Protein AF-0000000086041661 (afdb_homodimer)

Organism: Dendrobium nobile (NCBI:txid94219)

Nearest PDB structures (foldseek):
  8i58-assembly1_A  TM=9.152E-01  e=3.300E-11  Methanocaldococcus jannaschii DSM 2661
  6m2e-assembly1_B  TM=9.107E-01  e=1.449E-10  Methanocaldococcus jannaschii DSM 2661
  6m27-assembly1_B  TM=9.036E-01  e=3.344E-10  Methanocaldococcus jannaschii DSM 2661
  6jv6-assembly1_A  TM=9.406E-01  e=7.819E-09  Bacillus spizizenii
  5zta-assembly2_B  TM=9.404E-01  e=6.125E-08  Bacillus subtilis subsp. subtilis str. 168

InterPro domains:
  IPR002762 Sirohydrochlorin cobaltochelatase CbiX-like [PF01903] (82-186)
  IPR050963 Sirohydrochlorin Cobaltochelatase/CbiX [PTHR33542] (65-211)

Secondary structure (DSSP, 8-state):
--------------------------------------------------------------------SS----EEEEEEE---SSHHHHHHHHHHHHHHHHHH--S-EEEEESSSSSSBHHHHHHHHHHTT-SEEEEEE--SS-SHIIIIIHHHHHHHHHTTSTT-EEEE---S-S-HHHHHHHHHHHHHHHHHHTTSS---TTTTTTS-----/--------------------------------------------------------------------SS----EEEEEEE---SSHHHHHHHHHHHHHHHHHH--S-EEEEESSSSSSBHHHHHHHHHHTT-SEEEEEE--SS-SHIIIIIHHHHHHHHHTTSTT-EEEE---S-S-HHHHHHHHHHHHHHHHHHTTSS---TTTTTTS-----

Foldseek 3Di:
DDDDDPPPDDPPDDPPPPPDPDDPDDDDDDDDDDDDDYDDDDDDDDPPPPPPPPVPVPPPPCVVVVPPPPPPAQEAEEEEEADDLDVVVVVVQVVVQVVCCVPPVRPHYYYAHLDPDDDHPLVSLVVSVVVPGQEYEYEYQDAADDCCLPPSVVVSNVVSCVVPPNHHYDYDDYNYDDPVVVVVVVVQVVQLVCVQVVNHPDDPVCPPVPPSYDD/DDDDDDDDDPDDDDDDDDDDDDYDDDDDDDDDDDDDDYYDDDDDDDPDPPPPPPPPPPPPPCVVVPPPPDPPAQEAEEEEEADDLDVVVVVVQVVVQVVCCVPPVRPHYYYAHLDNDDDHPLVSLVVSVVVPGQEYEYEYQDAADDCCLPPSVVVSNVVSCVVPPNHHYDYDDYNYDDPVVVVVVVVQVVQLVCVQVVNHPDDPVCPPVPPSYDD

Radius of gyration: 42.84 Å; Cα contacts (8 Å, |Δi|>4): 552; chains: 2; bounding box: 66×177×114 Å

Structure (mmCIF, N/CA/C/O backbone):
data_AF-0000000086041661-model_v1
#
loop_
_entity.id
_entity.type
_entity.pdbx_description
1 polymer 'Sirohydrochlorin ferrochelatase'
#
loop_
_atom_site.group_PDB
_atom_site.id
_atom_site.type_symbol
_atom_site.label_atom_id
_atom_site.label_alt_id
_atom_site.label_comp_id
_atom_site.label_asym_id
_atom_site.label_entity_id
_atom_site.label_seq_id
_atom_site.pdbx_PDB_ins_code
_atom_site.Cartn_x
_atom_site.Cartn_y
_atom_site.Cartn_z
_atom_site.occupancy
_atom_site.B_iso_or_equiv
_atom_site.auth_seq_id
_atom_site.auth_comp_id
_atom_site.auth_asym_id
_atom_site.auth_atom_id
_atom_site.pdbx_PDB_model_num
ATOM 1 N N . MET A 1 1 ? -0.745 -6.547 -58.438 1 20.62 1 MET A N 1
ATOM 2 C CA . MET A 1 1 ? 0.208 -5.496 -58.094 1 20.62 1 MET A CA 1
ATOM 3 C C . MET A 1 1 ? -0.516 -4.203 -57.75 1 20.62 1 MET A C 1
ATOM 5 O O . MET A 1 1 ? 0.122 -3.195 -57.438 1 20.62 1 MET A O 1
ATOM 9 N N . GLN A 1 2 ? -1.796 -3.957 -58.156 1 22.31 2 GLN A N 1
ATOM 10 C CA . GLN A 1 2 ? -2.115 -2.561 -58.438 1 22.31 2 GLN A CA 1
ATOM 11 C C . GLN A 1 2 ? -2.193 -1.747 -57.156 1 22.31 2 GLN A C 1
ATOM 13 O O . GLN A 1 2 ? -2.689 -2.232 -56.125 1 22.31 2 GLN A O 1
ATOM 18 N N . SER A 1 3 ? -1.811 -0.392 -57.219 1 21.77 3 SER A N 1
ATOM 19 C CA . SER A 1 3 ? -1.284 0.81 -56.562 1 21.77 3 SER A CA 1
ATOM 20 C C . SER A 1 3 ? -2.32 1.446 -55.656 1 21.77 3 SER A C 1
ATOM 22 O O . SER A 1 3 ? -3.512 1.146 -55.75 1 21.77 3 SER A O 1
ATOM 24 N N . ILE A 1 4 ? -2.066 2.879 -55.156 1 23.22 4 ILE A N 1
ATOM 25 C CA . ILE A 1 4 ? -1.746 3.777 -54.062 1 23.22 4 ILE A CA 1
ATOM 26 C C . ILE A 1 4 ? -2.965 4.633 -53.719 1 23.22 4 ILE A C 1
ATOM 28 O O . ILE A 1 4 ? -3.383 4.699 -52.562 1 23.22 4 ILE A O 1
ATOM 32 N N . THR A 1 5 ? -3.365 5.863 -54.375 1 21.53 5 THR A N 1
ATOM 33 C CA . THR A 1 5 ? -2.979 7.223 -54.031 1 21.53 5 THR A CA 1
ATOM 34 C C . THR A 1 5 ? -4.188 8.023 -53.531 1 21.53 5 THR A C 1
ATOM 36 O O . THR A 1 5 ? -4.102 9.234 -53.344 1 21.53 5 THR A O 1
ATOM 39 N N . ALA A 1 6 ? -5.461 7.574 -53.156 1 23.45 6 ALA A N 1
ATOM 40 C CA . ALA A 1 6 ? -6.531 8.547 -53.344 1 23.45 6 ALA A CA 1
ATOM 41 C C . ALA A 1 6 ? -6.355 9.742 -52.406 1 23.45 6 ALA A C 1
ATOM 43 O O . ALA A 1 6 ? -6.141 9.578 -51.188 1 23.45 6 ALA A O 1
ATOM 44 N N . THR A 1 7 ? -6.16 11.062 -52.844 1 22.22 7 THR A N 1
ATOM 45 C CA . THR A 1 7 ? -5.785 12.469 -52.688 1 22.22 7 THR A CA 1
ATOM 46 C C . THR A 1 7 ? -6.832 13.227 -51.875 1 22.22 7 THR A C 1
ATOM 48 O O . THR A 1 7 ? -7.883 13.602 -52.406 1 22.22 7 THR A O 1
ATOM 51 N N . LEU A 1 8 ? -7.594 12.688 -50.812 1 22.3 8 LEU A N 1
ATOM 52 C CA . LEU A 1 8 ? -8.766 13.5 -50.5 1 22.3 8 LEU A CA 1
ATOM 53 C C . LEU A 1 8 ? -8.352 14.875 -49.969 1 22.3 8 LEU A C 1
ATOM 55 O O . LEU A 1 8 ? -7.559 14.977 -49.031 1 22.3 8 LEU A O 1
ATOM 59 N N . GLU A 1 9 ? -8.594 16.062 -50.625 1 21.14 9 GLU A N 1
ATOM 60 C CA . GLU A 1 9 ? -8.297 17.484 -50.75 1 21.14 9 GLU A CA 1
ATOM 61 C C . GLU A 1 9 ? -8.922 18.281 -49.594 1 21.14 9 GLU A C 1
ATOM 63 O O . GLU A 1 9 ? -8.656 19.484 -49.469 1 21.14 9 GLU A O 1
ATOM 68 N N . VAL A 1 10 ? -9.523 17.891 -48.438 1 23.78 10 VAL A N 1
ATOM 69 C CA . VAL A 1 10 ? -10.508 18.891 -48 1 23.78 10 VAL A CA 1
ATOM 70 C C . VAL A 1 10 ? -9.789 20.156 -47.562 1 23.78 10 VAL A C 1
ATOM 72 O O . VAL A 1 10 ? -8.766 20.094 -46.875 1 23.78 10 VAL A O 1
ATOM 75 N N . PRO A 1 11 ? -10.133 21.391 -47.969 1 20.31 11 PRO A N 1
ATOM 76 C CA . PRO A 1 11 ? -9.609 22.75 -48.062 1 20.31 11 PRO A CA 1
ATOM 77 C C . PRO A 1 11 ? -9.719 23.531 -46.75 1 20.31 11 PRO A C 1
ATOM 79 O O . PRO A 1 11 ? -9.281 24.672 -46.656 1 20.31 11 PRO A O 1
ATOM 82 N N . PHE A 1 12 ? -9.852 23.016 -45.5 1 23.25 12 PHE A N 1
ATOM 83 C CA . PHE A 1 12 ? -10.453 23.891 -44.5 1 23.25 12 PHE A CA 1
ATOM 84 C C . PHE A 1 12 ? -9.602 25.141 -44.312 1 23.25 12 PHE A C 1
ATOM 86 O O . PHE A 1 12 ? -8.383 25.047 -44.125 1 23.25 12 PHE A O 1
ATOM 93 N N . THR A 1 13 ? -10.164 26.297 -44.625 1 19.16 13 THR A N 1
ATOM 94 C CA . THR A 1 13 ? -9.883 27.734 -44.75 1 19.16 13 THR A CA 1
ATOM 95 C C . THR A 1 13 ? -9.344 28.297 -43.469 1 19.16 13 THR A C 1
ATOM 97 O O . THR A 1 13 ? -9.758 27.875 -42.375 1 19.16 13 THR A O 1
ATOM 100 N N . SER A 1 14 ? -8.172 29.141 -43.469 1 18.34 14 SER A N 1
ATOM 101 C CA . SER A 1 14 ? -7.023 29.766 -42.812 1 18.34 14 SER A CA 1
ATOM 102 C C . SER A 1 14 ? -7.43 31.031 -42.062 1 18.34 14 SER A C 1
ATOM 104 O O . SER A 1 14 ? -6.582 31.719 -41.5 1 18.34 14 SER A O 1
ATOM 106 N N . LYS A 1 15 ? -8.766 31.422 -41.812 1 18.72 15 LYS A N 1
ATOM 107 C CA . LYS A 1 15 ? -8.734 32.875 -41.688 1 18.72 15 LYS A CA 1
ATOM 108 C C . LYS A 1 15 ? -8.016 33.312 -40.406 1 18.72 15 LYS A C 1
ATOM 110 O O . LYS A 1 15 ? -8.414 32.938 -39.312 1 18.72 15 LYS A O 1
ATOM 115 N N . PHE A 1 16 ? -6.723 33.719 -40.375 1 18.7 16 PHE A N 1
ATOM 116 C CA . PHE A 1 16 ? -5.711 34.188 -39.438 1 18.7 16 PHE A CA 1
ATOM 117 C C . PHE A 1 16 ? -6.031 35.562 -38.906 1 18.7 16 PHE A C 1
ATOM 119 O O . PHE A 1 16 ? -5.246 36.156 -38.156 1 18.7 16 PHE A O 1
ATOM 126 N N . ASN A 1 17 ? -7.301 36.188 -39.094 1 17.67 17 ASN A N 1
ATOM 127 C CA . ASN A 1 17 ? -7.082 37.625 -39.031 1 17.67 17 ASN A CA 1
ATOM 128 C C . ASN A 1 17 ? -6.586 38.062 -37.656 1 17.67 17 ASN A C 1
ATOM 130 O O . ASN A 1 17 ? -7.145 37.688 -36.656 1 17.67 17 ASN A O 1
ATOM 134 N N . LYS A 1 18 ? -5.359 38.719 -37.5 1 18.66 18 LYS A N 1
ATOM 135 C CA . LYS A 1 18 ? -4.328 39.219 -36.594 1 18.66 18 LYS A CA 1
ATOM 136 C C . LYS A 1 18 ? -4.805 40.5 -35.875 1 18.66 18 LYS A C 1
ATOM 138 O O . LYS A 1 18 ? -4.016 41.188 -35.219 1 18.66 18 LYS A O 1
ATOM 143 N N . THR A 1 19 ? -6.184 40.781 -35.844 1 18.42 19 THR A N 1
ATOM 144 C CA . THR A 1 19 ? -6.316 42.25 -35.656 1 18.42 19 THR A CA 1
ATOM 145 C C . THR A 1 19 ? -5.656 42.656 -34.344 1 18.42 19 THR A C 1
ATOM 147 O O . THR A 1 19 ? -5.891 42.062 -33.281 1 18.42 19 THR A O 1
ATOM 150 N N . ALA A 1 20 ? -4.582 43.594 -34.375 1 17.81 20 ALA A N 1
ATOM 151 C CA . ALA A 1 20 ? -3.551 44.344 -33.688 1 17.81 20 ALA A CA 1
ATOM 152 C C . ALA A 1 20 ? -4.164 45.25 -32.594 1 17.81 20 ALA A C 1
ATOM 154 O O . ALA A 1 20 ? -5.047 46.062 -32.906 1 17.81 20 ALA A O 1
ATOM 155 N N . VAL A 1 21 ? -4.332 44.688 -31.453 1 19.81 21 VAL A N 1
ATOM 156 C CA . VAL A 1 21 ? -4.715 45.281 -30.188 1 19.81 21 VAL A CA 1
ATOM 157 C C . VAL A 1 21 ? -3.869 46.531 -29.953 1 19.81 21 VAL A C 1
ATOM 159 O O . VAL A 1 21 ? -2.641 46.469 -29.891 1 19.81 21 VAL A O 1
ATOM 162 N N . SER A 1 22 ? -4.402 47.812 -30.375 1 16.2 22 SER A N 1
ATOM 163 C CA . SER A 1 22 ? -3.922 49.188 -30.344 1 16.2 22 SER A CA 1
ATOM 164 C C . SER A 1 22 ? -3.4 49.562 -28.953 1 16.2 22 SER A C 1
ATOM 166 O O . SER A 1 22 ? -3.783 48.938 -27.969 1 16.2 22 SER A O 1
ATOM 168 N N . SER A 1 23 ? -2.426 50.594 -28.875 1 17.23 23 SER A N 1
ATOM 169 C CA . SER A 1 23 ? -1.242 51.25 -28.344 1 17.23 23 SER A CA 1
ATOM 170 C C . SER A 1 23 ? -1.616 52.281 -27.281 1 17.23 23 SER A C 1
ATOM 172 O O . SER A 1 23 ? -0.754 53 -26.781 1 17.23 23 SER A O 1
ATOM 174 N N . ALA A 1 24 ? -2.883 52.281 -26.734 1 18.05 24 ALA A N 1
ATOM 175 C CA . ALA A 1 24 ? -3.17 53.625 -26.266 1 18.05 24 ALA A CA 1
ATOM 176 C C . ALA A 1 24 ? -2.168 54.062 -25.203 1 18.05 24 ALA A C 1
ATOM 178 O O . ALA A 1 24 ? -2.018 53.406 -24.172 1 18.05 24 ALA A O 1
ATOM 179 N N . THR A 1 25 ? -1.282 55 -25.672 1 16.7 25 THR A N 1
ATOM 180 C CA . THR A 1 25 ? -0.044 55.625 -25.234 1 16.7 25 THR A CA 1
ATOM 181 C C . THR A 1 25 ? -0.26 56.375 -23.922 1 16.7 25 THR A C 1
ATOM 183 O O . THR A 1 25 ? 0.491 56.188 -22.953 1 16.7 25 THR A O 1
ATOM 186 N N . GLY A 1 26 ? -0.783 57.625 -24 1 16.33 26 GLY A N 1
ATOM 187 C CA . GLY A 1 26 ? 0.004 58.812 -23.672 1 16.33 26 GLY A CA 1
ATOM 188 C C . GLY A 1 26 ? 0.037 59.125 -22.188 1 16.33 26 GLY A C 1
ATOM 189 O O . GLY A 1 26 ? -0.837 58.688 -21.438 1 16.33 26 GLY A O 1
ATOM 190 N N . TYR A 1 27 ? 1.231 59.656 -21.672 1 17.53 27 TYR A N 1
ATOM 191 C CA . TYR A 1 27 ? 2.107 59.844 -20.516 1 17.53 27 TYR A CA 1
ATOM 192 C C . TYR A 1 27 ? 1.585 60.969 -19.609 1 17.53 27 TYR A C 1
ATOM 194 O O . TYR A 1 27 ? 1.613 60.812 -18.375 1 17.53 27 TYR A O 1
ATOM 202 N N . GLN A 1 28 ? 1.139 62.125 -20.172 1 16.12 28 GLN A N 1
ATOM 203 C CA . GLN A 1 28 ? 1.959 63.25 -19.734 1 16.12 28 GLN A CA 1
ATOM 204 C C . GLN A 1 28 ? 1.527 63.719 -18.344 1 16.12 28 GLN A C 1
ATOM 206 O O . GLN A 1 28 ? 2.301 64.375 -17.641 1 16.12 28 GLN A O 1
ATOM 211 N N . LYS A 1 29 ? 0.356 63.656 -17.969 1 17.67 29 LYS A N 1
ATOM 212 C CA . LYS A 1 29 ? -0.068 64.938 -17.406 1 17.67 29 LYS A CA 1
ATOM 213 C C . LYS A 1 29 ? 0.707 65.25 -16.125 1 17.67 29 LYS A C 1
ATOM 215 O O . LYS A 1 29 ? 0.888 64.375 -15.273 1 17.67 29 LYS A O 1
ATOM 220 N N . ASN A 1 30 ? 1.296 66.438 -16.125 1 16.41 30 ASN A N 1
ATOM 221 C CA . ASN A 1 30 ? 2.311 67.25 -15.461 1 16.41 30 ASN A CA 1
ATOM 222 C C . ASN A 1 30 ? 2.012 67.438 -13.977 1 16.41 30 ASN A C 1
ATOM 224 O O . ASN A 1 30 ? 0.904 67.125 -13.523 1 16.41 30 ASN A O 1
ATOM 228 N N . PRO A 1 31 ? 1.995 68.75 -13.531 1 17.58 31 PRO A N 1
ATOM 229 C CA . PRO A 1 31 ? 2.855 69.5 -12.633 1 17.58 31 PRO A CA 1
ATOM 230 C C . PRO A 1 31 ? 2.367 69.5 -11.18 1 17.58 31 PRO A C 1
ATOM 232 O O . PRO A 1 31 ? 1.217 69.125 -10.922 1 17.58 31 PRO A O 1
ATOM 235 N N . CYS A 1 32 ? 3.232 70.062 -10.219 1 17.92 32 CYS A N 1
ATOM 236 C CA . CYS A 1 32 ? 3.789 70.062 -8.867 1 17.92 32 CYS A CA 1
ATOM 237 C C . CYS A 1 32 ? 2.881 70.75 -7.879 1 17.92 32 CYS A C 1
ATOM 239 O O . CYS A 1 32 ? 2.703 70.312 -6.746 1 17.92 32 CYS A O 1
ATOM 241 N N . ARG A 1 33 ? 2.408 72 -8.266 1 17.42 33 ARG A N 1
ATOM 242 C CA . ARG A 1 33 ? 2.828 73.125 -7.445 1 17.42 33 ARG A CA 1
ATOM 243 C C . ARG A 1 33 ? 2.199 73.062 -6.059 1 17.42 33 ARG A C 1
ATOM 245 O O . ARG A 1 33 ? 1.082 72.562 -5.902 1 17.42 33 ARG A O 1
ATOM 252 N N . LEU A 1 34 ? 2.975 73.625 -5.051 1 17.69 34 LEU A N 1
ATOM 253 C CA . LEU A 1 34 ? 3.344 73.625 -3.639 1 17.69 34 LEU A CA 1
ATOM 254 C C . LEU A 1 34 ? 2.211 74.25 -2.789 1 17.69 34 LEU A C 1
ATOM 256 O O . LEU A 1 34 ? 1.823 73.625 -1.783 1 17.69 34 LEU A O 1
ATOM 260 N N . PHE A 1 35 ? 1.96 75.625 -2.887 1 16.89 35 PHE A N 1
ATOM 261 C CA . PHE A 1 35 ? 2.35 76.438 -1.765 1 16.89 35 PHE A CA 1
ATOM 262 C C . PHE A 1 35 ? 1.198 76.625 -0.781 1 16.89 35 PHE A C 1
ATOM 264 O O . PHE A 1 35 ? 1.399 77.062 0.351 1 16.89 35 PHE A O 1
ATOM 271 N N . PHE A 1 36 ? -0.029 76.5 -1.155 1 17.25 36 PHE A N 1
ATOM 272 C CA . PHE A 1 36 ? -0.834 77.625 -0.677 1 17.25 36 PHE A CA 1
ATOM 273 C C . PHE A 1 36 ? -0.955 77.562 0.841 1 17.25 36 PHE A C 1
ATOM 275 O O . PHE A 1 36 ? -1.208 76.5 1.429 1 17.25 36 PHE A O 1
ATOM 282 N N . SER A 1 37 ? -0.592 78.75 1.529 1 17.56 37 SER A N 1
ATOM 283 C CA . SER A 1 37 ? -0.24 79.375 2.811 1 17.56 37 SER A CA 1
ATOM 284 C C . SER A 1 37 ? -1.353 79.188 3.836 1 17.56 37 SER A C 1
ATOM 286 O O . SER A 1 37 ? -2.367 78.562 3.547 1 17.56 37 SER A O 1
ATOM 288 N N . SER A 1 38 ? -1.823 80.375 4.387 1 18 38 SER A N 1
ATOM 289 C CA . SER A 1 38 ? -1.782 81 5.719 1 18 38 SER A CA 1
ATOM 290 C C . SER A 1 38 ? -3.031 80.625 6.52 1 18 38 SER A C 1
ATOM 292 O O . SER A 1 38 ? -3.988 80.062 5.973 1 18 38 SER A O 1
ATOM 294 N N . SER A 1 39 ? -3.57 81.688 7.301 1 18.91 39 SER A N 1
ATOM 295 C CA . SER A 1 39 ? -3.75 82 8.719 1 18.91 39 SER A CA 1
ATOM 296 C C . SER A 1 39 ? -5.133 81.562 9.203 1 18.91 39 SER A C 1
ATOM 298 O O . SER A 1 39 ? -5.984 81.188 8.406 1 18.91 39 SER A O 1
ATOM 300 N N . THR A 1 40 ? -5.77 82.562 10 1 20.41 40 THR A N 1
ATOM 301 C CA . THR A 1 40 ? -6.109 82.75 11.406 1 20.41 40 THR A CA 1
ATOM 302 C C . THR A 1 40 ? -7.613 82.562 11.617 1 20.41 40 THR A C 1
ATOM 304 O O . THR A 1 40 ? -8.086 82.688 12.758 1 20.41 40 THR A O 1
ATOM 307 N N . ILE A 1 41 ? -8.43 82.188 10.633 1 17.25 41 ILE A N 1
ATOM 308 C CA . ILE A 1 41 ? -9.648 83 10.836 1 17.25 41 ILE A CA 1
ATOM 309 C C . ILE A 1 41 ? -10.227 82.688 12.211 1 17.25 41 ILE A C 1
ATOM 311 O O . ILE A 1 41 ? -9.938 81.625 12.797 1 17.25 41 ILE A O 1
ATOM 315 N N . PHE A 1 42 ? -11.648 82.562 12.227 1 17.78 42 PHE A N 1
ATOM 316 C CA . PHE A 1 42 ? -12.758 83.312 12.766 1 17.78 42 PHE A CA 1
ATOM 317 C C . PHE A 1 42 ? -13.18 82.812 14.125 1 17.78 42 PHE A C 1
ATOM 319 O O . PHE A 1 42 ? -13.289 83.562 15.094 1 17.78 42 PHE A O 1
ATOM 326 N N . GLN A 1 43 ? -14.391 82.25 14.227 1 17.27 43 GLN A N 1
ATOM 327 C CA . GLN A 1 43 ? -15.578 82.812 14.867 1 17.27 43 GLN A CA 1
ATOM 328 C C . GLN A 1 43 ? -15.719 82.312 16.297 1 17.27 43 GLN A C 1
ATOM 330 O O . GLN A 1 43 ? -15.086 81.312 16.672 1 17.27 43 GLN A O 1
ATOM 335 N N . ARG A 1 44 ? -17.078 82.312 16.766 1 19.61 44 ARG A N 1
ATOM 336 C CA . ARG A 1 44 ? -17.922 82.75 17.859 1 19.61 44 ARG A CA 1
ATOM 337 C C . ARG A 1 44 ? -17.891 81.75 19.016 1 19.61 44 ARG A C 1
ATOM 339 O O . ARG A 1 44 ? -17.531 80.625 18.844 1 19.61 44 ARG A O 1
ATOM 346 N N . SER A 1 45 ? -18.859 82.188 19.938 1 20.02 45 SER A N 1
ATOM 347 C CA . SER A 1 45 ? -19.062 82.312 21.391 1 20.02 45 SER A CA 1
ATOM 348 C C . SER A 1 45 ? -19.188 80.938 22.031 1 20.02 45 SER A C 1
ATOM 350 O O . SER A 1 45 ? -19.422 79.938 21.344 1 20.02 45 SER A O 1
ATOM 352 N N . PRO A 1 46 ? -19.75 81 23.281 1 23.45 46 PRO A N 1
ATOM 353 C CA . PRO A 1 46 ? -19.516 80.5 24.625 1 23.45 46 PRO A CA 1
ATOM 354 C C . PRO A 1 46 ? -20.203 79.188 24.891 1 23.45 46 PRO A C 1
ATOM 356 O O . PRO A 1 46 ? -20.109 78.625 25.984 1 23.45 46 PRO A O 1
ATOM 359 N N . ARG A 1 47 ? -20.781 78.438 23.875 1 22 47 ARG A N 1
ATOM 360 C CA . ARG A 1 47 ? -21.922 77.75 24.453 1 22 47 ARG A CA 1
ATOM 361 C C . ARG A 1 47 ? -21.484 76.812 25.578 1 22 47 ARG A C 1
ATOM 363 O O . ARG A 1 47 ? -20.5 76.062 25.438 1 22 47 ARG A O 1
ATOM 370 N N . ARG A 1 48 ? -21.875 77.25 26.812 1 20.98 48 ARG A N 1
ATOM 371 C CA . ARG A 1 48 ? -21.656 76.562 28.078 1 20.98 48 ARG A CA 1
ATOM 372 C C . ARG A 1 48 ? -22.141 75.125 28.031 1 20.98 48 ARG A C 1
ATOM 374 O O . ARG A 1 48 ? -23.312 74.875 27.766 1 20.98 48 ARG A O 1
ATOM 381 N N . ARG A 1 49 ? -21.406 74.188 27.531 1 22.25 49 ARG A N 1
ATOM 382 C CA . ARG A 1 49 ? -21.828 72.75 27.406 1 22.25 49 ARG A CA 1
ATOM 383 C C . ARG A 1 49 ? -22.156 72.188 28.781 1 22.25 49 ARG A C 1
ATOM 385 O O . ARG A 1 49 ? -21.266 71.938 29.594 1 22.25 49 ARG A O 1
ATOM 392 N N . SER A 1 50 ? -23 72.875 29.562 1 22.31 50 SER A N 1
ATOM 393 C CA . SER A 1 50 ? -23.062 72.062 30.812 1 22.31 50 SER A CA 1
ATOM 394 C C . SER A 1 50 ? -23.391 70.625 30.531 1 22.31 50 SER A C 1
ATOM 396 O O . SER A 1 50 ? -24.297 70.312 29.75 1 22.31 50 SER A O 1
ATOM 398 N N . PHE A 1 51 ? -22.516 69.75 30.656 1 23.89 51 PHE A N 1
ATOM 399 C CA . PHE A 1 51 ? -22.5 68.312 30.422 1 23.89 51 PHE A CA 1
ATOM 400 C C . PHE 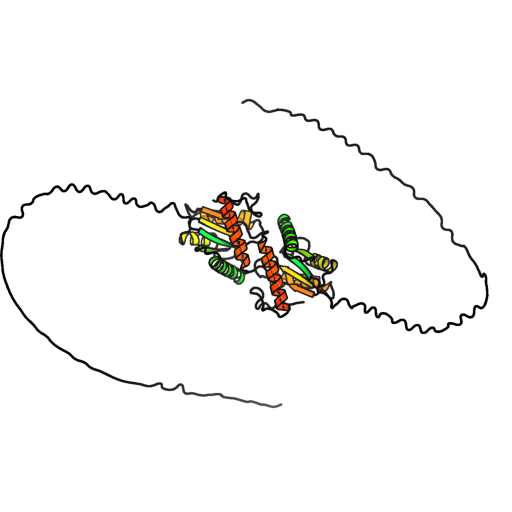A 1 51 ? -23.406 67.562 31.406 1 23.89 51 PHE A C 1
ATOM 402 O O . PHE A 1 51 ? -23.188 67.625 32.625 1 23.89 51 PHE A O 1
ATOM 409 N N . PRO A 1 52 ? -24.734 67.875 31.328 1 29.12 52 PRO A N 1
ATOM 410 C CA . PRO A 1 52 ? -25.25 67 32.344 1 29.12 52 PRO A CA 1
ATOM 411 C C . PRO A 1 52 ? -24.734 65.562 32.219 1 29.12 52 PRO A C 1
ATOM 413 O O . PRO A 1 52 ? -24.406 65.125 31.109 1 29.12 52 PRO A O 1
ATOM 416 N N . ILE A 1 53 ? -24.031 65 33.312 1 25.44 53 ILE A N 1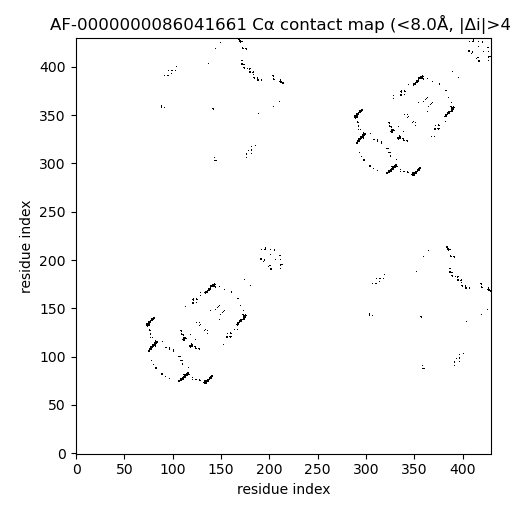
ATOM 417 C CA . ILE A 1 53 ? -23.422 63.688 33.469 1 25.44 53 ILE A CA 1
ATOM 418 C C . ILE A 1 53 ? -24.484 62.625 33.312 1 25.44 53 ILE A C 1
ATOM 420 O O . ILE A 1 53 ? -25.375 62.5 34.156 1 25.44 53 ILE A O 1
ATOM 424 N N . LYS A 1 54 ? -25.375 62.75 32.25 1 26 54 LYS A N 1
ATOM 425 C CA . LYS A 1 54 ? -26.219 61.562 32.281 1 26 54 LYS A CA 1
ATOM 426 C C . LYS A 1 54 ? -25.375 60.281 32.375 1 26 54 LYS A C 1
ATOM 428 O O . LYS A 1 54 ? -24.484 60.062 31.562 1 26 54 LYS A O 1
ATOM 433 N N . SER A 1 55 ? -25.016 59.844 33.656 1 26.75 55 SER A N 1
ATOM 434 C CA . SER A 1 55 ? -24.438 58.531 33.906 1 26.75 55 SER A CA 1
ATOM 435 C C . SER A 1 55 ? -25.188 57.438 33.156 1 26.75 55 SER A C 1
ATOM 437 O O . SER A 1 55 ? -26.344 57.125 33.469 1 26.75 55 SER A O 1
ATOM 439 N N . SER A 1 56 ? -25.531 57.719 31.891 1 27.89 56 SER A N 1
ATOM 440 C CA . SER A 1 56 ? -26.203 56.562 31.297 1 27.89 56 SER A CA 1
ATOM 441 C C . SER A 1 56 ? -25.391 55.281 31.516 1 27.89 56 SER A C 1
ATOM 443 O O . SER A 1 56 ? -24.219 55.219 31.125 1 27.89 56 SER A O 1
ATOM 445 N N . LEU A 1 57 ? -25.594 54.562 32.656 1 32.5 57 LEU A N 1
ATOM 446 C CA . LEU A 1 57 ? -25.125 53.188 32.844 1 32.5 57 LEU A CA 1
ATOM 447 C C . LEU A 1 57 ? -25.359 52.344 31.562 1 32.5 57 LEU A C 1
ATOM 449 O O . LEU A 1 57 ? -26.5 52.062 31.219 1 32.5 57 LEU A O 1
ATOM 453 N N . SER A 1 58 ? -24.828 52.812 30.5 1 29.91 58 SER A N 1
ATOM 454 C CA . SER A 1 58 ? -24.922 51.875 29.375 1 29.91 58 SER A CA 1
ATOM 455 C C . SER A 1 58 ? -24.5 50.469 29.797 1 29.91 58 SER A C 1
ATOM 457 O O . SER A 1 58 ? -23.438 50.281 30.391 1 29.91 58 SER A O 1
ATOM 459 N N . VAL A 1 59 ? -25.453 49.625 30.219 1 33.91 59 VAL A N 1
ATOM 460 C CA . VAL A 1 59 ? -25.281 48.188 30.266 1 33.91 59 VAL A CA 1
ATOM 461 C C . VAL A 1 59 ? -24.453 47.719 29.062 1 33.91 59 VAL A C 1
ATOM 463 O O . VAL A 1 59 ? -24.891 47.875 27.906 1 33.91 59 VAL A O 1
ATOM 466 N N . ARG A 1 60 ? -23.234 48.156 29.141 1 29.56 60 ARG A N 1
ATOM 467 C CA . ARG A 1 60 ? -22.406 47.469 28.156 1 29.56 60 ARG A CA 1
ATOM 468 C C . ARG A 1 60 ? -22.828 46.031 27.969 1 29.56 60 ARG A C 1
ATOM 470 O O . ARG A 1 60 ? -22.859 45.25 28.938 1 29.56 60 ARG A O 1
ATOM 477 N N . ASN A 1 61 ? -23.828 45.906 27.141 1 31 61 ASN A N 1
ATOM 478 C CA . ASN A 1 61 ? -23.891 44.531 26.625 1 31 61 ASN A CA 1
ATOM 479 C C . ASN A 1 61 ? -22.5 43.906 26.562 1 31 61 ASN A C 1
ATOM 481 O O . ASN A 1 61 ? -21.625 44.375 25.844 1 31 61 ASN A O 1
ATOM 485 N N . LYS A 1 62 ? -21.984 43.594 27.719 1 33.84 62 LYS A N 1
ATOM 486 C CA . LYS A 1 62 ? -20.875 42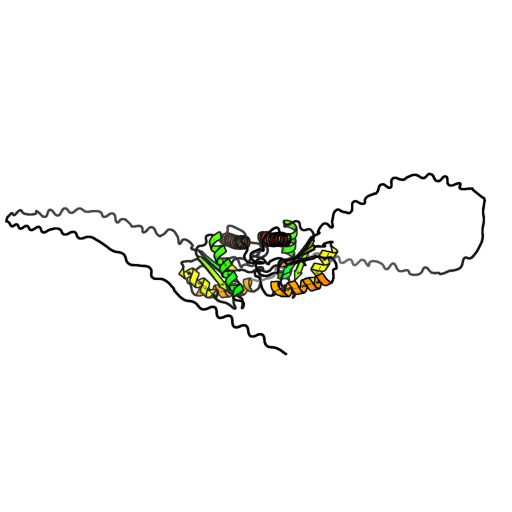.656 27.578 1 33.84 62 LYS A CA 1
ATOM 487 C C . LYS A 1 62 ? -21.016 41.781 26.328 1 33.84 62 LYS A C 1
ATOM 489 O O . LYS A 1 62 ? -21.891 40.906 26.266 1 33.84 62 LYS A O 1
ATOM 494 N N . ASP A 1 63 ? -21.141 42.5 25.203 1 33.94 63 ASP A N 1
ATOM 495 C CA . ASP A 1 63 ? -20.844 41.562 24.141 1 33.94 63 ASP A CA 1
ATOM 496 C C . ASP A 1 63 ? -19.766 40.562 24.578 1 33.94 63 ASP A C 1
ATOM 498 O O . ASP A 1 63 ? -18.594 40.906 24.641 1 33.94 63 ASP A O 1
ATOM 502 N N . VAL A 1 64 ? -19.984 39.938 25.641 1 37.97 64 VAL A N 1
ATOM 503 C CA . VAL A 1 64 ? -19.172 38.75 25.766 1 37.97 64 VAL A CA 1
ATOM 504 C C . VAL A 1 64 ? -18.875 38.188 24.375 1 37.97 64 VAL A C 1
ATOM 506 O O . VAL A 1 64 ? -19.766 37.656 23.703 1 37.97 64 VAL A O 1
ATOM 509 N N . ARG A 1 65 ? -18.219 39 23.531 1 40.12 65 ARG A N 1
ATOM 510 C CA . ARG A 1 65 ? -17.688 38.125 22.484 1 40.12 65 ARG A CA 1
ATOM 511 C C . ARG A 1 65 ? -17.5 36.719 23 1 40.12 65 ARG A C 1
ATOM 513 O O . ARG A 1 65 ? -16.781 36.5 23.969 1 40.12 65 ARG A O 1
ATOM 520 N N . LYS A 1 66 ? -18.609 36.031 23.125 1 40.44 66 LYS A N 1
ATOM 521 C CA . LYS A 1 66 ? -18.422 34.594 23.219 1 40.44 66 LYS A CA 1
ATOM 522 C C . LYS A 1 66 ? -17.031 34.188 22.719 1 40.44 66 LYS A C 1
ATOM 524 O O . LYS A 1 66 ? -16.703 34.406 21.547 1 40.44 66 LYS A O 1
ATOM 529 N N . ARG A 1 67 ? -15.969 34.375 23.594 1 39 67 ARG A N 1
ATOM 530 C CA . ARG A 1 67 ? -14.797 33.594 23.219 1 39 67 ARG A CA 1
ATOM 531 C C . ARG A 1 67 ? -15.172 32.438 22.297 1 39 67 ARG A C 1
ATOM 533 O O . ARG A 1 67 ? -16.203 31.797 22.484 1 39 67 ARG A O 1
ATOM 540 N N . GLU A 1 68 ? -14.969 32.719 20.984 1 41.66 68 GLU A N 1
ATOM 541 C CA . GLU A 1 68 ? -15.102 31.516 20.172 1 41.66 68 GLU A CA 1
ATOM 542 C C . GLU A 1 68 ? -14.875 30.266 21.016 1 41.66 68 GLU A C 1
ATOM 544 O O . GLU A 1 68 ? -14.031 30.266 21.922 1 41.66 68 GLU A O 1
ATOM 549 N N . PRO A 1 69 ? -15.914 29.516 21.453 1 45.03 69 PRO A N 1
ATOM 550 C CA . PRO A 1 69 ? -15.602 28.281 22.172 1 45.03 69 PRO A CA 1
ATOM 551 C C . PRO A 1 69 ? -14.133 27.875 22.031 1 45.03 69 PRO A C 1
ATOM 553 O O . PRO A 1 69 ? -13.453 28.312 21.094 1 45.03 69 PRO A O 1
ATOM 556 N N . PRO A 1 70 ? -13.492 27.344 22.984 1 44.19 70 PRO A N 1
ATOM 557 C CA . PRO A 1 70 ? -12.148 26.75 22.969 1 44.19 70 PRO A CA 1
ATOM 558 C C . PRO A 1 70 ? -11.672 26.406 21.562 1 44.19 70 PRO A C 1
ATOM 560 O O . PRO A 1 70 ? -12.484 26.234 20.656 1 44.19 70 PRO A O 1
ATOM 563 N N . ASN A 1 71 ? -10.367 26.766 21.125 1 52 71 ASN A N 1
ATOM 564 C CA . ASN A 1 71 ? -9.547 26.609 19.922 1 52 71 ASN A CA 1
ATOM 565 C C . ASN A 1 71 ? -9.93 25.344 19.141 1 52 71 ASN A C 1
ATOM 567 O O . ASN A 1 71 ? -9.695 24.234 19.609 1 52 71 ASN A O 1
ATOM 571 N N . HIS A 1 72 ? -11.055 25.312 18.438 1 74.31 72 HIS A N 1
ATOM 572 C CA . HIS A 1 72 ? -11.547 24.234 17.594 1 74.31 72 HIS A CA 1
ATOM 573 C C . HIS A 1 72 ? -10.43 23.656 16.734 1 74.31 72 HIS A C 1
ATOM 575 O O . HIS A 1 72 ? -9.727 24.391 16.031 1 74.31 72 HIS A O 1
ATOM 581 N N . LEU A 1 73 ? -9.93 22.531 16.984 1 85.69 73 LEU A N 1
ATOM 582 C CA . LEU A 1 73 ? -8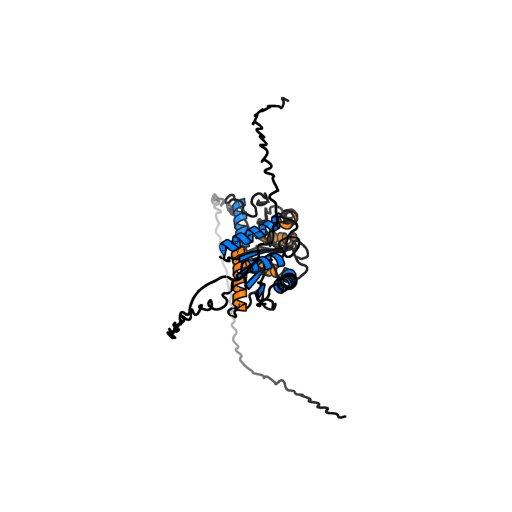.938 21.828 16.172 1 85.69 73 LEU A CA 1
ATOM 583 C C . LEU A 1 73 ? -9.383 21.75 14.711 1 85.69 73 LEU A C 1
ATOM 585 O O . LEU A 1 73 ? -10.508 21.328 14.43 1 85.69 73 LEU A O 1
ATOM 589 N N . LYS A 1 74 ? -8.656 22.5 13.906 1 96.56 74 LYS A N 1
ATOM 590 C CA . LYS A 1 74 ? -8.836 22.359 12.461 1 96.56 74 LYS A CA 1
ATOM 591 C C . LYS A 1 74 ? -7.762 21.469 11.852 1 96.56 74 LYS A C 1
ATOM 593 O O . LYS A 1 74 ? -6.59 21.859 11.789 1 96.56 74 LYS A O 1
ATOM 598 N N . ASP A 1 75 ? -8.18 20.391 11.297 1 98.31 75 ASP A N 1
ATOM 599 C CA . ASP A 1 75 ? -7.258 19.375 10.805 1 98.31 75 ASP A CA 1
ATOM 600 C C . ASP A 1 75 ? -6.801 19.703 9.383 1 98.31 75 ASP A C 1
ATOM 602 O O . ASP A 1 75 ? -7.594 20.141 8.555 1 98.31 75 ASP A O 1
ATOM 606 N N . GLY A 1 76 ? -5.52 19.516 9.141 1 98.81 76 GLY A N 1
ATOM 607 C CA . GLY A 1 76 ? -4.945 19.344 7.812 1 98.81 76 GLY A CA 1
ATOM 608 C C . GLY A 1 76 ? -4.258 18 7.637 1 98.81 76 GLY A C 1
ATOM 609 O O . GLY A 1 76 ? -3.463 17.594 8.484 1 98.81 76 GLY A O 1
ATOM 610 N N . VAL A 1 77 ? -4.605 17.344 6.559 1 98.94 77 VAL A N 1
ATOM 611 C CA . VAL A 1 77 ? -3.998 16.047 6.293 1 98.94 77 VAL A CA 1
ATOM 612 C C . VAL A 1 77 ? -2.951 16.188 5.191 1 98.94 77 VAL A C 1
ATOM 614 O O . VAL A 1 77 ? -3.221 16.766 4.137 1 98.94 77 VAL A O 1
ATOM 617 N N . VAL A 1 78 ? -1.771 15.703 5.48 1 98.94 78 VAL A N 1
ATOM 618 C CA . VAL A 1 78 ? -0.723 15.578 4.473 1 98.94 78 VAL A CA 1
ATOM 619 C C . VAL A 1 78 ? -0.488 14.102 4.152 1 98.94 78 VAL A C 1
ATOM 621 O O . VAL A 1 78 ? -0.066 13.328 5.02 1 98.94 78 VAL A O 1
ATOM 624 N N . ILE A 1 79 ? -0.779 13.719 2.926 1 98.94 79 ILE A N 1
ATOM 625 C CA . ILE A 1 79 ? -0.505 12.352 2.482 1 98.94 79 ILE A CA 1
ATOM 626 C C . ILE A 1 79 ? 0.84 12.305 1.762 1 98.94 79 ILE A C 1
ATOM 628 O O . ILE A 1 79 ? 1.022 12.961 0.731 1 98.94 79 ILE A O 1
ATOM 632 N N . VAL A 1 80 ? 1.754 11.445 2.309 1 98.88 80 VAL A N 1
ATOM 633 C CA . VAL A 1 80 ? 3.145 11.508 1.869 1 98.88 80 VAL A CA 1
ATOM 634 C C . VAL A 1 80 ? 3.537 10.18 1.212 1 98.88 80 VAL A C 1
ATOM 636 O O . VAL A 1 80 ? 3.432 9.117 1.828 1 98.88 80 VAL A O 1
ATOM 639 N N . ASP A 1 81 ? 3.975 10.227 -0.016 1 98.44 81 ASP A N 1
ATOM 640 C CA . ASP A 1 81 ? 4.629 9.078 -0.619 1 98.44 81 ASP A CA 1
ATOM 641 C C . ASP A 1 81 ? 6.121 9.336 -0.829 1 98.44 81 ASP A C 1
ATOM 643 O O . ASP A 1 81 ? 6.66 10.32 -0.323 1 98.44 81 ASP A O 1
ATOM 647 N N . HIS A 1 82 ? 6.75 8.461 -1.445 1 97.62 82 HIS A N 1
ATOM 648 C CA . HIS A 1 82 ? 8.195 8.586 -1.638 1 97.62 82 HIS A CA 1
ATOM 649 C C . HIS A 1 82 ? 8.523 9.695 -2.625 1 97.62 82 HIS A C 1
ATOM 651 O O . HIS A 1 82 ? 9.461 10.469 -2.412 1 97.62 82 HIS A O 1
ATOM 657 N N . GLY A 1 83 ? 7.695 9.852 -3.639 1 97.62 83 GLY A N 1
ATOM 658 C CA . GLY A 1 83 ? 8.008 10.609 -4.84 1 97.62 83 GLY A CA 1
ATOM 659 C C . GLY A 1 83 ? 8.711 9.789 -5.898 1 97.62 83 GLY A C 1
ATOM 660 O O . GLY A 1 83 ? 9.391 8.805 -5.582 1 97.62 83 GLY A O 1
ATOM 661 N N . SER A 1 84 ? 8.445 10.133 -7.191 1 96.44 84 SER A N 1
ATOM 662 C CA . SER A 1 84 ? 8.961 9.352 -8.305 1 96.44 84 SER A CA 1
ATOM 663 C C . SER A 1 84 ? 9.523 10.25 -9.398 1 96.44 84 SER A C 1
ATOM 665 O O . SER A 1 84 ? 9.086 11.391 -9.562 1 96.44 84 SER A O 1
ATOM 667 N N . ARG A 1 85 ? 10.469 9.672 -10.109 1 95.31 85 ARG A N 1
ATOM 6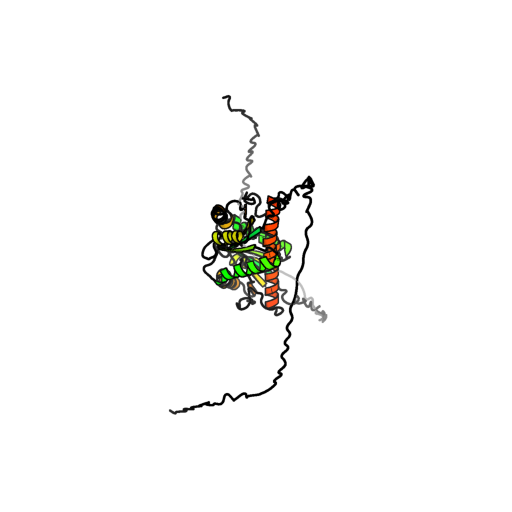68 C CA . ARG A 1 85 ? 10.93 10.359 -11.312 1 95.31 85 ARG A CA 1
ATOM 669 C C . ARG A 1 85 ? 9.891 10.273 -12.43 1 95.31 85 ARG A C 1
ATOM 671 O O . ARG A 1 85 ? 9.93 11.055 -13.383 1 95.31 85 ARG A O 1
ATOM 678 N N . ARG A 1 86 ? 8.945 9.336 -12.258 1 93.81 86 ARG A N 1
ATOM 679 C CA . ARG A 1 86 ? 7.852 9.18 -13.211 1 93.81 86 ARG A CA 1
ATOM 680 C C . ARG A 1 86 ? 6.676 10.078 -12.852 1 93.81 86 ARG A C 1
ATOM 682 O O . ARG A 1 86 ? 6 9.859 -11.844 1 93.81 86 ARG A O 1
ATOM 689 N N . GLN A 1 87 ? 6.41 11 -13.734 1 96.06 87 GLN A N 1
ATOM 690 C CA . GLN A 1 87 ? 5.359 11.977 -13.477 1 96.06 87 GLN A CA 1
ATOM 691 C C . GLN A 1 87 ? 4.012 11.297 -13.266 1 96.06 87 GLN A C 1
ATOM 693 O O . GLN A 1 87 ? 3.211 11.734 -12.438 1 96.06 87 GLN A O 1
ATOM 698 N N . GLU A 1 88 ? 3.754 10.25 -13.969 1 93.12 88 GLU A N 1
ATOM 699 C CA . GLU A 1 88 ? 2.484 9.531 -13.867 1 93.12 88 GLU A CA 1
ATOM 700 C C . GLU A 1 88 ? 2.262 9.008 -12.453 1 93.12 88 GLU A C 1
ATOM 702 O O . GLU A 1 88 ? 1.13 8.984 -11.961 1 93.12 88 GLU A O 1
ATOM 707 N N . SER A 1 89 ? 3.314 8.57 -11.883 1 94.56 89 SER A N 1
ATOM 708 C CA . SER A 1 89 ? 3.229 8.086 -10.508 1 94.56 89 SER A CA 1
ATOM 709 C C . SER A 1 89 ? 2.861 9.211 -9.547 1 94.56 89 SER A C 1
ATOM 711 O O . SER A 1 89 ? 2.039 9.016 -8.648 1 94.56 89 SER A O 1
ATOM 713 N N . ASN A 1 90 ? 3.42 10.367 -9.719 1 97.69 90 ASN A N 1
ATOM 714 C CA . ASN A 1 90 ? 3.133 11.508 -8.867 1 97.69 90 ASN A CA 1
ATOM 715 C C . ASN A 1 90 ? 1.693 11.992 -9.039 1 97.69 90 ASN A C 1
ATOM 717 O O . ASN A 1 90 ? 1.046 12.383 -8.07 1 97.69 90 ASN A O 1
ATOM 721 N N . LEU A 1 91 ? 1.215 11.898 -10.219 1 97.06 91 LEU A N 1
ATOM 722 C CA . LEU A 1 91 ? -0.164 12.289 -10.492 1 97.06 91 LEU A CA 1
ATOM 723 C C . LEU A 1 91 ? -1.143 11.344 -9.805 1 97.06 91 LEU A C 1
ATOM 725 O O . LEU A 1 91 ? -2.223 11.758 -9.375 1 97.06 91 LEU A O 1
ATOM 729 N N . MET A 1 92 ? -0.78 10.141 -9.664 1 96.5 92 MET A N 1
ATOM 730 C CA . MET A 1 92 ? -1.647 9.164 -9.008 1 96.5 92 MET A CA 1
ATOM 731 C C . MET A 1 92 ? -1.835 9.516 -7.535 1 96.5 92 MET A C 1
ATOM 733 O O . MET A 1 92 ? -2.906 9.281 -6.969 1 96.5 92 MET A O 1
ATOM 737 N N . LEU A 1 93 ? -0.814 10.078 -6.906 1 98.06 93 LEU A N 1
ATOM 738 C CA . LEU A 1 93 ? -1.003 10.531 -5.535 1 98.06 93 LEU A CA 1
ATOM 739 C C . LEU A 1 93 ? -2.035 11.648 -5.469 1 98.06 93 LEU A C 1
ATOM 741 O O . LEU A 1 93 ? -2.846 11.695 -4.539 1 98.06 93 LEU A O 1
ATOM 745 N N . ASN A 1 94 ? -1.976 12.539 -6.438 1 98.38 94 ASN A N 1
ATOM 746 C CA . ASN A 1 94 ? -2.982 13.594 -6.492 1 98.38 94 ASN A CA 1
ATOM 747 C C . ASN A 1 94 ? -4.391 13.023 -6.617 1 98.38 94 ASN A C 1
ATOM 749 O O . ASN A 1 94 ? -5.316 13.492 -5.953 1 98.38 94 ASN A O 1
ATOM 753 N N . ASP A 1 95 ? -4.477 12.016 -7.438 1 97.81 95 ASP A N 1
ATOM 754 C CA . ASP A 1 95 ? -5.773 11.367 -7.609 1 97.81 95 ASP A CA 1
ATOM 755 C C . ASP A 1 95 ? -6.23 10.703 -6.312 1 97.81 95 ASP A C 1
ATOM 757 O O . ASP A 1 95 ? -7.41 10.766 -5.961 1 97.81 95 ASP A O 1
ATOM 761 N N . PHE A 1 96 ? -5.34 10.133 -5.637 1 98.31 96 PHE A N 1
ATOM 762 C CA . PHE A 1 96 ? -5.676 9.5 -4.367 1 98.31 96 PHE A CA 1
ATOM 763 C C . PHE A 1 96 ? -6.121 10.539 -3.346 1 98.31 96 PHE A C 1
ATOM 765 O O . PHE A 1 96 ? -7.09 10.328 -2.617 1 98.31 96 PHE A O 1
ATOM 772 N N . VAL A 1 97 ? -5.434 11.633 -3.314 1 98.69 97 VAL A N 1
ATOM 773 C CA . VAL A 1 97 ? -5.75 12.719 -2.387 1 98.69 97 VAL A CA 1
ATOM 774 C C . VAL A 1 97 ? -7.152 13.25 -2.674 1 98.69 97 VAL A C 1
ATOM 776 O O . VAL A 1 97 ? -7.938 13.484 -1.75 1 98.69 97 VAL A O 1
ATOM 779 N N . ALA A 1 98 ? -7.43 13.406 -3.938 1 98.31 98 ALA A N 1
ATOM 780 C CA . ALA A 1 98 ? -8.766 13.859 -4.316 1 98.31 98 ALA A CA 1
ATOM 781 C C . ALA A 1 98 ? -9.828 12.867 -3.867 1 98.31 98 ALA A C 1
ATOM 783 O O . ALA A 1 98 ? -10.867 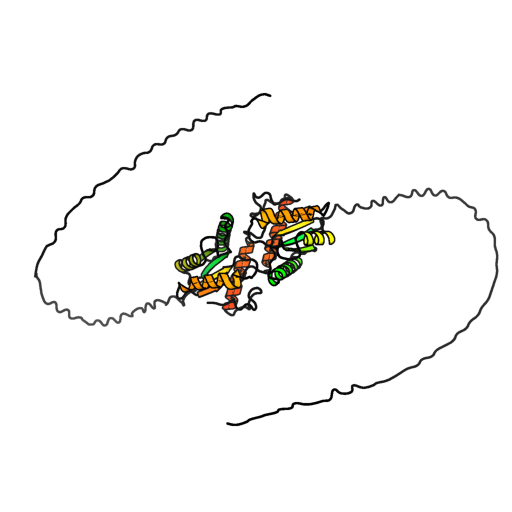13.258 -3.326 1 98.31 98 ALA A O 1
ATOM 784 N N . MET A 1 99 ? -9.594 11.609 -4.086 1 97.94 99 MET A N 1
ATOM 785 C CA . MET A 1 99 ? -10.508 10.562 -3.658 1 97.94 99 MET A CA 1
ATOM 786 C C . MET A 1 99 ? -10.648 10.547 -2.141 1 97.94 99 MET A C 1
ATOM 788 O O . MET A 1 99 ? -11.766 10.438 -1.617 1 97.94 99 MET A O 1
ATOM 792 N N . PHE A 1 100 ? -9.586 10.664 -1.489 1 98.81 100 PHE A N 1
ATOM 793 C CA . PHE A 1 100 ? -9.562 10.68 -0.031 1 98.81 100 PHE A CA 1
ATOM 794 C C . PHE A 1 100 ? -10.398 11.828 0.512 1 98.81 100 PHE A C 1
ATOM 796 O O . PHE A 1 100 ? -11.234 11.641 1.401 1 98.81 100 PHE A O 1
ATOM 803 N N . LYS A 1 101 ? -10.125 12.969 -0.016 1 98.38 101 LYS A N 1
ATOM 804 C CA . LYS A 1 101 ? -10.867 14.156 0.404 1 98.38 101 LYS A CA 1
ATOM 805 C C . LYS A 1 101 ? -12.367 13.969 0.196 1 98.38 101 LYS A C 1
ATOM 807 O O . LYS A 1 101 ? -13.164 14.25 1.095 1 98.38 101 LYS A O 1
ATOM 812 N N . SER A 1 102 ? -12.727 13.453 -0.883 1 97.69 102 SER A N 1
ATOM 813 C CA . SER A 1 102 ? -14.133 13.305 -1.248 1 97.69 102 SER A CA 1
ATOM 814 C C . SER A 1 102 ? -14.828 12.273 -0.366 1 97.69 102 SER A C 1
ATOM 816 O O . SER A 1 102 ? -16.016 12.422 -0.038 1 97.69 102 SER A O 1
ATOM 818 N N . ARG A 1 103 ? -14.117 11.312 0.132 1 97.94 103 ARG A N 1
ATOM 819 C CA . ARG A 1 103 ? -14.75 10.188 0.809 1 97.94 103 ARG A CA 1
ATOM 820 C C . ARG A 1 103 ? -14.695 10.359 2.322 1 97.94 103 ARG A C 1
ATOM 822 O O . ARG A 1 103 ? -15.43 9.68 3.055 1 97.94 103 ARG A O 1
ATOM 829 N N . THR A 1 104 ? -13.836 11.164 2.83 1 97.88 104 THR A N 1
ATOM 830 C CA . THR A 1 104 ? -13.656 11.242 4.277 1 97.88 104 THR A CA 1
ATOM 831 C C . THR A 1 104 ? -14.219 12.555 4.82 1 97.88 104 THR A C 1
ATOM 833 O O . THR A 1 104 ? -14.445 12.688 6.023 1 97.88 104 THR A O 1
ATOM 836 N N . GLY A 1 105 ? -14.305 13.617 4.012 1 94.25 105 GLY A N 1
ATOM 837 C CA . GLY A 1 105 ? -14.867 14.891 4.43 1 94.25 105 GLY A CA 1
ATOM 838 C C . GLY A 1 105 ? -13.828 15.852 4.977 1 94.25 105 GLY A C 1
ATOM 839 O O . GLY A 1 105 ? -14.148 16.984 5.336 1 94.25 105 GLY A O 1
ATOM 840 N N . TYR A 1 106 ? -12.602 15.398 5.164 1 98.12 106 TYR A N 1
ATOM 841 C CA . TYR A 1 106 ? -11.555 16.375 5.484 1 98.12 106 TYR A CA 1
ATOM 842 C C . TYR A 1 106 ? -11.562 17.531 4.492 1 98.12 106 TYR A C 1
ATOM 844 O O . TYR A 1 106 ? -11.617 17.312 3.277 1 98.12 106 TYR A O 1
ATOM 852 N N . GLN A 1 107 ? -11.453 18.688 5.012 1 98 107 GLN A N 1
ATOM 853 C CA . GLN A 1 107 ? -11.531 19.859 4.152 1 98 107 GLN A CA 1
ATOM 854 C C . GLN A 1 107 ? -10.156 20.234 3.602 1 98 107 GLN A C 1
ATOM 856 O O . GLN A 1 107 ? -10.047 20.719 2.473 1 98 107 GLN A O 1
ATOM 861 N N . ILE A 1 108 ? -9.133 20.031 4.414 1 98.81 108 ILE A N 1
ATOM 862 C CA . ILE A 1 108 ? -7.766 20.375 4.035 1 98.81 108 ILE A CA 1
ATOM 863 C C . ILE A 1 108 ? -6.934 19.094 3.902 1 98.81 108 ILE A C 1
ATOM 865 O O . ILE A 1 108 ? -6.613 18.453 4.902 1 98.81 108 ILE A O 1
ATOM 869 N N . VAL A 1 109 ? -6.645 18.703 2.641 1 98.94 109 VAL A N 1
ATOM 870 C CA . VAL A 1 109 ? -5.82 17.531 2.334 1 98.94 109 VAL A CA 1
ATOM 871 C C . VAL A 1 109 ? -4.809 17.891 1.246 1 98.94 109 VAL A C 1
ATOM 873 O O . VAL A 1 109 ? -5.18 18.406 0.187 1 98.94 109 VAL A O 1
ATOM 876 N N . GLU A 1 110 ? -3.551 17.688 1.527 1 98.94 110 GLU A N 1
ATOM 877 C CA . GLU A 1 110 ? -2.488 18.047 0.587 1 98.94 110 GLU A CA 1
ATOM 878 C C . GLU A 1 110 ? -1.582 16.844 0.313 1 98.94 110 GLU A C 1
ATOM 880 O O . GLU A 1 110 ? -1.254 16.078 1.228 1 98.94 110 GLU A O 1
ATOM 885 N N . PRO A 1 111 ? -1.179 16.641 -0.951 1 98.94 111 PRO A N 1
ATOM 886 C CA . PRO A 1 111 ? -0.158 15.641 -1.271 1 98.94 111 PRO A CA 1
ATOM 887 C C . PRO A 1 111 ? 1.259 16.125 -0.98 1 98.94 111 PRO A C 1
ATOM 889 O O . PRO A 1 111 ? 1.524 17.328 -1.033 1 98.94 111 PRO A O 1
ATOM 892 N N . ALA A 1 112 ? 2.088 15.266 -0.642 1 98.94 112 ALA A N 1
ATOM 893 C CA . ALA A 1 112 ? 3.514 15.562 -0.54 1 98.94 112 ALA A CA 1
ATOM 894 C C . ALA A 1 112 ? 4.355 14.367 -0.995 1 98.94 112 ALA A C 1
ATOM 896 O O . ALA A 1 112 ? 3.951 13.219 -0.827 1 98.94 112 ALA A O 1
ATOM 897 N N . HIS A 1 113 ? 5.488 14.664 -1.544 1 98.88 113 HIS A N 1
ATOM 898 C CA . HIS A 1 113 ? 6.52 13.68 -1.854 1 98.88 113 HIS A CA 1
ATOM 899 C C . HIS A 1 113 ? 7.727 13.844 -0.939 1 98.88 113 HIS A C 1
ATOM 901 O O . HIS A 1 113 ? 8.195 14.961 -0.716 1 98.88 113 HIS A O 1
ATOM 907 N N . MET A 1 114 ? 8.148 12.75 -0.43 1 98.69 114 MET A N 1
ATOM 908 C CA . MET A 1 114 ? 9.281 12.797 0.49 1 98.69 114 MET A CA 1
ATOM 909 C C . MET A 1 114 ? 10.539 13.297 -0.215 1 98.69 114 MET A C 1
ATOM 911 O O . MET A 1 114 ? 11.297 14.094 0.348 1 98.69 114 MET A O 1
ATOM 915 N N . GLU A 1 115 ? 10.672 12.734 -1.398 1 98.19 115 GLU A N 1
ATOM 916 C CA . GLU A 1 115 ? 11.812 13.094 -2.225 1 98.19 115 GLU A CA 1
ATOM 917 C C . GLU A 1 115 ? 11.516 12.891 -3.707 1 98.19 115 GLU A C 1
ATOM 919 O O . GLU A 1 115 ? 10.438 12.414 -4.066 1 98.19 115 GLU A O 1
ATOM 924 N N . LEU A 1 116 ? 12.328 13.445 -4.703 1 98.25 116 LEU A N 1
ATOM 925 C CA . LEU A 1 116 ? 12.375 13.203 -6.141 1 98.25 116 LEU A CA 1
ATOM 926 C C . LEU A 1 116 ? 11.336 14.039 -6.871 1 98.25 116 LEU A C 1
ATOM 928 O O . LEU A 1 116 ? 11.43 14.242 -8.086 1 98.25 116 LEU A O 1
ATOM 932 N N . ALA A 1 117 ? 10.281 14.469 -6.102 1 98.38 117 ALA A N 1
ATOM 933 C CA . ALA A 1 117 ? 9.211 15.203 -6.758 1 98.38 117 ALA A CA 1
ATOM 934 C C . ALA A 1 117 ? 8.641 16.281 -5.844 1 98.38 117 ALA A C 1
ATOM 936 O O . ALA A 1 117 ? 8.961 16.328 -4.652 1 98.38 117 ALA A O 1
ATOM 937 N N . GLU A 1 118 ? 7.949 17.234 -6.477 1 98.38 118 GLU A N 1
ATOM 938 C CA . GLU A 1 118 ? 7.219 18.266 -5.758 1 98.38 118 GLU A CA 1
ATOM 939 C C . GLU A 1 118 ? 5.723 17.969 -5.73 1 98.38 118 GLU A C 1
ATOM 941 O O . GLU A 1 118 ? 5.195 17.328 -6.641 1 98.38 118 GLU A O 1
ATOM 946 N N . PRO A 1 119 ? 4.992 18.484 -4.637 1 98.81 119 PRO A N 1
ATOM 947 C CA . PRO A 1 119 ? 5.422 19.312 -3.498 1 98.81 119 PRO A CA 1
ATOM 948 C C . PRO A 1 119 ? 6.145 18.5 -2.428 1 98.81 119 PRO A C 1
ATOM 950 O O . PRO A 1 119 ? 5.82 17.328 -2.211 1 98.81 119 PRO A O 1
ATOM 953 N N . ALA A 1 120 ? 7.117 19.078 -1.786 1 98.88 120 ALA A N 1
ATOM 954 C CA . ALA A 1 120 ? 7.781 18.5 -0.625 1 98.88 120 ALA A CA 1
ATOM 955 C C . ALA A 1 120 ? 6.883 18.562 0.609 1 98.88 120 ALA A C 1
ATOM 957 O O . ALA A 1 120 ? 5.867 19.266 0.611 1 98.88 120 ALA A O 1
ATOM 958 N N . ILE A 1 121 ? 7.262 17.859 1.604 1 98.94 121 ILE A N 1
ATOM 959 C CA . ILE A 1 121 ? 6.512 17.828 2.854 1 98.94 121 ILE A CA 1
ATOM 960 C C . ILE A 1 121 ? 6.398 19.25 3.416 1 98.94 121 ILE A C 1
ATOM 962 O O . ILE A 1 121 ? 5.336 19.656 3.893 1 98.94 121 ILE A O 1
ATOM 966 N N . LYS A 1 122 ? 7.461 20 3.359 1 98.88 122 LYS A N 1
ATOM 967 C CA . LYS A 1 122 ? 7.461 21.375 3.846 1 98.88 122 LYS A CA 1
ATOM 968 C C . LYS A 1 122 ? 6.398 22.203 3.135 1 98.88 122 LYS A C 1
ATOM 970 O O . LYS A 1 122 ? 5.68 22.984 3.771 1 98.88 122 LYS A O 1
ATOM 975 N N . ASP A 1 123 ? 6.316 22.078 1.854 1 98.88 123 ASP A N 1
ATOM 976 C CA . ASP A 1 123 ? 5.34 22.812 1.057 1 98.88 123 ASP A CA 1
ATOM 977 C C . ASP A 1 123 ? 3.914 22.422 1.449 1 98.88 123 ASP A C 1
ATOM 979 O O . ASP A 1 123 ? 3.066 23.297 1.645 1 98.88 123 ASP A O 1
ATOM 983 N N . ALA A 1 124 ? 3.654 21.156 1.506 1 98.94 124 ALA A N 1
ATOM 984 C CA . ALA A 1 124 ? 2.324 20.656 1.858 1 98.94 124 ALA A CA 1
ATOM 985 C C . ALA A 1 124 ? 1.929 21.109 3.262 1 98.94 124 ALA A C 1
ATOM 987 O O . ALA A 1 124 ? 0.786 21.516 3.494 1 98.94 124 ALA A O 1
ATOM 988 N N . PHE A 1 125 ? 2.875 21.016 4.199 1 98.88 125 PHE A N 1
ATOM 989 C CA . PHE A 1 125 ? 2.668 21.469 5.57 1 98.88 125 PHE A CA 1
ATOM 990 C C . PHE A 1 125 ? 2.27 22.953 5.59 1 98.88 125 PHE A C 1
ATOM 992 O O . PHE A 1 125 ? 1.261 23.312 6.195 1 98.88 125 PHE A O 1
ATOM 999 N N . ARG A 1 126 ? 3.018 23.766 4.934 1 98.81 126 ARG A N 1
ATOM 1000 C CA . ARG A 1 126 ? 2.76 25.203 4.844 1 98.81 126 ARG A CA 1
ATOM 1001 C C . ARG A 1 126 ? 1.381 25.469 4.25 1 98.81 126 ARG A C 1
ATOM 1003 O O . ARG A 1 126 ? 0.638 26.328 4.75 1 98.81 126 ARG A O 1
ATOM 1010 N N . ARG A 1 127 ? 1.016 24.75 3.201 1 98.88 127 ARG A N 1
ATOM 1011 C CA . ARG A 1 127 ? -0.275 24.953 2.547 1 98.88 127 ARG A CA 1
ATOM 1012 C C . ARG A 1 127 ? -1.424 24.625 3.496 1 98.88 127 ARG A C 1
ATOM 1014 O O . ARG A 1 127 ? -2.445 25.312 3.502 1 98.88 127 ARG A O 1
ATOM 1021 N N . CYS A 1 128 ? -1.251 23.516 4.23 1 98.88 128 CYS A N 1
ATOM 1022 C CA . CYS A 1 128 ? -2.275 23.172 5.215 1 98.88 128 CYS A CA 1
ATOM 1023 C C . CYS A 1 128 ? -2.463 24.312 6.211 1 98.88 128 CYS A C 1
ATOM 1025 O O . CYS A 1 128 ? -3.594 24.719 6.496 1 98.88 128 CYS A O 1
ATOM 1027 N N . VAL A 1 129 ? -1.396 24.875 6.73 1 98.75 129 VAL A N 1
ATOM 1028 C CA . VAL A 1 129 ? -1.439 25.953 7.711 1 98.75 129 VAL A CA 1
ATOM 1029 C C . VAL A 1 129 ? -2.07 27.203 7.09 1 98.75 129 VAL A C 1
ATOM 1031 O O . VAL A 1 129 ? -2.912 27.844 7.711 1 98.75 129 VAL A O 1
ATOM 1034 N N . GLN A 1 130 ? -1.682 27.469 5.891 1 98.69 130 GLN A N 1
ATOM 1035 C CA . GLN A 1 130 ? -2.197 28.641 5.184 1 98.69 130 GLN A CA 1
ATOM 1036 C C . GLN A 1 130 ? -3.705 28.531 4.973 1 98.69 130 GLN A C 1
ATOM 1038 O O . GLN A 1 130 ? -4.402 29.547 4.918 1 98.69 130 GLN A O 1
ATOM 1043 N N . GLN A 1 131 ? -4.184 27.328 4.875 1 98.62 131 GLN A N 1
ATOM 1044 C CA . GLN A 1 131 ? -5.609 27.094 4.684 1 98.62 131 GLN A CA 1
ATOM 1045 C C . GLN A 1 131 ? -6.355 27.125 6.012 1 98.62 131 GLN A C 1
ATOM 1047 O O . GLN A 1 131 ? -7.574 26.922 6.051 1 98.62 131 GLN A O 1
ATOM 1052 N N . GLY A 1 132 ? -5.613 27.234 7.152 1 98.06 132 GLY A N 1
ATOM 1053 C CA . GLY A 1 132 ? -6.238 27.469 8.445 1 98.06 132 GLY A CA 1
ATOM 1054 C C . GLY A 1 132 ? -6.066 26.312 9.406 1 98.06 132 GLY A C 1
ATOM 1055 O O . GLY A 1 132 ? -6.535 26.359 10.547 1 98.06 132 GLY A O 1
ATOM 1056 N N . ALA A 1 133 ? -5.375 25.266 8.992 1 98.56 133 ALA A N 1
ATOM 1057 C CA . ALA A 1 133 ? -5.168 24.109 9.867 1 98.56 133 ALA A CA 1
ATOM 1058 C C . ALA A 1 133 ? -4.254 24.469 11.039 1 98.56 133 ALA A C 1
ATOM 1060 O O . ALA A 1 133 ? -3.266 25.188 10.859 1 98.56 133 ALA A O 1
ATOM 1061 N N . ASN A 1 134 ? -4.598 24 12.18 1 98 134 ASN A N 1
ATOM 1062 C CA . ASN A 1 134 ? -3.725 24.156 13.336 1 98 134 ASN A CA 1
ATOM 1063 C C . ASN A 1 134 ? -3.375 22.797 13.953 1 98 134 ASN A C 1
ATOM 1065 O O . ASN A 1 134 ? -2.744 22.734 15.008 1 98 134 ASN A O 1
ATOM 1069 N N . HIS A 1 135 ? -3.762 21.75 13.359 1 98.25 135 HIS A N 1
ATOM 1070 C CA . HIS A 1 135 ? -3.432 20.359 13.656 1 98.25 135 HIS A CA 1
ATOM 1071 C C . HIS A 1 135 ? -3.166 19.578 12.375 1 98.25 135 HIS A C 1
ATOM 1073 O O . HIS A 1 135 ? -4.078 19.344 11.578 1 98.25 135 HIS A O 1
ATOM 1079 N N . ILE A 1 136 ? -1.89 19.156 12.234 1 98.88 136 ILE A N 1
ATOM 1080 C CA . ILE A 1 136 ? -1.507 18.516 10.977 1 98.88 136 ILE A CA 1
ATOM 1081 C C . ILE A 1 136 ? -1.377 17 11.188 1 98.88 136 ILE A C 1
ATOM 1083 O O . ILE A 1 136 ? -0.68 16.562 12.102 1 98.88 136 ILE A O 1
ATOM 1087 N N . ILE A 1 137 ? -2.059 16.281 10.406 1 98.94 137 ILE A N 1
ATOM 1088 C CA . ILE A 1 137 ? -1.991 14.82 10.367 1 98.94 137 ILE A CA 1
ATOM 1089 C C . ILE A 1 137 ? -1.193 14.367 9.148 1 98.94 137 ILE A C 1
ATOM 1091 O O . ILE A 1 137 ? -1.654 14.508 8.008 1 98.94 137 ILE A O 1
ATOM 1095 N N . VAL A 1 138 ? -0.018 13.867 9.391 1 98.94 138 VAL A N 1
ATOM 1096 C CA . VAL A 1 138 ? 0.819 13.344 8.32 1 98.94 138 VAL A CA 1
ATOM 1097 C C . VAL A 1 138 ? 0.598 11.836 8.172 1 98.94 138 VAL A C 1
ATOM 1099 O O . VAL A 1 138 ? 0.865 11.07 9.109 1 98.94 138 VAL A O 1
ATOM 1102 N N . SER A 1 139 ? 0.118 11.477 7.023 1 98.81 139 SER A N 1
ATOM 1103 C CA . SER A 1 139 ? -0.209 10.07 6.785 1 98.81 139 SER A CA 1
ATOM 1104 C C . SER A 1 139 ? 0.66 9.484 5.676 1 98.81 139 SER A C 1
ATOM 1106 O O . SER A 1 139 ? 0.589 9.922 4.527 1 98.81 139 SER A O 1
ATOM 1108 N N . PRO A 1 140 ? 1.451 8.453 5.996 1 98.69 140 PRO A N 1
ATOM 1109 C CA . PRO A 1 140 ? 2.348 7.844 5.008 1 98.69 140 PRO A CA 1
ATOM 1110 C C . PRO A 1 140 ? 1.608 6.953 4.012 1 98.69 140 PRO A C 1
ATOM 1112 O O . PRO A 1 140 ? 0.856 6.062 4.41 1 98.69 140 PRO A O 1
ATOM 1115 N N . PHE A 1 141 ? 1.779 7.203 2.736 1 98.5 141 PHE A N 1
ATOM 1116 C CA . PHE A 1 141 ? 1.355 6.336 1.644 1 98.5 141 PHE A CA 1
ATOM 1117 C C . PHE A 1 141 ? 2.428 5.301 1.326 1 98.5 141 PHE A C 1
ATOM 1119 O O . PHE A 1 141 ? 3.014 5.316 0.241 1 98.5 141 PHE A O 1
ATOM 1126 N N . PHE A 1 142 ? 2.701 4.43 2.324 1 97.5 142 PHE A N 1
ATOM 1127 C CA . PHE A 1 142 ? 3.691 3.361 2.336 1 97.5 142 PHE A CA 1
ATOM 1128 C C . PHE A 1 142 ? 3.076 2.061 2.834 1 97.5 142 PHE A C 1
ATOM 1130 O O . PHE A 1 142 ? 2.197 2.074 3.697 1 97.5 142 PHE A O 1
ATOM 1137 N N . LEU A 1 143 ? 3.561 0.963 2.346 1 96.88 143 LEU A N 1
ATOM 1138 C CA . LEU A 1 143 ? 2.979 -0.324 2.707 1 96.88 143 LEU A CA 1
ATOM 1139 C C . LEU A 1 143 ? 3.484 -0.786 4.07 1 96.88 143 LEU A C 1
ATOM 1141 O O . LEU A 1 143 ? 2.691 -1.159 4.938 1 96.88 143 LEU A O 1
ATOM 1145 N N . LEU A 1 144 ? 4.828 -0.76 4.246 1 93.38 144 LEU A N 1
ATOM 1146 C CA . LEU A 1 144 ? 5.418 -1.348 5.445 1 93.38 144 LEU A CA 1
ATOM 1147 C C . LEU A 1 144 ? 6.266 -0.323 6.191 1 93.38 144 LEU A C 1
ATOM 1149 O O . LEU A 1 144 ? 6.805 0.604 5.586 1 93.38 144 LEU A O 1
ATOM 1153 N N . PRO A 1 145 ? 6.277 -0.499 7.465 1 92.88 145 PRO A N 1
ATOM 1154 C CA . PRO A 1 145 ? 7.191 0.366 8.219 1 92.88 145 PRO A CA 1
ATOM 1155 C C . PRO A 1 145 ? 8.648 0.16 7.824 1 92.88 145 PRO A C 1
ATOM 1157 O O . PRO A 1 145 ? 9.055 -0.962 7.512 1 92.88 145 PRO A O 1
ATOM 1160 N N . GLY A 1 146 ? 9.375 1.183 7.805 1 91.56 146 GLY A N 1
ATOM 1161 C CA . GLY A 1 146 ? 10.797 1.168 7.504 1 91.56 146 GLY A CA 1
ATOM 1162 C C . GLY A 1 146 ? 11.477 2.502 7.758 1 91.56 146 GLY A C 1
ATOM 1163 O O . GLY A 1 146 ? 10.945 3.346 8.484 1 91.56 146 GLY A O 1
ATOM 1164 N N . ARG A 1 147 ? 12.586 2.654 7.227 1 93.12 147 ARG A N 1
ATOM 1165 C CA . ARG A 1 147 ? 13.422 3.824 7.469 1 93.12 147 ARG A CA 1
ATOM 1166 C C . ARG A 1 147 ? 12.672 5.113 7.156 1 93.12 147 ARG A C 1
ATOM 1168 O O . ARG A 1 147 ? 12.82 6.113 7.863 1 93.12 147 ARG A O 1
ATOM 1175 N N . HIS A 1 148 ? 11.859 5.051 6.125 1 96.31 148 HIS A N 1
ATOM 1176 C CA . HIS A 1 148 ? 11.148 6.258 5.727 1 96.31 148 HIS A CA 1
ATOM 1177 C C . HIS A 1 148 ? 10.117 6.66 6.777 1 96.31 148 HIS A C 1
ATOM 1179 O O . HIS A 1 148 ? 9.961 7.848 7.078 1 96.31 148 HIS A O 1
ATOM 1185 N N . TRP A 1 149 ? 9.539 5.727 7.406 1 96.38 149 TRP A N 1
ATOM 1186 C CA . TRP A 1 149 ? 8.523 6.004 8.422 1 96.38 149 TRP A CA 1
ATOM 1187 C C . TRP A 1 149 ? 9.172 6.273 9.773 1 96.38 149 TRP A C 1
ATOM 1189 O O . TRP A 1 149 ? 8.711 7.137 10.531 1 96.38 149 TRP A O 1
ATOM 1199 N N . TYR A 1 150 ? 10.281 5.668 9.992 1 94.62 150 TYR A N 1
ATOM 1200 C CA . TYR A 1 150 ? 10.922 5.762 11.305 1 94.62 150 TYR A CA 1
ATOM 1201 C C . TYR A 1 150 ? 11.766 7.023 11.406 1 94.62 150 TYR A C 1
ATOM 1203 O O . TYR A 1 150 ? 11.922 7.586 12.492 1 94.62 150 TYR A O 1
ATOM 1211 N N . LYS A 1 151 ? 12.312 7.41 10.297 1 96.81 151 LYS A N 1
ATOM 1212 C CA . LYS A 1 151 ? 13.367 8.414 10.422 1 96.81 151 LYS A CA 1
ATOM 1213 C C . LYS A 1 151 ? 13.156 9.555 9.438 1 96.81 151 LYS A C 1
ATOM 1215 O O . LYS A 1 151 ? 13.031 10.719 9.836 1 96.81 151 LYS A O 1
ATOM 1220 N N . ASP A 1 152 ? 13.031 9.266 8.133 1 98.25 152 ASP A N 1
ATOM 1221 C CA . ASP A 1 152 ? 13.102 10.297 7.109 1 98.25 152 ASP A CA 1
ATOM 1222 C C . ASP A 1 152 ? 11.883 11.227 7.191 1 98.25 152 ASP A C 1
ATOM 1224 O O . ASP A 1 152 ? 12.031 12.453 7.223 1 98.25 152 ASP A O 1
ATOM 1228 N N . ILE A 1 153 ? 10.711 10.664 7.258 1 98.62 153 ILE A N 1
ATOM 1229 C CA . ILE A 1 153 ? 9.492 11.477 7.273 1 98.62 153 ILE A CA 1
ATOM 1230 C C . ILE A 1 153 ? 9.414 12.266 8.578 1 98.62 153 ILE A C 1
ATOM 1232 O O . ILE A 1 153 ? 9.18 13.477 8.57 1 98.62 153 ILE A O 1
ATOM 1236 N N . PRO A 1 154 ? 9.648 11.664 9.703 1 98.44 154 PRO A N 1
ATOM 1237 C CA . PRO A 1 154 ? 9.617 12.43 10.945 1 98.44 154 PRO A CA 1
ATOM 1238 C C . PRO A 1 154 ? 10.586 13.609 10.945 1 98.44 154 PRO A C 1
ATOM 1240 O O . PRO A 1 154 ? 10.25 14.695 11.406 1 98.44 154 PRO A O 1
ATOM 1243 N N . ALA A 1 155 ? 11.766 13.414 10.414 1 98.69 155 ALA A N 1
ATOM 1244 C CA . ALA A 1 155 ? 12.75 14.492 10.367 1 98.69 155 ALA A CA 1
ATOM 1245 C C . ALA A 1 155 ? 12.258 15.641 9.484 1 98.69 155 ALA A C 1
ATOM 1247 O O . ALA A 1 155 ? 12.367 16.812 9.852 1 98.69 155 ALA A O 1
ATOM 1248 N N . LEU A 1 156 ? 11.695 15.305 8.359 1 98.88 156 LEU A N 1
ATOM 1249 C CA . LEU A 1 156 ? 11.211 16.312 7.414 1 98.88 156 LEU A CA 1
ATOM 1250 C C . LEU A 1 156 ? 10 17.047 7.977 1 98.88 156 LEU A C 1
ATOM 1252 O O . LEU A 1 156 ? 9.867 18.25 7.777 1 98.88 156 LEU A O 1
ATOM 1256 N N . VAL A 1 157 ? 9.164 16.344 8.68 1 98.81 157 VAL A N 1
ATOM 1257 C CA . VAL A 1 157 ? 7.977 16.953 9.281 1 98.81 157 VAL A CA 1
ATOM 1258 C C . VAL A 1 157 ? 8.391 17.875 10.414 1 98.81 157 VAL A C 1
ATOM 1260 O O . VAL A 1 157 ? 7.852 18.984 10.555 1 98.81 157 VAL A O 1
ATOM 1263 N N . ALA A 1 158 ? 9.328 17.422 11.203 1 98.5 158 ALA A N 1
ATOM 1264 C CA . ALA A 1 158 ? 9.82 18.266 12.297 1 98.5 158 ALA A CA 1
ATOM 1265 C C . ALA A 1 158 ? 10.406 19.562 11.758 1 98.5 158 ALA A C 1
ATOM 1267 O O . ALA A 1 158 ? 10.156 20.641 12.32 1 98.5 158 ALA A O 1
ATOM 1268 N N . GLU A 1 159 ? 11.148 19.438 10.75 1 98.56 159 GLU A N 1
ATOM 1269 C CA . GLU A 1 159 ? 11.703 20.625 10.117 1 98.56 159 GLU A CA 1
ATOM 1270 C C . GLU A 1 159 ? 10.602 21.562 9.625 1 98.56 159 GLU A C 1
ATOM 1272 O O . GLU A 1 159 ? 10.664 22.766 9.852 1 98.56 159 GLU A O 1
ATOM 1277 N N . ALA A 1 160 ? 9.609 21.016 8.961 1 98.75 160 ALA A N 1
ATOM 1278 C CA . ALA A 1 160 ? 8.484 21.797 8.453 1 98.75 160 ALA A CA 1
ATOM 1279 C C . ALA A 1 160 ? 7.73 22.484 9.594 1 98.75 160 ALA A C 1
ATOM 1281 O O . ALA A 1 160 ? 7.398 23.656 9.516 1 98.75 160 ALA A O 1
ATOM 1282 N N . ALA A 1 161 ? 7.473 21.734 10.594 1 98.5 161 ALA A N 1
ATOM 1283 C CA . ALA A 1 161 ? 6.715 22.234 11.742 1 98.5 161 ALA A CA 1
ATOM 1284 C C . ALA A 1 161 ? 7.457 23.359 12.445 1 98.5 161 ALA A C 1
ATOM 1286 O O . ALA A 1 161 ? 6.832 24.266 13 1 98.5 161 ALA A O 1
ATOM 1287 N N . GLY A 1 162 ? 8.781 23.266 12.461 1 98 162 GLY A N 1
ATOM 1288 C CA . GLY A 1 162 ? 9.609 24.266 13.117 1 98 162 GLY A CA 1
ATOM 1289 C C . GLY A 1 162 ? 9.375 25.672 12.586 1 98 162 GLY A C 1
ATOM 1290 O O . GLY A 1 162 ? 9.68 26.656 13.266 1 98 162 GLY A O 1
ATOM 1291 N N . GLU A 1 163 ? 8.773 25.766 11.484 1 97.31 163 GLU A N 1
ATOM 1292 C CA . GLU A 1 163 ? 8.539 27.062 10.852 1 97.31 163 GLU A CA 1
ATOM 1293 C C . GLU A 1 163 ? 7.164 27.609 11.211 1 97.31 163 GLU A C 1
ATOM 1295 O O . GLU A 1 163 ? 6.801 28.703 10.789 1 97.31 163 GLU A O 1
ATOM 1300 N N . HIS A 1 164 ? 6.395 26.844 11.953 1 97.81 164 HIS A N 1
ATOM 1301 C CA . HIS A 1 164 ? 5.016 27.219 12.258 1 97.81 164 HIS A CA 1
ATOM 1302 C C . HIS A 1 164 ? 4.723 27.062 13.742 1 97.81 164 HIS A C 1
ATOM 1304 O O . HIS A 1 164 ? 4.355 25.969 14.203 1 97.81 164 HIS A O 1
ATOM 1310 N N . SER A 1 165 ? 4.762 28.219 14.445 1 95.06 165 SER A N 1
ATOM 1311 C CA . SER A 1 165 ? 4.512 28.188 15.883 1 95.06 165 SER A CA 1
ATOM 1312 C C . SER A 1 165 ? 3.051 27.875 16.188 1 95.06 165 SER A C 1
ATOM 1314 O O . SER A 1 165 ? 2.152 28.359 15.492 1 95.06 165 SER A O 1
ATOM 1316 N N . GLY A 1 166 ? 2.83 27.016 17.141 1 94.81 166 GLY A N 1
ATOM 1317 C CA . GLY A 1 166 ? 1.481 26.766 17.625 1 94.81 166 GLY A CA 1
ATOM 1318 C C . GLY A 1 166 ? 0.771 25.672 16.844 1 94.81 166 GLY A C 1
ATOM 1319 O O . GLY A 1 166 ? -0.409 25.391 17.078 1 94.81 166 GLY A O 1
ATOM 1320 N N . ILE A 1 167 ? 1.474 25.094 15.875 1 97.44 167 ILE A N 1
ATOM 1321 C CA . ILE A 1 167 ? 0.878 24.031 15.078 1 97.44 167 ILE A CA 1
ATOM 1322 C C . ILE A 1 167 ? 1.281 22.672 15.641 1 97.44 167 ILE A C 1
ATOM 1324 O O . ILE A 1 167 ? 2.469 22.406 15.828 1 97.44 167 ILE A O 1
ATOM 1328 N N . SER A 1 168 ? 0.361 21.844 15.961 1 97.75 168 SER A N 1
ATOM 1329 C CA . SER A 1 168 ? 0.636 20.484 16.375 1 97.75 168 SER A CA 1
ATOM 1330 C C . SER A 1 168 ? 0.574 19.516 15.188 1 97.75 168 SER A C 1
ATOM 1332 O O . SER A 1 168 ? -0.036 19.828 14.164 1 97.75 168 SER A O 1
ATOM 1334 N N . TYR A 1 169 ? 1.24 18.406 15.375 1 98.62 169 TYR A N 1
ATOM 1335 C CA . TYR A 1 169 ? 1.143 17.422 14.305 1 98.62 169 TYR A CA 1
ATOM 1336 C C . TYR A 1 169 ? 1.296 16 14.852 1 98.62 169 TYR A C 1
ATOM 1338 O O . TYR A 1 169 ? 1.762 15.812 15.977 1 98.62 169 TYR A O 1
ATOM 1346 N N . ILE A 1 170 ? 0.864 15.062 14.062 1 98.69 170 ILE A N 1
ATOM 1347 C CA . ILE A 1 170 ? 1.03 13.625 14.289 1 98.69 170 ILE A CA 1
ATOM 1348 C C . ILE A 1 170 ? 1.423 12.945 12.984 1 98.69 170 ILE A C 1
ATOM 1350 O O . ILE A 1 170 ? 1.003 13.359 11.906 1 98.69 170 ILE A O 1
ATOM 1354 N N . ILE A 1 171 ? 2.232 11.953 13.094 1 98.81 171 ILE A N 1
ATOM 1355 C CA . ILE A 1 171 ? 2.523 11.047 11.984 1 98.81 171 ILE A CA 1
ATOM 1356 C C . ILE A 1 171 ? 1.87 9.695 12.234 1 98.81 171 ILE A C 1
ATOM 1358 O O . ILE A 1 171 ? 2.17 9.023 13.234 1 98.81 171 ILE A O 1
ATOM 1362 N N . THR A 1 172 ? 1.001 9.328 11.344 1 98.56 172 THR A N 1
ATOM 1363 C CA . THR A 1 172 ? 0.226 8.109 11.555 1 98.56 172 THR A CA 1
ATOM 1364 C C . THR A 1 172 ? 0.968 6.898 11.008 1 98.56 172 THR A C 1
ATOM 1366 O O . THR A 1 172 ? 1.956 7.043 10.281 1 98.56 172 THR A O 1
ATOM 1369 N N . ALA A 1 173 ? 0.461 5.738 11.367 1 97.56 173 ALA A N 1
ATOM 1370 C CA . ALA A 1 173 ? 1.011 4.48 10.875 1 97.56 173 ALA A CA 1
ATOM 1371 C C . ALA A 1 173 ? 0.841 4.359 9.367 1 97.56 173 ALA A C 1
ATOM 1373 O O . ALA A 1 173 ? -0.117 4.887 8.797 1 97.56 173 ALA A O 1
ATOM 1374 N N . PRO A 1 174 ? 1.773 3.678 8.664 1 97.62 174 PRO A N 1
ATOM 1375 C CA . PRO A 1 174 ? 1.545 3.32 7.266 1 97.62 174 PRO A CA 1
ATOM 1376 C C . PRO A 1 174 ? 0.474 2.246 7.098 1 97.62 174 PRO A C 1
ATOM 1378 O O . PRO A 1 174 ? -0.153 1.834 8.078 1 97.62 174 PRO A O 1
ATOM 1381 N N . PHE A 1 175 ? 0.167 1.809 5.867 1 96.94 175 PHE A N 1
ATOM 1382 C CA . PHE A 1 175 ? -0.885 0.833 5.605 1 96.94 175 PHE A CA 1
ATOM 1383 C C . PHE A 1 175 ? -0.618 -0.464 6.359 1 96.94 175 PHE A C 1
ATOM 1385 O O . PHE A 1 175 ? -1.452 -0.911 7.148 1 96.94 175 PHE A O 1
ATOM 1392 N N . GLY A 1 176 ? 0.601 -0.992 6.215 1 87.12 176 GLY A N 1
ATOM 1393 C CA . GLY A 1 176 ? 1.056 -2.156 6.957 1 87.12 176 GLY A CA 1
ATOM 1394 C C . GLY A 1 176 ? 0.123 -3.346 6.832 1 87.12 176 GLY A C 1
ATOM 1395 O O . GLY A 1 176 ? -0.476 -3.562 5.773 1 87.12 176 GLY A O 1
ATOM 1396 N N . LEU A 1 177 ? 0.116 -4.094 7.906 1 91.5 177 LEU A N 1
ATOM 1397 C CA . LEU A 1 177 ? -0.787 -5.23 8.047 1 91.5 177 LEU A CA 1
ATOM 1398 C C . LEU A 1 177 ? -2.164 -4.773 8.516 1 91.5 177 LEU A C 1
ATOM 1400 O O . LEU A 1 177 ? -2.332 -4.379 9.672 1 91.5 177 LEU A O 1
ATOM 1404 N N . HIS A 1 178 ? -2.965 -4.527 7.621 1 95.12 178 HIS A N 1
ATOM 1405 C CA . HIS A 1 178 ? -4.344 -4.133 7.891 1 95.12 178 HIS A CA 1
ATOM 1406 C C . HIS A 1 178 ? -5.328 -5.09 7.227 1 95.12 178 HIS A C 1
ATOM 1408 O O . HIS A 1 178 ? -5.16 -5.449 6.059 1 95.12 178 HIS A O 1
ATOM 1414 N N . GLU A 1 179 ? -6.375 -5.461 7.926 1 95.81 179 GLU A N 1
ATOM 1415 C CA . GLU A 1 179 ? -7.34 -6.426 7.406 1 95.81 179 GLU A CA 1
ATOM 1416 C C . GLU A 1 179 ? -7.98 -5.926 6.117 1 95.81 179 GLU A C 1
ATOM 1418 O O . GLU A 1 179 ? -8.266 -6.715 5.211 1 95.81 179 GLU A O 1
ATOM 1423 N N . LEU A 1 180 ? -8.188 -4.664 6.039 1 97.56 180 LEU A N 1
ATOM 1424 C CA . LEU A 1 180 ? -8.812 -4.109 4.844 1 97.56 180 LEU A CA 1
ATOM 1425 C C . LEU A 1 180 ? -7.875 -4.219 3.645 1 97.56 180 LEU A C 1
ATOM 1427 O O . LEU A 1 180 ? -8.32 -4.145 2.496 1 97.56 180 LEU A O 1
ATOM 1431 N N . MET A 1 181 ? -6.555 -4.316 3.898 1 98 181 MET A N 1
ATOM 1432 C CA . MET A 1 181 ? -5.629 -4.539 2.791 1 98 181 MET A CA 1
ATOM 1433 C C . MET A 1 181 ? -5.887 -5.891 2.129 1 98 181 MET A C 1
ATOM 1435 O O . MET A 1 181 ? -5.711 -6.035 0.918 1 98 181 MET A O 1
ATOM 1439 N N . VAL A 1 182 ? -6.344 -6.859 2.93 1 98.38 182 VAL A N 1
ATOM 1440 C CA . VAL A 1 182 ? -6.734 -8.156 2.383 1 98.38 182 VAL A CA 1
ATOM 1441 C C . VAL A 1 182 ? -7.918 -7.977 1.437 1 98.38 182 VAL A C 1
ATOM 1443 O O . VAL A 1 182 ? -7.938 -8.547 0.343 1 98.38 182 VAL A O 1
ATOM 1446 N N . ASP A 1 183 ? -8.836 -7.152 1.843 1 98.25 183 ASP A N 1
ATOM 1447 C CA . ASP A 1 183 ? -10.016 -6.902 1.021 1 98.25 183 ASP A CA 1
ATOM 1448 C C . ASP A 1 183 ? -9.633 -6.234 -0.299 1 98.25 183 ASP A C 1
ATOM 1450 O O . ASP A 1 183 ? -10.188 -6.559 -1.349 1 98.25 183 ASP A O 1
ATOM 1454 N N . VAL A 1 184 ? -8.727 -5.332 -0.223 1 98.12 184 VAL A N 1
ATOM 1455 C CA . VAL A 1 184 ? -8.289 -4.641 -1.432 1 98.12 184 VAL A CA 1
ATOM 1456 C C . VAL A 1 184 ? -7.664 -5.645 -2.4 1 98.12 184 VAL A C 1
ATOM 1458 O O . VAL A 1 184 ? -8.039 -5.695 -3.576 1 98.12 184 VAL A O 1
ATOM 1461 N N . 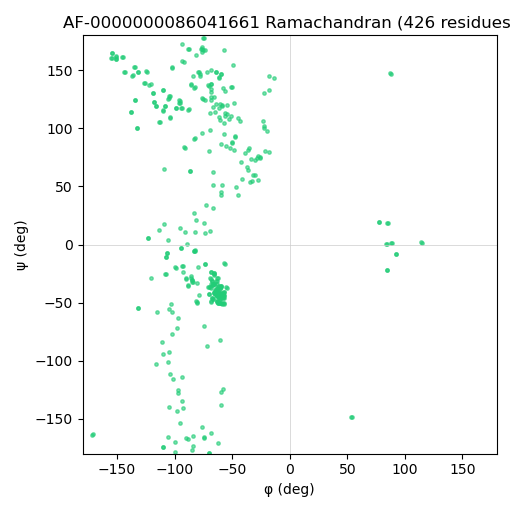MET A 1 185 ? -6.742 -6.445 -1.906 1 98.44 185 MET A N 1
ATOM 1462 C CA . MET A 1 185 ? -6.051 -7.398 -2.77 1 98.44 185 MET A CA 1
ATOM 1463 C C . MET A 1 185 ? -7.027 -8.422 -3.336 1 98.44 185 MET A C 1
ATOM 1465 O O . MET A 1 185 ? -6.98 -8.742 -4.523 1 98.44 185 MET A O 1
ATOM 1469 N N . ASN A 1 186 ? -7.887 -8.93 -2.486 1 98.56 186 ASN A N 1
ATOM 1470 C CA . ASN A 1 186 ? -8.859 -9.922 -2.941 1 98.56 186 ASN A CA 1
ATOM 1471 C C . ASN A 1 186 ? -9.805 -9.336 -3.99 1 98.56 186 ASN A C 1
ATOM 1473 O O . ASN A 1 186 ? -10.203 -10.031 -4.922 1 98.56 186 ASN A O 1
ATOM 1477 N N . ASP A 1 187 ? -10.172 -8.094 -3.822 1 98.31 187 ASP A N 1
ATOM 1478 C CA . ASP A 1 187 ? -11.016 -7.434 -4.812 1 98.31 187 ASP A CA 1
ATOM 1479 C C . ASP A 1 187 ? -10.297 -7.297 -6.148 1 98.31 187 ASP A C 1
ATOM 1481 O O . ASP A 1 187 ? -10.891 -7.504 -7.211 1 98.31 187 ASP A O 1
ATOM 1485 N N . ARG A 1 188 ? -9.016 -6.93 -6.082 1 98.19 188 ARG A N 1
ATOM 1486 C CA . ARG A 1 188 ? -8.219 -6.859 -7.301 1 98.19 188 ARG A CA 1
ATOM 1487 C C . ARG A 1 188 ? -8.172 -8.211 -8 1 98.19 188 ARG A C 1
ATOM 1489 O O . ARG A 1 188 ? -8.367 -8.297 -9.219 1 98.19 188 ARG A O 1
ATOM 1496 N N . ILE A 1 189 ? -7.949 -9.273 -7.266 1 98.5 189 ILE A N 1
ATOM 1497 C CA . ILE A 1 189 ? -7.875 -10.625 -7.809 1 98.5 189 ILE A CA 1
ATOM 1498 C C . ILE A 1 189 ? -9.203 -10.992 -8.469 1 98.5 189 ILE A C 1
ATOM 1500 O O . ILE A 1 189 ? -9.234 -11.398 -9.633 1 98.5 189 ILE A O 1
ATOM 1504 N N . LYS A 1 190 ? -10.258 -10.797 -7.758 1 98.31 190 LYS A N 1
ATOM 1505 C CA . LYS A 1 190 ? -11.578 -11.156 -8.266 1 98.31 190 LYS A CA 1
ATOM 1506 C C . LYS A 1 190 ? -11.914 -10.367 -9.523 1 98.31 190 LYS A C 1
ATOM 1508 O O . LYS A 1 190 ? -12.477 -10.922 -10.477 1 98.31 190 LYS A O 1
ATOM 1513 N N . HIS A 1 191 ? -11.57 -9.102 -9.508 1 98.31 191 HIS A N 1
ATOM 1514 C CA . HIS A 1 191 ? -11.883 -8.266 -10.664 1 98.31 191 HIS A CA 1
ATOM 1515 C C . HIS A 1 191 ? -11.086 -8.703 -11.891 1 98.31 191 HIS A C 1
ATOM 1517 O O . HIS A 1 191 ? -11.641 -8.82 -12.984 1 98.31 191 HIS A O 1
ATOM 1523 N N . CYS A 1 192 ? -9.836 -8.914 -11.719 1 98.44 192 CYS A N 1
ATOM 1524 C CA . CYS A 1 192 ? -9.008 -9.352 -12.828 1 98.44 192 CYS A CA 1
ATOM 1525 C C . CYS A 1 192 ? -9.469 -10.703 -13.359 1 98.44 192 CYS A C 1
ATOM 1527 O O . CYS A 1 192 ? -9.523 -10.914 -14.578 1 98.44 192 CYS A O 1
ATOM 1529 N N . LEU A 1 193 ? -9.805 -11.633 -12.484 1 98 193 LEU A N 1
ATOM 1530 C CA . LEU A 1 193 ? -10.312 -12.938 -12.906 1 98 193 LEU A CA 1
ATOM 1531 C C . LEU A 1 193 ? -11.633 -12.789 -13.656 1 98 193 LEU A C 1
ATOM 1533 O O . LEU A 1 193 ? -11.867 -13.484 -14.648 1 98 193 LEU A O 1
ATOM 1537 N N . SER A 1 194 ? -12.477 -11.922 -13.172 1 98.31 194 SER A N 1
ATOM 1538 C CA . SER A 1 194 ? -13.75 -11.68 -13.844 1 98.31 194 SER A CA 1
ATOM 1539 C C . SER A 1 194 ? -13.531 -11.117 -15.242 1 98.31 194 SER A C 1
ATOM 1541 O O . SER A 1 194 ? -14.234 -11.484 -16.188 1 98.31 194 SER A O 1
ATOM 1543 N N . HIS A 1 195 ? -12.594 -10.242 -15.312 1 98.25 195 HIS A N 1
ATOM 1544 C CA . HIS A 1 195 ? -12.297 -9.656 -16.625 1 98.25 195 HIS A CA 1
ATOM 1545 C C . HIS A 1 195 ? -11.805 -10.711 -17.594 1 98.25 195 HIS A C 1
ATOM 1547 O O . HIS A 1 195 ? -12.289 -10.789 -18.734 1 98.25 195 HIS A O 1
ATOM 1553 N N . VAL A 1 196 ? -10.867 -11.5 -17.172 1 97.12 196 VAL A N 1
ATOM 1554 C CA . VAL A 1 196 ? -10.273 -12.492 -18.078 1 97.12 196 VAL A CA 1
ATOM 1555 C C . VAL A 1 196 ? -11.328 -13.531 -18.453 1 97.12 196 VAL A C 1
ATOM 1557 O O . VAL A 1 196 ? -11.25 -14.141 -19.516 1 97.12 196 VAL A O 1
ATOM 1560 N N . ALA A 1 197 ? -12.344 -13.703 -17.609 1 96.88 197 ALA A N 1
ATOM 1561 C CA . ALA A 1 197 ? -13.461 -14.609 -17.906 1 96.88 197 ALA A CA 1
ATOM 1562 C C . ALA A 1 197 ? -14.492 -13.938 -18.797 1 96.88 197 ALA A C 1
ATOM 1564 O O . ALA A 1 197 ? -15.492 -14.555 -19.172 1 96.88 197 ALA A O 1
ATOM 1565 N N . GLY A 1 198 ? -14.281 -12.672 -19.078 1 96.88 198 GLY A N 1
ATOM 1566 C CA . GLY A 1 198 ? -15.172 -11.945 -19.969 1 96.88 198 GLY A CA 1
ATOM 1567 C C . GLY A 1 198 ? -16.391 -11.383 -19.266 1 96.88 198 GLY A C 1
ATOM 1568 O O . GLY A 1 198 ? -17.391 -11.07 -19.906 1 96.88 198 GLY A O 1
ATOM 1569 N N . LYS A 1 199 ? -16.312 -11.281 -17.969 1 98.12 199 LYS A N 1
ATOM 1570 C CA . LYS A 1 199 ? -17.5 -10.922 -17.188 1 98.12 199 LYS A CA 1
ATOM 1571 C C . LYS A 1 199 ? -17.406 -9.484 -16.688 1 98.12 199 LYS A C 1
ATOM 1573 O O . LYS A 1 199 ? -18.344 -8.977 -16.062 1 98.12 199 LYS A O 1
ATOM 1578 N N . ALA A 1 200 ? -16.297 -8.836 -16.875 1 97.94 200 ALA A N 1
ATOM 1579 C CA . ALA A 1 200 ? -16.109 -7.461 -16.438 1 97.94 200 ALA A CA 1
ATOM 1580 C C . ALA A 1 200 ? -15.109 -6.734 -17.328 1 97.94 200 ALA A C 1
ATOM 1582 O O . ALA A 1 200 ? -14.305 -7.371 -18.016 1 97.94 200 ALA A O 1
ATOM 1583 N N . ASP A 1 201 ? -15.18 -5.43 -17.297 1 97.56 201 ASP A N 1
ATOM 1584 C CA . ASP A 1 201 ? -14.141 -4.621 -17.938 1 97.56 201 ASP A CA 1
ATOM 1585 C C . ASP A 1 201 ? -12.875 -4.582 -17.094 1 97.56 201 ASP A C 1
ATOM 1587 O O . ASP A 1 201 ? -12.867 -5.035 -15.938 1 97.56 201 ASP A O 1
ATOM 1591 N N . GLU A 1 202 ? -11.828 -4.09 -17.688 1 97.06 202 GLU A N 1
ATOM 1592 C CA . GLU A 1 202 ? -10.594 -3.906 -16.938 1 97.06 202 GLU A CA 1
ATOM 1593 C C . GLU A 1 202 ? -10.805 -2.959 -15.75 1 97.06 202 GLU A C 1
ATOM 1595 O O . GLU A 1 202 ? -11.594 -2.021 -15.836 1 97.06 202 GLU A O 1
ATOM 1600 N N . CYS A 1 203 ? -10.094 -3.229 -14.711 1 94.88 203 CYS A N 1
ATOM 1601 C CA . CYS A 1 203 ? -10.125 -2.289 -13.594 1 94.88 203 CYS A CA 1
ATOM 1602 C C . CYS A 1 203 ? -9.312 -1.04 -13.914 1 94.88 203 CYS A C 1
ATOM 1604 O O . CYS A 1 203 ? -8.68 -0.959 -14.961 1 94.88 203 CYS A O 1
ATOM 1606 N N . SER A 1 204 ? -9.305 -0.07 -12.977 1 90.56 204 SER A N 1
ATOM 1607 C CA . SER A 1 204 ? -8.672 1.228 -13.203 1 90.56 204 SER A CA 1
ATOM 1608 C C . SER A 1 204 ? -7.16 1.091 -13.344 1 90.56 204 SER A C 1
ATOM 1610 O O . SER A 1 204 ? -6.523 1.888 -14.039 1 90.56 204 SER A O 1
ATOM 1612 N N . MET A 1 205 ? -6.578 0.089 -12.789 1 93.88 205 MET A N 1
ATOM 1613 C CA . MET A 1 205 ? -5.133 -0.094 -12.844 1 93.88 205 MET A CA 1
ATOM 1614 C C . MET A 1 205 ? -4.727 -0.827 -14.125 1 93.88 205 MET A C 1
ATOM 1616 O 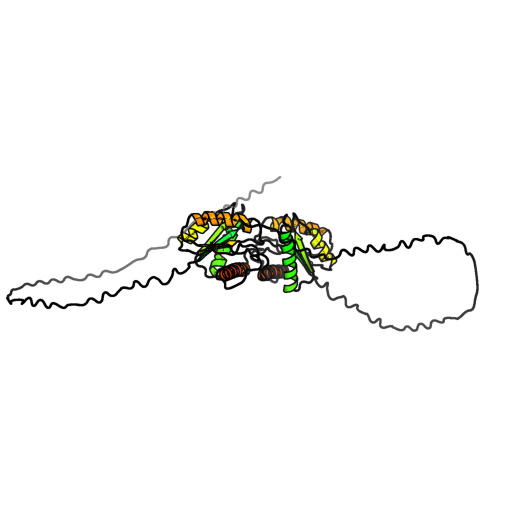O . MET A 1 205 ? -3.645 -0.59 -14.664 1 93.88 205 MET A O 1
ATOM 1620 N N . CYS A 1 206 ? -5.648 -1.636 -14.594 1 96.19 206 CYS A N 1
ATOM 1621 C CA . CYS A 1 206 ? -5.34 -2.467 -15.758 1 96.19 206 CYS A CA 1
ATOM 1622 C C . CYS A 1 206 ? -5.758 -1.777 -17.047 1 96.19 206 CYS A C 1
ATOM 1624 O O . CYS A 1 206 ? -5.281 -2.131 -18.125 1 96.19 206 CYS A O 1
ATOM 1626 N N . ALA A 1 207 ? -6.609 -0.82 -16.969 1 94.25 207 ALA A N 1
ATOM 1627 C CA . ALA A 1 207 ? -7.219 -0.23 -18.156 1 94.25 207 ALA A CA 1
ATOM 1628 C C . ALA A 1 207 ? -6.16 0.332 -19.094 1 94.25 207 ALA A C 1
ATOM 1630 O O . ALA A 1 207 ? -5.336 1.156 -18.688 1 94.25 207 ALA A O 1
ATOM 1631 N N . GLY A 1 208 ? -6.152 -0.22 -20.297 1 93.06 208 GLY A N 1
ATOM 1632 C CA . GLY A 1 208 ? -5.293 0.305 -21.359 1 93.06 208 GLY A CA 1
ATOM 1633 C C . GLY A 1 208 ? -3.877 -0.236 -21.297 1 93.06 208 GLY A C 1
ATOM 1634 O O . GLY A 1 208 ? -3.035 0.119 -22.125 1 93.06 208 GLY A O 1
ATOM 1635 N N . THR A 1 209 ? -3.594 -1.077 -20.359 1 93 209 THR A N 1
ATOM 1636 C CA . THR A 1 209 ? -2.219 -1.532 -20.188 1 93 209 THR A CA 1
ATOM 1637 C C . THR A 1 209 ? -1.951 -2.779 -21.016 1 93 209 THR A C 1
ATOM 1639 O O . THR A 1 209 ? -0.799 -3.09 -21.328 1 93 209 THR A O 1
ATOM 1642 N N . GLY A 1 210 ? -3.018 -3.58 -21.25 1 92.94 210 GLY A N 1
ATOM 1643 C CA . GLY A 1 210 ? -2.861 -4.84 -21.953 1 92.94 210 GLY A CA 1
ATOM 1644 C C . GLY A 1 210 ? -2.283 -5.945 -21.094 1 92.94 210 GLY A C 1
ATOM 1645 O O . GLY A 1 210 ? -1.853 -6.98 -21.594 1 92.94 210 GLY A O 1
ATOM 1646 N N . ARG A 1 211 ? -2.379 -5.766 -19.797 1 93.06 211 ARG A N 1
ATOM 1647 C CA . ARG A 1 211 ? -1.646 -6.688 -18.938 1 93.06 211 ARG A CA 1
ATOM 1648 C C . ARG A 1 211 ? -2.598 -7.645 -18.234 1 93.06 211 ARG A C 1
ATOM 1650 O O . ARG A 1 211 ? -2.162 -8.617 -17.609 1 93.06 211 ARG A O 1
ATOM 1657 N N . CYS A 1 212 ? -3.844 -7.398 -18.312 1 96.88 212 CYS A N 1
ATOM 1658 C CA . CYS A 1 212 ? -4.824 -8.227 -17.609 1 96.88 212 CYS A CA 1
ATOM 1659 C C . CYS A 1 212 ? -5.309 -9.359 -18.5 1 96.88 212 CYS A C 1
ATOM 1661 O O . CYS A 1 212 ? -6.383 -9.273 -19.109 1 96.88 212 CYS A O 1
ATOM 1663 N N . HIS A 1 213 ? -4.574 -10.422 -18.547 1 95.31 213 HIS A N 1
ATOM 1664 C CA . HIS A 1 213 ? -4.922 -11.57 -19.375 1 95.31 213 HIS A CA 1
ATOM 1665 C C . HIS A 1 213 ? -4.309 -12.852 -18.828 1 95.31 213 HIS A C 1
ATOM 1667 O O . HIS A 1 213 ? -3.42 -12.805 -17.969 1 95.31 213 HIS A O 1
ATOM 1673 N N . LEU A 1 214 ? -4.887 -13.922 -19.25 1 95.12 214 LEU A N 1
ATOM 1674 C CA . LEU A 1 214 ? -4.414 -15.25 -18.859 1 95.12 214 LEU A CA 1
ATOM 1675 C C . LEU A 1 214 ? -3.248 -15.688 -19.734 1 95.12 214 LEU A C 1
ATOM 1677 O O . LEU A 1 214 ? -3.285 -15.516 -20.953 1 95.12 214 LEU A O 1
ATOM 1681 N N . TYR A 1 215 ? -2.242 -16.234 -19.125 1 94.69 215 TYR A N 1
ATOM 1682 C CA . TYR A 1 215 ? -1.101 -16.781 -19.844 1 94.69 215 TYR A CA 1
ATOM 1683 C C . TYR A 1 215 ? -1.082 -18.312 -19.766 1 94.69 215 TYR A C 1
ATOM 1685 O O . TYR A 1 215 ? -1.503 -18.891 -18.75 1 94.69 215 TYR A O 1
ATOM 1693 N N . MET B 1 1 ? 38.969 9.281 54.844 1 19.41 1 MET B N 1
ATOM 1694 C CA . MET B 1 1 ? 39.594 7.965 54.938 1 19.41 1 MET B CA 1
ATOM 1695 C C . MET B 1 1 ? 38.594 6.863 54.594 1 19.41 1 MET B C 1
ATOM 1697 O O . MET B 1 1 ? 38.875 5.992 53.781 1 19.41 1 MET B O 1
ATOM 1701 N N . GLN B 1 2 ? 37.688 6.34 55.531 1 19.61 2 GLN B N 1
ATOM 1702 C CA . GLN B 1 2 ? 37.656 4.93 55.906 1 19.61 2 GLN B CA 1
ATOM 1703 C C . GLN B 1 2 ? 36.812 4.129 54.906 1 19.61 2 GLN B C 1
ATOM 1705 O O . GLN B 1 2 ? 36 4.699 54.188 1 19.61 2 GLN B O 1
ATOM 1710 N N . SER B 1 3 ? 36.344 2.736 55.25 1 18.78 3 SER B N 1
ATOM 1711 C CA . SER B 1 3 ? 36.438 1.287 55.125 1 18.78 3 SER B CA 1
ATOM 1712 C C . SER B 1 3 ? 35.156 0.69 54.594 1 18.78 3 SER B C 1
ATOM 1714 O O . SER B 1 3 ? 35.094 -0.482 54.219 1 18.78 3 SER B O 1
ATOM 1716 N N . ILE B 1 4 ? 33.812 1.098 54.688 1 22.36 4 ILE B N 1
ATOM 1717 C CA . ILE B 1 4 ? 32.938 0.072 55.25 1 22.36 4 ILE B CA 1
ATOM 1718 C C . ILE B 1 4 ? 32.719 -1.023 54.219 1 22.36 4 ILE B C 1
ATOM 1720 O O . ILE B 1 4 ? 32.312 -0.74 53.062 1 22.36 4 ILE B O 1
ATOM 1724 N N . THR B 1 5 ? 32.969 -2.471 54.344 1 19.67 5 THR B N 1
ATOM 1725 C CA . THR B 1 5 ? 33.219 -3.861 53.969 1 19.67 5 THR B CA 1
ATOM 1726 C C . THR B 1 5 ? 31.906 -4.551 53.562 1 19.67 5 THR B C 1
ATOM 1728 O O . THR B 1 5 ? 31.922 -5.645 53 1 19.67 5 THR B O 1
ATOM 1731 N N . ALA B 1 6 ? 30.578 -4.242 53.812 1 21.06 6 ALA B N 1
ATOM 1732 C CA . ALA B 1 6 ? 29.75 -5.328 54.344 1 21.06 6 ALA B CA 1
ATOM 1733 C C . ALA B 1 6 ? 29.547 -6.414 53.281 1 21.06 6 ALA B C 1
ATOM 1735 O O . ALA B 1 6 ? 29.281 -6.117 52.125 1 21.06 6 ALA B O 1
ATOM 1736 N N . THR B 1 7 ? 29.688 -7.891 53.5 1 19.8 7 THR B N 1
ATOM 1737 C CA . THR B 1 7 ? 29.922 -9.305 53.219 1 19.8 7 THR B CA 1
ATOM 1738 C C . THR B 1 7 ? 28.625 -9.992 52.812 1 19.8 7 THR B C 1
ATOM 1740 O O . THR B 1 7 ? 28.641 -11.125 52.312 1 19.8 7 THR B O 1
ATOM 1743 N N . LEU B 1 8 ? 27.328 -9.562 52.656 1 20.3 8 LEU B N 1
ATOM 1744 C CA . LEU B 1 8 ? 26.312 -10.492 53.125 1 20.3 8 LEU B CA 1
ATOM 1745 C C . LEU B 1 8 ? 26.25 -11.734 52.25 1 20.3 8 LEU B C 1
ATOM 1747 O O . LEU B 1 8 ? 26.094 -11.633 51.031 1 20.3 8 LEU B O 1
ATOM 1751 N N . GLU B 1 9 ? 26.391 -13.156 52.688 1 19.94 9 GLU B N 1
ATOM 1752 C CA . GLU B 1 9 ? 26.609 -14.578 52.469 1 19.94 9 GLU B CA 1
ATOM 1753 C C . GLU B 1 9 ? 25.328 -15.281 52.062 1 19.94 9 GLU B C 1
ATOM 1755 O O . GLU B 1 9 ? 25.328 -16.469 51.75 1 19.94 9 GLU B O 1
ATOM 1760 N N . VAL B 1 10 ? 24.219 -14.984 51.469 1 20.97 10 VAL B N 1
ATOM 1761 C CA . VAL B 1 10 ? 23.031 -15.789 51.75 1 20.97 10 VAL B CA 1
ATOM 1762 C C . VAL B 1 10 ? 23.203 -17.188 51.156 1 20.97 10 VAL B C 1
ATOM 1764 O O . VAL B 1 10 ? 23.406 -17.328 49.938 1 20.97 10 VAL B O 1
ATOM 1767 N N . PRO B 1 11 ? 23.328 -18.391 51.906 1 18.89 11 PRO B N 1
ATOM 1768 C CA . PRO B 1 11 ? 23.719 -19.797 51.781 1 18.89 11 PRO B CA 1
ATOM 1769 C C . PRO B 1 11 ? 22.703 -20.625 51 1 18.89 11 PRO B C 1
ATOM 1771 O O . PRO B 1 11 ? 23.078 -21.328 50.062 1 18.89 11 PRO B O 1
ATOM 1774 N N . PHE B 1 12 ? 21.547 -21.266 51.656 1 18.31 12 PHE B N 1
ATOM 1775 C CA . PHE B 1 12 ? 21.312 -22.641 52.125 1 18.31 12 PHE B CA 1
ATOM 1776 C C . PHE B 1 12 ? 20.688 -23.484 51.031 1 18.31 12 PHE B C 1
ATOM 1778 O O . PHE B 1 12 ? 20.078 -22.953 50.094 1 18.31 12 PHE B O 1
ATOM 1785 N N . THR B 1 13 ? 20.078 -24.844 51.375 1 18.14 13 THR B N 1
ATOM 1786 C CA . THR B 1 13 ? 20.188 -26.297 51.344 1 18.14 13 THR B CA 1
ATOM 1787 C C . THR B 1 13 ? 19.078 -26.906 50.5 1 18.14 13 THR B C 1
ATOM 1789 O O . THR B 1 13 ? 19.359 -27.688 49.562 1 18.14 13 THR B O 1
ATOM 1792 N N . SER B 1 14 ? 17.844 -27.578 51.094 1 17.09 14 SER B N 1
ATOM 1793 C CA . SER B 1 14 ? 17.531 -28.984 51.344 1 17.09 14 SER B CA 1
ATOM 1794 C C . SER B 1 14 ? 16.453 -29.5 50.375 1 17.09 14 SER B C 1
ATOM 1796 O O . SER B 1 14 ? 15.305 -29.062 50.469 1 17.09 14 SER B O 1
ATOM 1798 N N . LYS B 1 15 ? 16.484 -29.656 49.094 1 18.69 15 LYS B N 1
ATOM 1799 C CA . LYS B 1 15 ? 15.422 -30.266 48.312 1 18.69 15 LYS B CA 1
ATOM 1800 C C . LYS B 1 15 ? 15.086 -31.672 48.781 1 18.69 15 LYS B C 1
ATOM 1802 O O . LYS B 1 15 ? 15.953 -32.531 48.812 1 18.69 15 LYS B O 1
ATOM 1807 N N . PHE B 1 16 ? 13.883 -31.969 49.562 1 16.7 16 PHE B N 1
ATOM 1808 C CA . PHE B 1 16 ? 13.148 -33.062 50.219 1 16.7 16 PHE B CA 1
ATOM 1809 C C . PHE B 1 16 ? 12.812 -34.156 49.25 1 16.7 16 PHE B C 1
ATOM 1811 O O . PHE B 1 16 ? 12.727 -33.906 48.031 1 16.7 16 PHE B O 1
ATOM 1818 N N . ASN B 1 17 ? 12.297 -35.531 49.719 1 16.47 17 ASN B N 1
ATOM 1819 C CA . ASN B 1 17 ? 12.227 -36.969 49.812 1 16.47 17 ASN B CA 1
ATOM 1820 C C . ASN B 1 17 ? 10.984 -37.531 49.125 1 16.47 17 ASN B C 1
ATOM 1822 O O . ASN B 1 17 ? 10.688 -38.719 49.219 1 16.47 17 ASN B O 1
ATOM 1826 N N . LYS B 1 18 ? 10.18 -37 48.25 1 17.56 18 LYS B N 1
ATOM 1827 C CA . LYS B 1 18 ? 8.883 -37.688 48.25 1 17.56 18 LYS B CA 1
ATOM 1828 C C . LYS B 1 18 ? 9.039 -39.156 47.969 1 17.56 18 LYS B C 1
ATOM 1830 O O . LYS B 1 18 ? 9.773 -39.562 47.062 1 17.56 18 LYS B O 1
ATOM 1835 N N . THR B 1 19 ? 8.328 -40.094 48.781 1 16.23 19 THR B N 1
ATOM 1836 C CA . THR B 1 19 ? 8.023 -41.438 49.281 1 16.23 19 THR B CA 1
ATOM 1837 C C . THR B 1 19 ? 7.523 -42.344 48.156 1 16.23 19 THR B C 1
ATOM 1839 O O . THR B 1 19 ? 7.027 -41.844 47.156 1 16.23 19 THR B O 1
ATOM 1842 N N . ALA B 1 20 ? 6.949 -43.719 48.531 1 15.67 20 ALA B N 1
ATOM 1843 C CA . ALA B 1 20 ? 7.098 -45.156 48.562 1 15.67 20 ALA B CA 1
ATOM 1844 C C . ALA B 1 20 ? 6.047 -45.844 47.688 1 15.67 20 ALA B C 1
ATOM 1846 O O . ALA B 1 20 ? 6.363 -46.781 46.938 1 15.67 20 ALA B O 1
ATOM 1847 N N . VAL B 1 21 ? 4.652 -45.656 47.906 1 15.76 21 VAL B N 1
ATOM 1848 C CA . VAL B 1 21 ? 3.922 -46.812 48.438 1 15.76 21 VAL B CA 1
ATOM 1849 C C . VAL B 1 21 ? 3.736 -47.844 47.344 1 15.76 21 VAL B C 1
ATOM 1851 O O . VAL B 1 21 ? 3.773 -47.531 46.156 1 15.76 21 VAL B O 1
ATOM 1854 N N . SER B 1 22 ? 2.738 -48.969 47.594 1 15.23 22 SER B N 1
ATOM 1855 C CA . SER B 1 22 ? 2.631 -50.406 47.844 1 15.23 22 SER B CA 1
ATOM 1856 C C . SER B 1 22 ? 2.168 -51.188 46.625 1 15.23 22 SER B C 1
ATOM 1858 O O . SER B 1 22 ? 2.834 -52.094 46.156 1 15.23 22 SER B O 1
ATOM 1860 N N . SER B 1 23 ? 0.831 -51.812 46.656 1 15.26 23 SER B N 1
ATOM 1861 C CA . SER B 1 23 ? 0.533 -53.219 47 1 15.26 23 SER B CA 1
ATOM 1862 C C . SER B 1 23 ? 0.294 -54.031 45.75 1 15.26 23 SER B C 1
ATOM 1864 O O . SER B 1 23 ? 0.942 -55.062 45.531 1 15.26 23 SER B O 1
ATOM 1866 N N . ALA B 1 24 ? -1.084 -54.625 45.531 1 15.31 24 ALA B N 1
ATOM 1867 C CA . ALA B 1 24 ? -1.48 -56 45.781 1 15.31 24 ALA B CA 1
ATOM 1868 C C . ALA B 1 24 ? -1.43 -56.844 44.5 1 15.31 24 ALA B C 1
ATOM 1870 O O . ALA B 1 24 ? -1.3 -56.281 43.406 1 15.31 24 ALA B O 1
ATOM 1871 N N . THR B 1 25 ? -2.645 -57.531 44.156 1 16.16 25 THR B N 1
ATOM 1872 C CA . THR B 1 25 ? -3.008 -58.906 44.375 1 16.16 25 THR B CA 1
ATOM 1873 C C . THR B 1 25 ? -2.82 -59.75 43.125 1 16.16 25 THR B C 1
ATOM 1875 O O . THR B 1 25 ? -2.768 -59.188 42 1 16.16 25 THR B O 1
ATOM 1878 N N . GLY B 1 26 ? -3.152 -61.156 43.125 1 15.02 26 GLY B N 1
ATOM 1879 C CA . GLY B 1 26 ? -2.795 -62.562 42.938 1 15.02 26 GLY B CA 1
ATOM 1880 C C . GLY B 1 26 ? -3.33 -63.156 41.656 1 15.02 26 GLY B C 1
ATOM 1881 O O . GLY B 1 26 ? -2.609 -63.875 40.938 1 15.02 26 GLY B O 1
ATOM 1882 N N . TYR B 1 27 ? -4.742 -63.156 41.281 1 16.11 27 TYR B N 1
ATOM 1883 C CA . TYR B 1 27 ? -5.348 -64.5 41.281 1 16.11 27 TYR B CA 1
ATOM 1884 C C . TYR B 1 27 ? -4.91 -65.25 40.062 1 16.11 27 TYR B C 1
ATOM 1886 O O . TYR B 1 27 ? -4.57 -64.688 39.031 1 16.11 27 TYR B O 1
ATOM 1894 N N . GLN B 1 28 ? -5.156 -66.688 40.062 1 15.35 28 GLN B N 1
ATOM 1895 C CA . GLN B 1 28 ? -4.742 -68.062 39.844 1 15.35 28 GLN B CA 1
ATOM 1896 C C . GLN B 1 28 ? -5.199 -68.562 38.469 1 15.35 28 GLN B C 1
ATOM 1898 O O . GLN B 1 28 ? -4.426 -69.188 37.75 1 15.35 28 GLN B O 1
ATOM 1903 N N . LYS B 1 29 ? -6.574 -68.688 38.094 1 15.9 29 LYS B N 1
ATOM 1904 C CA . LYS B 1 29 ? -7.02 -70.062 38 1 15.9 29 LYS B CA 1
ATOM 1905 C C . LYS B 1 29 ? -6.512 -70.688 36.719 1 15.9 29 LYS B C 1
ATOM 1907 O O . LYS B 1 29 ? -6.117 -70 35.781 1 15.9 29 LYS B O 1
ATOM 1912 N N . ASN B 1 30 ? -7.297 -71.812 36.281 1 15.63 30 ASN B N 1
ATOM 1913 C CA . ASN B 1 30 ? -7.273 -73.25 36.188 1 15.63 30 ASN B CA 1
ATOM 1914 C C . ASN B 1 30 ? -7.059 -73.75 34.75 1 15.63 30 ASN B C 1
ATOM 1916 O O . ASN B 1 30 ? -7.273 -72.938 33.812 1 15.63 30 ASN B O 1
ATOM 1920 N N . PRO B 1 31 ? -7.328 -75.125 34.469 1 16.42 31 PRO B N 1
ATOM 1921 C CA . PRO B 1 31 ? -6.691 -76.312 33.938 1 16.42 31 PRO B CA 1
ATOM 1922 C C . PRO B 1 31 ? -7.129 -76.625 32.5 1 16.42 31 PRO B C 1
ATOM 1924 O O . PRO B 1 31 ? -6.297 -77 31.672 1 16.42 31 PRO B O 1
ATOM 1927 N N . CYS B 1 32 ? -8.523 -76.688 32.156 1 16.77 32 CYS B N 1
ATOM 1928 C CA . CYS B 1 32 ? -9.023 -78 31.859 1 16.77 32 CYS B CA 1
ATOM 1929 C C . CYS B 1 32 ? -8.586 -78.438 30.469 1 16.77 32 CYS B C 1
ATOM 1931 O O . CYS B 1 32 ? -8.352 -77.625 29.594 1 16.77 32 CYS B O 1
ATOM 1933 N N . ARG B 1 33 ? -8.828 -79.812 30.141 1 15.98 33 ARG B N 1
ATOM 1934 C CA . ARG B 1 33 ? -8.328 -81.125 29.641 1 15.98 33 ARG B CA 1
ATOM 1935 C C . ARG B 1 33 ? -8.664 -81.312 28.172 1 15.98 33 ARG B C 1
ATOM 1937 O O . ARG B 1 33 ? -7.805 -81.688 27.375 1 15.98 33 ARG B O 1
ATOM 1944 N N . LEU B 1 34 ? -10 -81.562 27.781 1 16.27 34 LEU B N 1
ATOM 1945 C CA . LEU B 1 34 ? -10.297 -82.938 27.375 1 16.27 34 LEU B CA 1
ATOM 1946 C C . LEU B 1 34 ? -9.938 -83.125 25.906 1 16.27 34 LEU B C 1
ATOM 1948 O O . LEU B 1 34 ? -9.867 -82.188 25.125 1 16.27 34 LEU B O 1
ATOM 1952 N N . PHE B 1 35 ? -10.273 -84.5 25.344 1 16.09 35 PHE B N 1
ATOM 1953 C CA . PHE B 1 35 ? -9.797 -85.688 24.688 1 16.09 35 PHE B CA 1
ATOM 1954 C C . PHE B 1 35 ? -10.156 -85.688 23.219 1 16.09 35 PHE B C 1
ATOM 1956 O O . PHE B 1 35 ? -9.297 -85.875 22.359 1 16.09 35 PHE B O 1
ATOM 1963 N N . PHE B 1 36 ? -11.516 -86 22.766 1 16.55 36 PHE B N 1
ATOM 1964 C CA . PHE B 1 36 ? -11.812 -87.312 22.172 1 16.55 36 PHE B CA 1
ATOM 1965 C C . PHE B 1 36 ? -11.555 -87.25 20.672 1 16.55 36 PHE B C 1
ATOM 1967 O O . PHE B 1 36 ? -11.508 -86.188 20.062 1 16.55 36 PHE B O 1
ATOM 1974 N N . SER B 1 37 ? -12.094 -88.438 19.875 1 16.31 37 SER B N 1
ATOM 1975 C CA . SER B 1 37 ? -11.711 -89.562 19.047 1 16.31 37 SER B CA 1
ATOM 1976 C C . SER B 1 37 ? -12 -89.312 17.578 1 16.31 37 SER B C 1
ATOM 1978 O O . SER B 1 37 ? -11.094 -89.375 16.734 1 16.31 37 SER B O 1
ATOM 1980 N N . SER B 1 38 ? -13.289 -89.75 17 1 16.47 38 SER B N 1
ATOM 1981 C CA . SER B 1 38 ? -13.438 -90.938 16.156 1 16.47 38 SER B CA 1
ATOM 1982 C C . SER B 1 38 ? -13.406 -90.562 14.672 1 16.47 38 SER B C 1
ATOM 1984 O O . SER B 1 38 ? -13.445 -89.375 14.32 1 16.47 38 SER B O 1
ATOM 1986 N N . SER B 1 39 ? -14.57 -91.062 13.781 1 17.84 39 SER B N 1
ATOM 1987 C CA . SER B 1 39 ? -14.688 -92.188 12.789 1 17.84 39 SER B CA 1
ATOM 1988 C C . SER B 1 39 ? -14.672 -91.625 11.375 1 17.84 39 SER B C 1
ATOM 1990 O O . SER B 1 39 ? -14.812 -90.375 11.18 1 17.84 39 SER B O 1
ATOM 1992 N N . THR B 1 40 ? -15.617 -92.25 10.367 1 17.97 40 THR B N 1
ATOM 1993 C CA . THR B 1 40 ? -15.531 -93.188 9.242 1 17.97 40 THR B CA 1
ATOM 1994 C C . THR B 1 40 ? -15.766 -92.438 7.922 1 17.97 40 THR B C 1
ATOM 1996 O O . THR B 1 40 ? -14.961 -92.562 6.992 1 17.97 40 THR B O 1
ATOM 1999 N N . ILE B 1 41 ? -17.156 -92.375 7.309 1 18.48 41 ILE B N 1
ATOM 2000 C CA . ILE B 1 41 ? -17.594 -93.25 6.215 1 18.48 41 ILE B CA 1
ATOM 2001 C C . ILE B 1 41 ? -17.453 -92.5 4.887 1 18.48 41 ILE B C 1
ATOM 2003 O O . ILE B 1 41 ? -17.391 -91.25 4.859 1 18.48 41 ILE B O 1
ATOM 2007 N N . PHE B 1 42 ? -18.547 -92.75 3.822 1 18.66 42 PHE B N 1
ATOM 2008 C CA . PHE B 1 42 ? -18.641 -93.438 2.562 1 18.66 42 PHE B CA 1
ATOM 2009 C C . PHE B 1 42 ? -18.672 -92.5 1.382 1 18.66 42 PHE B C 1
ATOM 2011 O O . PHE B 1 42 ? -17.875 -92.625 0.446 1 18.66 42 PHE B O 1
ATOM 2018 N N . GLN B 1 43 ? -19.938 -92.188 0.732 1 19.02 43 GLN B N 1
ATOM 2019 C CA . GLN B 1 43 ? -20.391 -92.75 -0.552 1 19.02 43 GLN B CA 1
ATOM 2020 C C . GLN B 1 43 ? -20.141 -91.75 -1.677 1 19.02 43 GLN B C 1
ATOM 2022 O O . GLN B 1 43 ? -19.969 -90.5 -1.425 1 19.02 43 GLN B O 1
ATOM 2027 N N . ARG B 1 44 ? -20.75 -92.062 -3.018 1 19.97 44 ARG B N 1
ATOM 2028 C CA . ARG B 1 44 ? -20.422 -92.312 -4.414 1 19.97 44 ARG B CA 1
ATOM 2029 C C . ARG B 1 44 ? -20.703 -91.062 -5.281 1 19.97 44 ARG B C 1
ATOM 2031 O O . ARG B 1 44 ? -19.922 -90.75 -6.168 1 19.97 44 ARG B O 1
ATOM 2038 N N . SER B 1 45 ? -21.984 -90.5 -5.332 1 21.72 45 SER B N 1
ATOM 2039 C CA . SER B 1 45 ? -22.656 -90.562 -6.625 1 21.72 45 SER B CA 1
ATOM 2040 C C . SER B 1 45 ? -22.172 -89.438 -7.559 1 21.72 45 SER B C 1
ATOM 2042 O O . SER B 1 45 ? -21.672 -88.438 -7.105 1 21.72 45 SER B O 1
ATOM 2044 N N . PRO B 1 46 ? -22.516 -89.688 -9.008 1 25.02 46 PRO B N 1
ATOM 2045 C CA . PRO B 1 46 ? -22 -89.312 -10.32 1 25.02 46 PRO B CA 1
ATOM 2046 C C . PRO B 1 46 ? -22.359 -87.875 -10.711 1 25.02 46 PRO B C 1
ATOM 2048 O O . PRO B 1 46 ? -23.531 -87.5 -10.633 1 25.02 46 PRO B O 1
ATOM 2051 N N . ARG B 1 47 ? -21.625 -86.875 -10.555 1 21.91 47 ARG B N 1
ATOM 2052 C CA . ARG B 1 47 ? -21.922 -85.438 -10.75 1 21.91 47 ARG B CA 1
ATOM 2053 C C . ARG B 1 47 ? -22.094 -85.125 -12.234 1 21.91 47 ARG B C 1
ATOM 2055 O O . ARG B 1 47 ? -21.172 -85.312 -13.031 1 21.91 47 ARG B O 1
ATOM 2062 N N . ARG B 1 48 ? -23.406 -85.5 -12.617 1 21.77 48 ARG B N 1
ATOM 2063 C CA . ARG B 1 48 ? -23.625 -85.188 -14.023 1 21.77 48 ARG B CA 1
ATOM 2064 C C . ARG B 1 48 ? -23.312 -83.688 -14.312 1 21.77 48 ARG B C 1
ATOM 2066 O O . ARG B 1 48 ? -23.672 -82.812 -13.523 1 21.77 48 ARG B O 1
ATOM 2073 N N . ARG B 1 49 ? -22.359 -83.375 -15.195 1 21.78 49 ARG B N 1
ATOM 2074 C CA . ARG B 1 49 ? -21.672 -82.188 -15.656 1 21.78 49 ARG B CA 1
ATOM 2075 C C . ARG B 1 49 ? -22.609 -81.25 -16.406 1 21.78 49 ARG B C 1
ATOM 2077 O O . ARG B 1 49 ? -22.703 -81.375 -17.641 1 21.78 49 ARG B O 1
ATOM 2084 N N . SER B 1 50 ? -23.984 -81.25 -15.969 1 22.38 50 SER B N 1
ATOM 2085 C CA . SER B 1 50 ? -24.703 -80.5 -16.984 1 22.38 50 SER B CA 1
ATOM 2086 C C . SER B 1 50 ? -24.125 -79.125 -17.156 1 22.38 50 SER B C 1
ATOM 2088 O O . SER B 1 50 ? -23.828 -78.438 -16.156 1 22.38 50 SER B O 1
ATOM 2090 N N . PHE B 1 51 ? -23.453 -78.812 -18.297 1 24.66 51 PHE B N 1
ATOM 2091 C CA . PHE B 1 51 ? -22.75 -77.625 -18.781 1 24.66 51 PHE B CA 1
ATOM 2092 C C . PHE B 1 51 ? -23.703 -76.5 -19 1 24.66 51 PHE B C 1
ATOM 2094 O O . PHE B 1 51 ? -24.469 -76.5 -19.969 1 24.66 51 PHE B O 1
ATOM 2101 N N . PRO B 1 52 ? -24.609 -76.125 -17.938 1 25.47 52 PRO B N 1
ATOM 2102 C CA . PRO B 1 52 ? -25.484 -75.062 -18.484 1 25.47 52 PRO B CA 1
ATOM 2103 C C . PRO B 1 52 ? -24.703 -73.875 -19.016 1 25.47 52 PRO B C 1
ATOM 2105 O O . PRO B 1 52 ? -23.703 -73.5 -18.422 1 25.47 52 PRO B O 1
ATOM 2108 N N . ILE B 1 53 ? -24.719 -73.625 -20.359 1 26.64 53 ILE B N 1
ATOM 2109 C CA . ILE B 1 53 ? -24.156 -72.562 -21.172 1 26.64 53 ILE B CA 1
ATOM 2110 C C . ILE B 1 53 ? -24.75 -71.188 -20.719 1 26.64 53 ILE B C 1
ATOM 2112 O O . ILE B 1 53 ? -25.938 -70.938 -20.938 1 26.64 53 ILE B O 1
ATOM 2116 N N . LYS B 1 54 ? -24.875 -70.938 -19.391 1 25.11 54 LYS B N 1
ATOM 2117 C CA . LYS B 1 54 ? -25.5 -69.625 -19.172 1 25.11 54 LYS B CA 1
ATOM 2118 C C . LYS B 1 54 ? -24.719 -68.5 -19.844 1 25.11 54 LYS B C 1
ATOM 2120 O O . LYS B 1 54 ? -23.5 -68.438 -19.688 1 25.11 54 LYS B O 1
ATOM 2125 N N . SER B 1 55 ? -25.109 -68.125 -21.047 1 29.27 55 SER B N 1
ATOM 2126 C CA . SER B 1 55 ? -24.719 -66.938 -21.812 1 29.27 55 SER B CA 1
ATOM 2127 C C . SER B 1 55 ? -24.781 -65.688 -20.953 1 29.27 55 SER B C 1
ATOM 2129 O O . SER B 1 55 ? -25.875 -65.25 -20.547 1 29.27 55 SER B O 1
ATOM 2131 N N . SER B 1 56 ? -24.219 -65.688 -19.812 1 27.97 56 SER B N 1
ATOM 2132 C CA . SER B 1 56 ? -24.328 -64.438 -19.062 1 27.97 56 SER B CA 1
ATOM 2133 C C . SER B 1 56 ? -23.797 -63.25 -19.859 1 27.97 56 SER B C 1
ATOM 2135 O O . SER B 1 56 ? -22.625 -63.25 -20.266 1 27.97 56 SER B O 1
ATOM 2137 N N . LEU B 1 57 ? -24.672 -62.688 -20.703 1 33.91 57 LEU B N 1
ATOM 2138 C CA . LEU B 1 57 ? -24.422 -61.375 -21.281 1 33.91 57 LEU B CA 1
ATOM 2139 C C . LEU B 1 57 ? -23.875 -60.406 -20.234 1 33.91 57 LEU B C 1
ATOM 2141 O O . LEU B 1 57 ? -24.562 -60.094 -19.266 1 33.91 57 LEU B O 1
ATOM 2145 N N . SER B 1 58 ? -22.656 -60.625 -19.844 1 30.81 58 SER B N 1
ATOM 2146 C CA . SER B 1 58 ? -22 -59.656 -18.984 1 30.81 58 SER B CA 1
ATOM 2147 C C . SER B 1 58 ? -22.156 -58.219 -19.531 1 30.81 58 SER B C 1
ATOM 2149 O O . SER B 1 58 ? -21.766 -57.938 -20.656 1 30.81 58 SER B O 1
ATOM 2151 N N . VAL B 1 59 ? -23.297 -57.625 -19.266 1 34.81 59 VAL B N 1
ATOM 2152 C CA . VAL B 1 59 ? -23.359 -56.156 -19.375 1 34.81 59 VAL B CA 1
ATOM 2153 C C . VAL B 1 59 ? -22.062 -55.531 -18.859 1 34.81 59 VAL B C 1
ATOM 2155 O O . VAL B 1 59 ? -21.719 -55.688 -17.688 1 34.81 59 VAL B O 1
ATOM 2158 N N . ARG B 1 60 ? -21.062 -55.594 -19.719 1 31.33 60 ARG B N 1
ATOM 2159 C CA . ARG B 1 60 ? -19.922 -54.75 -19.422 1 31.33 60 ARG B CA 1
ATOM 2160 C C . ARG B 1 60 ? -20.359 -53.438 -18.828 1 31.33 60 ARG B C 1
ATOM 2162 O O . ARG B 1 60 ? -21.094 -52.656 -19.469 1 31.33 60 ARG B O 1
ATOM 2169 N N . ASN B 1 61 ? -20.625 -53.469 -17.562 1 31.67 61 ASN B N 1
ATOM 2170 C CA . ASN B 1 61 ? -20.656 -52.188 -16.891 1 31.67 61 ASN B CA 1
ATOM 2171 C C . ASN B 1 61 ? -19.641 -51.219 -17.5 1 31.67 61 ASN B C 1
ATOM 2173 O O . ASN B 1 61 ? -18.422 -51.469 -17.406 1 31.67 61 ASN B O 1
ATOM 2177 N N . LYS B 1 62 ? -19.922 -50.719 -18.672 1 35.78 62 LYS B N 1
ATOM 2178 C CA . LYS B 1 62 ? -19.141 -49.531 -19.031 1 35.78 62 LYS B CA 1
ATOM 2179 C C . LYS B 1 62 ? -18.797 -48.719 -17.781 1 35.78 62 LYS B C 1
ATOM 2181 O O . LYS B 1 62 ? -19.688 -48.125 -17.172 1 35.78 62 LYS B O 1
ATOM 2186 N N . ASP B 1 63 ? -18.094 -49.344 -16.875 1 35.19 63 ASP B N 1
ATOM 2187 C CA . ASP B 1 63 ? -17.484 -48.375 -15.984 1 35.19 63 ASP B CA 1
ATOM 2188 C C . ASP B 1 63 ? -17.141 -47.094 -16.719 1 35.19 63 ASP B C 1
ATOM 2190 O O . ASP B 1 63 ? -16.141 -47.031 -17.438 1 35.19 63 ASP B O 1
ATOM 2194 N N . VAL B 1 64 ? -18.078 -46.531 -17.344 1 39.66 64 VAL B N 1
ATOM 2195 C CA . VAL B 1 64 ? -17.797 -45.156 -17.688 1 39.66 64 VAL B CA 1
ATOM 2196 C C . VAL B 1 64 ? -17 -44.5 -16.562 1 39.66 64 VAL B C 1
ATOM 2198 O O . VAL B 1 64 ? -17.547 -44.25 -15.469 1 39.66 64 VAL B O 1
ATOM 2201 N N . ARG B 1 65 ? -15.797 -45 -16.328 1 40.47 65 ARG B N 1
ATOM 2202 C CA . ARG B 1 65 ? -15.031 -44.031 -15.547 1 40.47 65 ARG B CA 1
ATOM 2203 C C . ARG B 1 65 ? -15.539 -42.594 -15.789 1 40.47 65 ARG B C 1
ATOM 2205 O O . ARG B 1 65 ? -15.531 -42.125 -16.922 1 40.47 65 ARG B O 1
ATOM 2212 N N . LYS B 1 66 ? -16.656 -42.344 -15.203 1 41.25 66 LYS B N 1
ATOM 2213 C CA . LYS B 1 66 ? -16.953 -40.906 -15.109 1 41.25 66 LYS B CA 1
ATOM 2214 C C . LYS B 1 66 ? -15.688 -40.062 -15.227 1 41.25 66 LYS B C 1
ATOM 2216 O O . LYS B 1 66 ? -14.781 -40.188 -14.406 1 41.25 66 LYS B O 1
ATOM 2221 N N . ARG B 1 67 ? -15.18 -39.812 -16.469 1 39.66 67 ARG B N 1
ATOM 2222 C CA . ARG B 1 67 ? -14.242 -38.688 -16.578 1 39.66 67 ARG B CA 1
ATOM 2223 C C . ARG B 1 67 ? -14.422 -37.688 -15.438 1 39.66 67 ARG B C 1
ATOM 2225 O O . ARG B 1 67 ? -15.547 -37.438 -15.008 1 39.66 67 ARG B O 1
ATOM 2232 N N . GLU B 1 68 ? -13.5 -37.812 -14.438 1 42.28 68 GLU B N 1
ATOM 2233 C CA . GLU B 1 68 ? -13.523 -36.719 -13.484 1 42.28 68 GLU B CA 1
ATOM 2234 C C . GLU B 1 68 ? -14.125 -35.469 -14.109 1 42.28 68 GLU B C 1
ATOM 2236 O O . GLU B 1 68 ? -13.922 -35.188 -15.297 1 42.28 68 GLU B O 1
ATOM 2241 N N . PRO B 1 69 ? -15.359 -35.031 -13.789 1 45.75 69 PRO B N 1
ATOM 2242 C CA . PRO B 1 69 ? -15.828 -33.781 -14.359 1 45.75 69 PRO B CA 1
ATOM 2243 C C . PRO B 1 69 ? -14.68 -32.906 -14.906 1 45.75 69 PRO B C 1
ATOM 2245 O O . PRO B 1 69 ? -13.531 -33.094 -14.5 1 45.75 69 PRO B O 1
ATOM 2248 N N . PRO B 1 70 ? -14.797 -32.188 -15.93 1 44.62 70 PRO B N 1
ATOM 2249 C CA . PRO B 1 70 ? -13.867 -31.203 -16.5 1 44.62 70 PRO B CA 1
ATOM 2250 C C . PRO B 1 70 ? -12.875 -30.656 -15.469 1 44.62 70 PRO B C 1
ATOM 2252 O O . PRO B 1 70 ? -13.156 -30.688 -14.266 1 44.62 70 PRO B O 1
ATOM 2255 N N . ASN B 1 71 ? -11.477 -30.609 -15.703 1 52.44 71 ASN B N 1
ATOM 2256 C CA . ASN B 1 71 ? -10.266 -30.156 -15.039 1 52.44 71 ASN B CA 1
ATOM 2257 C C . ASN B 1 71 ? -10.539 -29 -14.086 1 52.44 71 ASN B C 1
ATOM 2259 O O . ASN B 1 71 ? -10.852 -27.891 -14.523 1 52.44 71 ASN B O 1
ATOM 2263 N N . HIS B 1 72 ? -11.117 -29.219 -12.883 1 74.81 72 HIS B N 1
ATOM 2264 C CA . HIS B 1 72 ? -11.406 -28.25 -11.836 1 74.81 72 HIS B CA 1
ATOM 2265 C C . HIS B 1 72 ? -10.227 -27.312 -11.594 1 74.81 72 HIS B C 1
ATOM 2267 O O . HIS B 1 72 ? -9.094 -27.781 -11.391 1 74.81 72 HIS B O 1
ATOM 2273 N N . LEU B 1 73 ? -10.242 -26.094 -11.938 1 85.88 73 LEU B N 1
ATOM 2274 C CA . LEU B 1 73 ? -9.211 -25.094 -11.672 1 85.88 73 LEU B CA 1
ATOM 2275 C C . LEU B 1 73 ? -8.891 -25.016 -10.18 1 85.88 73 LEU B C 1
ATOM 2277 O O . LEU B 1 73 ? -9.789 -24.906 -9.352 1 85.88 73 LEU B O 1
ATOM 2281 N N . LYS B 1 74 ? -7.68 -25.453 -9.898 1 96.56 74 LYS B N 1
ATOM 2282 C CA . LYS B 1 74 ? -7.152 -25.281 -8.547 1 96.56 74 LYS B CA 1
ATOM 2283 C C . LYS B 1 74 ? -6.219 -24.062 -8.477 1 96.56 74 LYS B C 1
ATOM 2285 O O . LYS B 1 74 ? -5.113 -24.109 -9.031 1 96.56 74 LYS B O 1
ATOM 2290 N N . ASP B 1 75 ? -6.59 -23.109 -7.707 1 98.31 75 ASP B N 1
ATOM 2291 C CA . ASP B 1 75 ? -5.871 -21.844 -7.652 1 98.31 75 ASP B CA 1
ATOM 2292 C C . ASP B 1 75 ? -4.707 -21.906 -6.668 1 98.31 75 ASP B C 1
ATOM 2294 O O . ASP B 1 75 ? -4.832 -22.5 -5.594 1 98.31 75 ASP B O 1
ATOM 2298 N N . GLY B 1 76 ? -3.582 -21.344 -7.07 1 98.81 76 GLY B N 1
ATOM 2299 C CA . GLY B 1 76 ? -2.51 -20.922 -6.191 1 98.81 76 GLY B CA 1
ATOM 2300 C C . GLY B 1 76 ? -2.234 -19.422 -6.273 1 98.81 76 GLY B C 1
ATOM 2301 O O . GLY B 1 76 ? -2.105 -18.875 -7.367 1 98.81 76 GLY B O 1
ATOM 2302 N N . VAL B 1 77 ? -2.178 -18.828 -5.113 1 98.94 77 VAL B N 1
ATOM 2303 C CA . VAL B 1 77 ? -1.912 -17.391 -5.086 1 98.94 77 VAL B CA 1
ATOM 2304 C C . VAL B 1 77 ? -0.471 -17.141 -4.648 1 98.94 77 VAL B C 1
ATOM 2306 O O . VAL B 1 77 ? -0.014 -17.703 -3.646 1 98.94 77 VAL B O 1
ATOM 2309 N N . VAL B 1 78 ? 0.227 -16.359 -5.441 1 98.94 78 VAL B N 1
ATOM 2310 C CA . VAL B 1 78 ? 1.55 -15.875 -5.074 1 98.94 78 VAL B CA 1
ATOM 2311 C C . VAL B 1 78 ? 1.487 -14.375 -4.801 1 98.94 78 VAL B C 1
ATOM 2313 O O . VAL B 1 78 ? 1.197 -13.586 -5.703 1 98.94 78 VAL B O 1
ATOM 2316 N N . ILE B 1 79 ? 1.744 -13.992 -3.566 1 98.94 79 ILE B N 1
ATOM 2317 C CA . ILE B 1 79 ? 1.807 -12.578 -3.215 1 98.94 79 ILE B CA 1
ATOM 2318 C C . ILE B 1 79 ? 3.256 -12.102 -3.246 1 98.94 79 ILE B C 1
ATOM 2320 O O . ILE B 1 79 ? 4.098 -12.594 -2.492 1 98.94 79 ILE B O 1
ATOM 2324 N N . VAL B 1 80 ? 3.5 -11.055 -4.105 1 98.88 80 VAL B N 1
ATOM 2325 C CA . VAL B 1 80 ? 4.879 -10.695 -4.41 1 98.88 80 VAL B CA 1
ATOM 2326 C C . VAL B 1 80 ? 5.156 -9.266 -3.934 1 98.88 80 VAL B C 1
ATOM 2328 O O . VAL B 1 80 ? 4.469 -8.328 -4.34 1 98.88 80 VAL B O 1
ATOM 2331 N N . ASP B 1 81 ? 6.137 -9.102 -3.08 1 98.44 81 ASP B N 1
ATOM 2332 C CA . ASP B 1 81 ? 6.652 -7.766 -2.789 1 98.44 81 ASP B CA 1
ATOM 2333 C C . ASP B 1 81 ? 8.055 -7.582 -3.357 1 98.44 81 ASP B C 1
ATOM 2335 O O . ASP B 1 81 ? 8.531 -8.414 -4.133 1 98.44 81 ASP B O 1
ATOM 2339 N N . HIS B 1 82 ? 8.625 -6.512 -3.07 1 97.69 82 HIS B N 1
ATOM 2340 C CA . HIS B 1 82 ? 9.945 -6.219 -3.619 1 97.69 82 HIS B CA 1
ATOM 2341 C C . HIS B 1 82 ? 11.016 -7.117 -3.002 1 97.69 82 HIS B C 1
ATOM 2343 O O . HIS B 1 82 ? 11.898 -7.602 -3.703 1 97.69 82 HIS B O 1
ATOM 2349 N N . GLY B 1 83 ? 10.883 -7.41 -1.721 1 97.69 83 GLY B N 1
ATOM 2350 C CA . GLY B 1 83 ? 11.945 -7.957 -0.888 1 97.69 83 GLY B CA 1
ATOM 2351 C C . GLY B 1 83 ? 12.805 -6.887 -0.248 1 97.69 83 GLY B C 1
ATOM 2352 O O . GLY B 1 83 ? 12.953 -5.789 -0.79 1 97.69 83 GLY B O 1
ATOM 2353 N N . SER B 1 84 ? 13.297 -7.195 0.983 1 96.5 84 SER B N 1
ATOM 2354 C CA . SER B 1 84 ? 14.047 -6.215 1.754 1 96.5 84 SER B CA 1
ATOM 2355 C C . SER B 1 84 ? 15.305 -6.836 2.359 1 96.5 84 SER B C 1
ATOM 2357 O O . SER B 1 84 ? 15.336 -8.039 2.631 1 96.5 84 SER B O 1
ATOM 2359 N N . ARG B 1 85 ? 16.266 -5.965 2.562 1 95.25 85 ARG B N 1
ATOM 2360 C CA . ARG B 1 85 ? 17.438 -6.402 3.324 1 95.25 85 ARG B CA 1
ATOM 2361 C C . ARG B 1 85 ? 17.094 -6.535 4.809 1 95.25 85 ARG B C 1
ATOM 2363 O O . ARG B 1 85 ? 17.812 -7.203 5.555 1 95.25 85 ARG B O 1
ATOM 2370 N N . ARG B 1 86 ? 15.977 -5.914 5.188 1 94 86 ARG B N 1
ATOM 2371 C CA . ARG B 1 86 ? 15.5 -6 6.562 1 94 86 ARG B CA 1
ATOM 2372 C C . ARG B 1 86 ? 14.609 -7.223 6.758 1 94 86 ARG B C 1
ATOM 2374 O O . ARG B 1 86 ? 13.5 -7.273 6.23 1 94 86 ARG B O 1
ATOM 2381 N N . GLN B 1 87 ? 15.078 -8.109 7.594 1 96.12 87 GLN B N 1
ATOM 2382 C CA . GLN B 1 87 ? 14.359 -9.367 7.809 1 96.12 87 GLN B CA 1
ATOM 2383 C C . GLN B 1 87 ? 12.953 -9.109 8.336 1 96.12 87 GLN B C 1
ATOM 2385 O O . GLN B 1 87 ? 12.008 -9.812 7.969 1 96.12 87 GLN B O 1
ATOM 2390 N N . GLU B 1 88 ? 12.789 -8.117 9.156 1 93 88 GLU B N 1
ATOM 2391 C CA . GLU B 1 88 ? 11.492 -7.805 9.742 1 93 88 GLU B CA 1
ATOM 2392 C C . GLU B 1 88 ? 10.461 -7.469 8.664 1 93 88 GLU B C 1
ATOM 2394 O O . GLU B 1 88 ? 9.281 -7.805 8.797 1 93 88 GLU B O 1
ATOM 2399 N N . SER B 1 89 ? 10.938 -6.809 7.68 1 94.5 89 SER B N 1
ATOM 2400 C CA . SER B 1 89 ? 10.055 -6.469 6.57 1 94.5 89 SER B CA 1
ATOM 2401 C C . SER B 1 89 ? 9.594 -7.719 5.828 1 94.5 89 SER B C 1
ATOM 2403 O O . SER B 1 89 ? 8.422 -7.836 5.465 1 94.5 89 SER B O 1
ATOM 2405 N N . ASN B 1 90 ? 10.461 -8.648 5.625 1 97.69 90 ASN B N 1
ATOM 2406 C CA . ASN B 1 90 ? 10.125 -9.891 4.938 1 97.69 90 ASN B CA 1
ATOM 2407 C C . ASN B 1 90 ? 9.164 -10.742 5.758 1 97.69 90 ASN B C 1
ATOM 2409 O O . ASN B 1 90 ? 8.258 -11.375 5.203 1 97.69 90 ASN B O 1
ATOM 2413 N N . LEU B 1 91 ? 9.32 -10.703 7.016 1 97.06 91 LEU B N 1
ATOM 2414 C CA . LEU B 1 91 ? 8.422 -11.445 7.895 1 97.06 91 LEU B CA 1
ATOM 2415 C C . LEU B 1 91 ? 7.016 -10.867 7.852 1 97.06 91 LEU B C 1
ATOM 2417 O O . LEU B 1 91 ? 6.031 -11.602 7.973 1 97.06 91 LEU B O 1
ATOM 2421 N N . MET B 1 92 ? 6.91 -9.625 7.652 1 96.5 92 MET B N 1
ATOM 2422 C CA . MET B 1 92 ? 5.602 -8.984 7.578 1 96.5 92 MET B CA 1
ATOM 2423 C C . MET B 1 92 ? 4.82 -9.477 6.363 1 96.5 92 MET B C 1
ATOM 2425 O O . MET B 1 92 ? 3.596 -9.602 6.414 1 96.5 92 MET B O 1
ATOM 2429 N N . LEU B 1 93 ? 5.512 -9.773 5.273 1 98.06 93 LEU B N 1
ATOM 2430 C CA . LEU B 1 93 ? 4.812 -10.359 4.141 1 98.06 93 LEU B CA 1
ATOM 2431 C C . LEU B 1 93 ? 4.238 -11.727 4.504 1 98.06 93 LEU B C 1
ATOM 2433 O O . LEU B 1 93 ? 3.127 -12.07 4.09 1 98.06 93 LEU B O 1
ATOM 2437 N N . ASN B 1 94 ? 5.012 -12.492 5.25 1 98.38 94 ASN B N 1
ATOM 2438 C CA . ASN B 1 94 ? 4.504 -13.781 5.711 1 98.38 94 ASN B CA 1
ATOM 2439 C C . ASN B 1 94 ? 3.238 -13.617 6.551 1 98.38 94 ASN B C 1
ATOM 2441 O O . ASN B 1 94 ? 2.281 -14.383 6.391 1 98.38 94 ASN B O 1
ATOM 2445 N N . ASP B 1 95 ? 3.295 -12.625 7.391 1 97.75 95 ASP B N 1
ATOM 2446 C CA . ASP B 1 95 ? 2.125 -12.352 8.219 1 97.75 95 ASP B CA 1
ATOM 2447 C C . ASP B 1 95 ? 0.928 -11.945 7.367 1 97.75 95 ASP B C 1
ATOM 2449 O O . ASP B 1 95 ? -0.202 -12.359 7.633 1 97.75 95 ASP B O 1
ATOM 2453 N N . PHE B 1 96 ? 1.169 -11.203 6.371 1 98.25 96 PHE B N 1
ATOM 2454 C CA . PHE B 1 96 ? 0.094 -10.789 5.48 1 98.25 96 PHE B CA 1
ATOM 2455 C C . PHE B 1 96 ? -0.486 -11.984 4.73 1 98.25 96 PHE B C 1
ATOM 2457 O O . PHE B 1 96 ? -1.705 -12.102 4.59 1 98.25 96 PHE B O 1
ATOM 2464 N N . VAL B 1 97 ? 0.375 -12.836 4.297 1 98.69 97 VAL B N 1
ATOM 2465 C CA . VAL B 1 97 ? -0.04 -14.023 3.564 1 98.69 97 VAL B CA 1
ATOM 2466 C C . VAL B 1 97 ? -0.907 -14.906 4.461 1 98.69 97 VAL B C 1
ATOM 2468 O O . VAL B 1 97 ? -1.939 -15.422 4.023 1 98.69 97 VAL B O 1
ATOM 2471 N N . ALA B 1 98 ? -0.48 -15.039 5.684 1 98.31 98 ALA B N 1
ATOM 2472 C CA . ALA B 1 98 ? -1.269 -15.82 6.629 1 98.31 98 ALA B CA 1
ATOM 2473 C C . ALA B 1 98 ? -2.648 -15.203 6.836 1 98.31 98 ALA B C 1
ATOM 2475 O O . ALA B 1 98 ? -3.658 -15.914 6.848 1 98.31 98 ALA B O 1
ATOM 2476 N N . MET B 1 99 ? -2.699 -13.914 7 1 97.94 99 MET B N 1
ATOM 2477 C CA . MET B 1 99 ? -3.961 -13.195 7.16 1 97.94 99 MET B CA 1
ATOM 2478 C C . MET B 1 99 ? -4.824 -13.336 5.91 1 97.94 99 MET B C 1
ATOM 2480 O O . MET B 1 99 ? -6.031 -13.578 6.008 1 97.94 99 MET B O 1
ATOM 2484 N N . PHE B 1 100 ? -4.227 -13.195 4.82 1 98.81 100 PHE B N 1
ATOM 2485 C CA . PHE B 1 100 ? -4.922 -13.312 3.543 1 98.81 100 PHE B CA 1
ATOM 2486 C C . PHE B 1 100 ? -5.551 -14.695 3.395 1 98.81 100 PHE B C 1
ATOM 2488 O O . PHE B 1 100 ? -6.727 -14.812 3.043 1 98.81 100 PHE B O 1
ATOM 2495 N N . LYS B 1 101 ? -4.75 -15.688 3.633 1 98.38 101 LYS B N 1
ATOM 2496 C CA . LYS B 1 101 ? -5.23 -17.062 3.545 1 98.38 101 LYS B CA 1
ATOM 2497 C C . LYS B 1 101 ? -6.422 -17.281 4.473 1 98.38 101 LYS B C 1
ATOM 2499 O O . LYS B 1 101 ? -7.438 -17.844 4.059 1 98.38 101 LYS B O 1
ATOM 2504 N N . SER B 1 102 ? -6.336 -16.812 5.621 1 97.69 102 SER B N 1
ATOM 2505 C CA . SER B 1 102 ? -7.359 -17.031 6.637 1 97.69 102 SER B CA 1
ATOM 2506 C C . SER B 1 102 ? -8.656 -16.312 6.285 1 97.69 102 SER B C 1
ATOM 2508 O O . SER B 1 102 ? -9.75 -16.812 6.555 1 97.69 102 SER B O 1
ATOM 2510 N N . ARG B 1 103 ? -8.586 -15.211 5.586 1 97.94 103 ARG B N 1
ATOM 2511 C CA . ARG B 1 103 ? -9.758 -14.367 5.395 1 97.94 103 ARG B CA 1
ATOM 2512 C C . ARG B 1 103 ? -10.406 -14.633 4.043 1 97.94 103 ARG B C 1
ATOM 2514 O O . ARG B 1 103 ? -11.562 -14.266 3.822 1 97.94 103 ARG B O 1
ATOM 2521 N N . THR B 1 104 ? -9.695 -15.195 3.121 1 98 104 THR B N 1
ATOM 2522 C CA . THR B 1 104 ? -10.242 -15.328 1.774 1 98 104 THR B CA 1
ATOM 2523 C C . THR B 1 104 ? -10.609 -16.781 1.48 1 98 104 THR B C 1
ATOM 2525 O O . THR B 1 104 ? -11.359 -17.062 0.542 1 98 104 THR B O 1
ATOM 2528 N N . GLY B 1 105 ? -9.977 -17.766 2.148 1 94.62 105 GLY B N 1
ATOM 2529 C CA . GLY B 1 105 ? -10.297 -19.172 1.965 1 94.62 105 GLY B CA 1
ATOM 2530 C C . GLY B 1 105 ? -9.438 -19.844 0.91 1 94.62 105 GLY B C 1
ATOM 2531 O O . GLY B 1 105 ? -9.562 -21.047 0.67 1 94.62 105 GLY B O 1
ATOM 2532 N N . TYR B 1 106 ? -8.633 -19.094 0.176 1 98.19 106 TYR B N 1
ATOM 2533 C CA . TYR B 1 106 ? -7.664 -19.75 -0.689 1 98.19 106 TYR B CA 1
ATOM 2534 C C . TYR B 1 106 ? -6.855 -20.781 0.085 1 98.19 106 TYR B C 1
ATOM 2536 O O . TYR B 1 106 ? -6.367 -20.5 1.183 1 98.19 106 TYR B O 1
ATOM 2544 N N . GLN B 1 107 ? -6.691 -21.906 -0.507 1 98 107 GLN B N 1
ATOM 2545 C CA . GLN B 1 107 ? -6 -22.984 0.189 1 98 107 GLN B CA 1
ATOM 2546 C C . GLN B 1 107 ? -4.492 -22.906 -0.038 1 98 107 GLN B C 1
ATOM 2548 O O . GLN B 1 107 ? -3.709 -23.266 0.848 1 98 107 GLN B O 1
ATOM 2553 N N . ILE B 1 108 ? -4.105 -22.5 -1.231 1 98.81 108 ILE B N 1
ATOM 2554 C CA . ILE B 1 108 ? -2.695 -22.422 -1.599 1 98.81 108 ILE B CA 1
ATOM 2555 C C . ILE B 1 108 ? -2.303 -20.953 -1.799 1 98.81 108 ILE B C 1
ATOM 2557 O O . ILE B 1 108 ? -2.707 -20.328 -2.781 1 98.81 108 ILE B O 1
ATOM 2561 N N . VAL B 1 109 ? -1.555 -20.391 -0.811 1 98.94 109 VAL B N 1
ATOM 2562 C CA . VAL B 1 109 ? -1.049 -19.031 -0.863 1 98.94 109 VAL B CA 1
ATOM 2563 C C . VAL B 1 109 ? 0.418 -19 -0.443 1 98.94 109 VAL B C 1
ATOM 2565 O O . VAL B 1 109 ? 0.774 -19.5 0.623 1 98.94 109 VAL B O 1
ATOM 2568 N N . GLU B 1 110 ? 1.263 -18.469 -1.293 1 98.94 110 GLU B N 1
ATOM 2569 C CA . GLU B 1 110 ? 2.697 -18.438 -1.025 1 98.94 110 GLU B CA 1
ATOM 2570 C C . GLU B 1 110 ? 3.242 -17.016 -1.142 1 98.94 110 GLU B C 1
ATOM 2572 O O . GLU B 1 110 ? 2.852 -16.266 -2.037 1 98.94 110 GLU B O 1
ATOM 2577 N N . PRO B 1 111 ? 4.148 -16.609 -0.233 1 98.94 111 PRO B N 1
ATOM 2578 C CA . PRO B 1 111 ? 4.867 -15.344 -0.38 1 98.94 111 PRO B CA 1
ATOM 2579 C C . PRO B 1 111 ? 6.031 -15.438 -1.363 1 98.94 111 PRO B C 1
ATOM 2581 O O . PRO B 1 111 ? 6.613 -16.516 -1.538 1 98.94 111 PRO B O 1
ATOM 2584 N N . ALA B 1 112 ? 6.293 -14.398 -2.002 1 98.94 112 ALA B N 1
ATOM 2585 C CA . ALA B 1 112 ? 7.504 -14.289 -2.812 1 98.94 112 ALA B CA 1
ATOM 2586 C C . ALA B 1 112 ? 8.086 -12.875 -2.742 1 98.94 112 ALA B C 1
ATOM 2588 O O . ALA B 1 112 ? 7.348 -11.898 -2.598 1 98.94 112 ALA B O 1
ATOM 2589 N N . HIS B 1 113 ? 9.383 -12.805 -2.85 1 98.88 113 HIS B N 1
ATOM 2590 C CA . HIS B 1 113 ? 10.109 -11.547 -3.014 1 98.88 113 HIS B CA 1
ATOM 2591 C C . HIS B 1 113 ? 10.703 -11.43 -4.414 1 98.88 113 HIS B C 1
ATOM 2593 O O . HIS B 1 113 ? 11.289 -12.383 -4.926 1 98.88 113 HIS B O 1
ATOM 2599 N N . MET B 1 114 ? 10.492 -10.305 -4.969 1 98.69 114 MET B N 1
ATOM 2600 C CA . MET B 1 114 ? 10.992 -10.094 -6.324 1 98.69 114 MET B CA 1
ATOM 2601 C C . MET B 1 114 ? 12.516 -10.164 -6.367 1 98.69 114 MET B C 1
ATOM 2603 O O . MET B 1 114 ? 13.086 -10.75 -7.289 1 98.69 114 MET B O 1
ATOM 2607 N N . GLU B 1 115 ? 13.039 -9.5 -5.355 1 98.25 115 GLU B N 1
ATOM 2608 C CA . GLU B 1 115 ? 14.492 -9.453 -5.227 1 98.25 115 GLU B CA 1
ATOM 2609 C C . GLU B 1 115 ? 14.906 -9.227 -3.777 1 98.25 115 GLU B C 1
ATOM 2611 O O . GLU B 1 115 ? 14.062 -9.047 -2.9 1 98.25 115 GLU B O 1
ATOM 2616 N N . LEU B 1 116 ? 16.219 -9.453 -3.346 1 98.31 116 LEU B N 1
ATOM 2617 C CA . LEU B 1 116 ? 16.891 -9.094 -2.102 1 98.31 116 LEU B CA 1
ATOM 2618 C C . LEU B 1 116 ? 16.625 -10.141 -1.021 1 98.31 116 LEU B C 1
ATOM 2620 O O . LEU B 1 116 ? 17.359 -10.211 -0.029 1 98.31 116 LEU B O 1
ATOM 2624 N N . ALA B 1 117 ? 15.508 -10.906 -1.21 1 98.38 117 ALA B N 1
ATOM 2625 C CA . ALA B 1 117 ? 15.148 -11.867 -0.166 1 98.38 117 ALA B CA 1
ATOM 2626 C C . ALA B 1 117 ? 14.531 -13.125 -0.765 1 98.38 117 ALA B C 1
ATOM 2628 O O . ALA B 1 117 ? 14.234 -13.172 -1.96 1 98.38 117 ALA B O 1
ATOM 2629 N N . GLU B 1 118 ? 14.539 -14.18 0.065 1 98.38 118 GLU B N 1
ATOM 2630 C CA . GLU B 1 118 ? 13.875 -15.438 -0.277 1 98.38 118 GLU B CA 1
ATOM 2631 C C . GLU B 1 118 ? 12.547 -15.578 0.454 1 98.38 118 GLU B C 1
ATOM 2633 O O . GLU B 1 118 ? 12.375 -15.047 1.552 1 98.38 118 GLU B O 1
ATOM 2638 N N . PRO B 1 119 ? 11.555 -16.359 -0.185 1 98.81 119 PRO B N 1
ATOM 2639 C CA . PRO B 1 119 ? 11.586 -17.109 -1.443 1 98.81 119 PRO B CA 1
ATOM 2640 C C . PRO B 1 119 ? 11.43 -16.203 -2.668 1 98.81 119 PRO B C 1
ATOM 2642 O O . PRO B 1 119 ? 10.727 -15.195 -2.609 1 98.81 119 PRO B O 1
ATOM 2645 N N . ALA B 1 120 ? 12.078 -16.562 -3.75 1 98.88 120 ALA B N 1
ATOM 2646 C CA . ALA B 1 120 ? 11.891 -15.898 -5.039 1 98.88 120 ALA B CA 1
ATOM 2647 C C . ALA B 1 120 ? 10.562 -16.312 -5.676 1 98.88 120 ALA B C 1
ATOM 2649 O O . ALA B 1 120 ? 9.93 -17.266 -5.234 1 98.88 120 ALA B O 1
ATOM 2650 N N . ILE B 1 121 ? 10.188 -15.602 -6.68 1 98.94 121 ILE B N 1
ATOM 2651 C CA . ILE B 1 121 ? 8.953 -15.883 -7.398 1 98.94 121 ILE B CA 1
ATOM 2652 C C . ILE B 1 121 ? 8.984 -17.312 -7.934 1 98.94 121 ILE B C 1
ATOM 2654 O O . ILE B 1 121 ? 7.988 -18.031 -7.855 1 98.94 121 ILE B O 1
ATOM 2658 N N . LYS B 1 122 ? 10.102 -17.734 -8.453 1 98.88 122 LYS B N 1
ATOM 2659 C CA . LYS B 1 122 ? 10.25 -19.094 -8.984 1 98.88 122 LYS B CA 1
ATOM 2660 C C . LYS B 1 122 ? 9.953 -20.125 -7.91 1 98.88 122 LYS B C 1
ATOM 2662 O O . LYS B 1 122 ? 9.266 -21.125 -8.172 1 98.88 122 LYS B O 1
ATOM 2667 N N . ASP B 1 123 ? 10.477 -19.922 -6.742 1 98.88 123 ASP B N 1
ATOM 2668 C CA . ASP B 1 123 ? 10.266 -20.844 -5.629 1 98.88 123 ASP B CA 1
ATOM 2669 C C . ASP B 1 123 ? 8.789 -20.906 -5.242 1 98.88 123 ASP B C 1
ATOM 2671 O O . ASP B 1 123 ? 8.242 -22 -5.062 1 98.88 123 ASP B O 1
ATOM 2675 N N . ALA B 1 124 ? 8.188 -19.766 -5.07 1 98.94 124 ALA B N 1
ATOM 2676 C CA . ALA B 1 124 ? 6.781 -19.703 -4.688 1 98.94 124 ALA B CA 1
ATOM 2677 C C . ALA B 1 124 ? 5.895 -20.344 -5.746 1 98.94 124 ALA B C 1
ATOM 2679 O O . ALA B 1 124 ? 4.949 -21.062 -5.418 1 98.94 124 ALA B O 1
ATOM 2680 N N . PHE B 1 125 ? 6.195 -20.062 -7.02 1 98.88 125 PHE B N 1
ATOM 2681 C CA . PHE B 1 125 ? 5.484 -20.672 -8.141 1 98.88 125 PHE B CA 1
ATOM 2682 C C . PHE B 1 125 ? 5.559 -22.188 -8.078 1 98.88 125 PHE B C 1
ATOM 2684 O O . PHE B 1 125 ? 4.531 -22.859 -8.133 1 98.88 125 PHE B O 1
ATOM 2691 N N . ARG B 1 126 ? 6.715 -22.734 -7.926 1 98.81 126 ARG B N 1
ATOM 2692 C CA . ARG B 1 126 ? 6.945 -24.156 -7.824 1 98.81 126 ARG B CA 1
ATOM 2693 C C . ARG B 1 126 ? 6.176 -24.766 -6.652 1 98.81 126 ARG B C 1
ATOM 2695 O O . ARG B 1 126 ? 5.555 -25.812 -6.785 1 98.81 126 ARG B O 1
ATOM 2702 N N . ARG B 1 127 ? 6.188 -24.094 -5.52 1 98.88 127 ARG B N 1
ATOM 2703 C CA . ARG B 1 127 ? 5.5 -24.578 -4.332 1 98.88 127 ARG B CA 1
ATOM 2704 C C . ARG B 1 127 ? 3.994 -24.672 -4.57 1 98.88 127 ARG B C 1
ATOM 2706 O O . ARG B 1 127 ? 3.344 -25.625 -4.125 1 98.88 127 ARG B O 1
ATOM 2713 N N . CYS B 1 128 ? 3.463 -23.609 -5.207 1 98.88 128 CYS B N 1
ATOM 2714 C CA . CYS B 1 128 ? 2.041 -23.656 -5.535 1 98.88 128 CYS B CA 1
ATOM 2715 C C . CYS B 1 128 ? 1.715 -24.875 -6.391 1 98.88 128 CYS B C 1
ATOM 2717 O O . CYS B 1 128 ? 0.755 -25.594 -6.113 1 98.88 128 CYS B O 1
ATOM 2719 N N . VAL B 1 129 ? 2.506 -25.141 -7.41 1 98.75 129 VAL B N 1
ATOM 2720 C CA . VAL B 1 129 ? 2.289 -26.266 -8.32 1 98.75 129 VAL B CA 1
ATOM 2721 C C . VAL B 1 129 ? 2.422 -27.578 -7.566 1 98.75 129 VAL B C 1
ATOM 2723 O O . VAL B 1 129 ? 1.605 -28.5 -7.738 1 98.75 129 VAL B O 1
ATOM 2726 N N . GLN B 1 130 ? 3.41 -27.656 -6.73 1 98.62 130 GLN B N 1
ATOM 2727 C CA . GLN B 1 130 ? 3.656 -28.859 -5.953 1 98.62 130 GLN B CA 1
ATOM 2728 C C . GLN B 1 130 ? 2.486 -29.172 -5.023 1 98.62 130 GLN B C 1
ATOM 2730 O O . GLN B 1 130 ? 2.219 -30.328 -4.711 1 98.62 130 GLN B O 1
ATOM 2735 N N . GLN B 1 131 ? 1.796 -28.141 -4.609 1 98.62 131 GLN B N 1
ATOM 2736 C CA . GLN B 1 131 ? 0.645 -28.297 -3.727 1 98.62 131 GLN B CA 1
ATOM 2737 C C . GLN B 1 131 ? -0.616 -28.641 -4.52 1 98.62 131 GLN B C 1
ATOM 2739 O O . GLN B 1 131 ? -1.694 -28.797 -3.945 1 98.62 131 GLN B O 1
ATOM 2744 N N . GLY B 1 132 ? -0.517 -28.625 -5.883 1 98.06 132 GLY B N 1
ATOM 2745 C CA . GLY B 1 132 ? -1.602 -29.125 -6.719 1 98.06 132 GLY B CA 1
ATOM 2746 C C . GLY B 1 132 ? -2.26 -28.031 -7.547 1 98.06 132 GLY B C 1
ATOM 2747 O O . GLY B 1 132 ? -3.188 -28.297 -8.312 1 98.06 132 GLY B O 1
ATOM 2748 N N . ALA B 1 133 ? -1.778 -26.812 -7.453 1 98.56 133 ALA B N 1
ATOM 2749 C CA . ALA B 1 133 ? -2.361 -25.719 -8.227 1 98.56 133 ALA B CA 1
ATOM 2750 C C . ALA B 1 133 ? -2.08 -25.891 -9.719 1 98.56 133 ALA B C 1
ATOM 2752 O O . ALA B 1 133 ? -0.98 -26.297 -10.109 1 98.56 133 ALA B O 1
ATOM 2753 N N . ASN B 1 134 ? -3.057 -25.625 -10.5 1 98 134 ASN B N 1
ATOM 2754 C CA . ASN B 1 134 ? -2.863 -25.609 -11.945 1 98 134 ASN B CA 1
ATOM 2755 C C . ASN B 1 134 ? -3.256 -24.266 -12.547 1 98 134 ASN B C 1
ATOM 2757 O O . ASN B 1 134 ? -3.27 -24.109 -13.766 1 98 134 ASN B O 1
ATOM 2761 N N . HIS B 1 135 ? -3.582 -23.328 -11.766 1 98.25 135 HIS B N 1
ATOM 2762 C CA . HIS B 1 135 ? -3.842 -21.922 -12.078 1 98.25 135 HIS B CA 1
ATOM 2763 C C . HIS B 1 135 ? -3.217 -21 -11.039 1 98.25 135 HIS B C 1
ATOM 2765 O O . HIS B 1 135 ? -3.637 -20.984 -9.883 1 98.25 135 HIS B O 1
ATOM 2771 N N . ILE B 1 136 ? -2.205 -20.203 -11.516 1 98.88 136 ILE B N 1
ATOM 2772 C CA . ILE B 1 136 ? -1.452 -19.391 -10.562 1 98.88 136 ILE B CA 1
ATOM 2773 C C . ILE B 1 136 ? -1.869 -17.938 -10.695 1 98.88 136 ILE B C 1
ATOM 2775 O O . ILE B 1 136 ? -1.873 -17.375 -11.797 1 98.88 136 ILE B O 1
ATOM 2779 N N . ILE B 1 137 ? -2.256 -17.375 -9.625 1 98.94 137 ILE B N 1
ATOM 2780 C CA . ILE B 1 137 ? -2.59 -15.953 -9.523 1 98.94 137 ILE B CA 1
ATOM 2781 C C . ILE B 1 137 ? -1.459 -15.211 -8.82 1 98.94 137 ILE B C 1
ATOM 2783 O O . ILE B 1 137 ? -1.243 -15.383 -7.613 1 98.94 137 ILE B O 1
ATOM 2787 N N . VAL B 1 138 ? -0.748 -14.406 -9.57 1 98.94 138 VAL B N 1
ATOM 2788 C CA . VAL B 1 138 ? 0.324 -13.594 -9.008 1 98.94 138 VAL B CA 1
ATOM 2789 C C . VAL B 1 138 ? -0.21 -12.203 -8.664 1 98.94 138 VAL B C 1
ATOM 2791 O O . VAL B 1 138 ? -0.659 -11.469 -9.547 1 98.94 138 VAL B O 1
ATOM 2794 N N . SER B 1 139 ? -0.143 -11.906 -7.395 1 98.81 139 SER B N 1
ATOM 2795 C CA . SER B 1 139 ? -0.691 -10.633 -6.926 1 98.81 139 SER B CA 1
ATOM 2796 C C . SER B 1 139 ? 0.4 -9.742 -6.344 1 98.81 139 SER B C 1
ATOM 2798 O O . SER B 1 139 ? 1.03 -10.094 -5.344 1 98.81 139 SER B O 1
ATOM 2800 N N . PRO B 1 140 ? 0.61 -8.555 -6.93 1 98.69 140 PRO B N 1
ATOM 2801 C CA . PRO B 1 140 ? 1.659 -7.641 -6.461 1 98.69 140 PRO B CA 1
ATOM 2802 C C . PRO B 1 140 ? 1.288 -6.93 -5.164 1 98.69 140 PRO B C 1
ATOM 2804 O O . PRO B 1 140 ? 0.215 -6.328 -5.07 1 98.69 140 PRO B O 1
ATOM 2807 N N . PHE B 1 141 ? 2.121 -7.031 -4.168 1 98.5 141 PHE B N 1
ATOM 2808 C CA . PHE B 1 141 ? 2.066 -6.238 -2.945 1 98.5 141 PHE B CA 1
ATOM 2809 C C . PHE B 1 141 ? 2.816 -4.922 -3.117 1 98.5 141 PHE B C 1
ATOM 2811 O O . PHE B 1 141 ? 3.836 -4.691 -2.465 1 98.5 141 PHE B O 1
ATOM 2818 N N . PHE B 1 142 ? 2.305 -4.086 -4.051 1 97.5 142 PHE B N 1
ATOM 2819 C CA . PHE B 1 142 ? 2.814 -2.785 -4.469 1 97.5 142 PHE B CA 1
ATOM 2820 C C . PHE B 1 142 ? 1.696 -1.751 -4.496 1 97.5 142 PHE B C 1
ATOM 2822 O O . PHE B 1 142 ? 0.551 -2.076 -4.816 1 97.5 142 PHE B O 1
ATOM 2829 N N . LEU B 1 143 ? 2.029 -0.533 -4.223 1 96.94 143 LEU B N 1
ATOM 2830 C CA . LEU B 1 143 ? 1.009 0.507 -4.148 1 96.94 143 LEU B CA 1
ATOM 2831 C C . LEU B 1 143 ? 0.624 0.993 -5.543 1 96.94 143 LEU B C 1
ATOM 2833 O O . LEU B 1 143 ? -0.562 1.072 -5.871 1 96.94 143 LEU B O 1
ATOM 2837 N N . LEU B 1 144 ? 1.647 1.321 -6.363 1 93.62 144 LEU B N 1
ATOM 2838 C CA . LEU B 1 144 ? 1.377 1.96 -7.648 1 93.62 144 LEU B CA 1
ATOM 2839 C C . LEU B 1 144 ? 2 1.166 -8.789 1 93.62 144 LEU B C 1
ATOM 2841 O O . LEU B 1 144 ? 3.004 0.475 -8.602 1 93.62 144 LEU B O 1
ATOM 2845 N N . PRO B 1 145 ? 1.343 1.249 -9.898 1 93.19 145 PRO B N 1
ATOM 2846 C CA . PRO B 1 145 ? 1.975 0.628 -11.062 1 93.19 145 PRO B CA 1
ATOM 2847 C C . PRO B 1 145 ? 3.318 1.264 -11.414 1 93.19 145 PRO B C 1
ATOM 2849 O O . PRO B 1 145 ? 3.494 2.473 -11.25 1 93.19 145 PRO B O 1
ATOM 2852 N N . GLY B 1 146 ? 4.207 0.497 -11.836 1 91.62 146 GLY B N 1
ATOM 2853 C CA . GLY B 1 146 ? 5.527 0.933 -12.273 1 91.62 146 GLY B CA 1
ATOM 2854 C C . GLY B 1 146 ? 6.332 -0.172 -12.922 1 91.62 146 GLY B C 1
ATOM 2855 O O . GLY B 1 146 ? 5.777 -1.184 -13.359 1 91.62 146 GLY B O 1
ATOM 2856 N N . ARG B 1 147 ? 7.551 0.029 -13.039 1 93.25 147 ARG B N 1
ATOM 2857 C CA . ARG B 1 147 ? 8.445 -0.872 -13.75 1 93.25 147 ARG B CA 1
ATOM 2858 C C . ARG B 1 147 ? 8.344 -2.293 -13.203 1 93.25 147 ARG B C 1
ATOM 2860 O O . ARG B 1 147 ? 8.406 -3.26 -13.961 1 93.25 147 ARG B O 1
ATOM 2867 N N . HIS B 1 148 ? 8.18 -2.391 -11.906 1 96.44 148 HIS B N 1
ATOM 2868 C CA . HIS B 1 148 ? 8.125 -3.719 -11.305 1 96.44 148 HIS B CA 1
ATOM 2869 C C . HIS B 1 148 ? 6.875 -4.473 -11.742 1 96.44 148 HIS B C 1
ATOM 2871 O O . HIS B 1 148 ? 6.93 -5.672 -12.016 1 96.44 148 HIS B O 1
ATOM 2877 N N . TRP B 1 149 ? 5.816 -3.779 -11.93 1 96.44 149 TRP B N 1
ATOM 2878 C CA . TRP B 1 149 ? 4.566 -4.406 -12.336 1 96.44 149 TRP B CA 1
ATOM 2879 C C . TRP B 1 149 ? 4.516 -4.586 -13.852 1 96.44 149 TRP B C 1
ATOM 2881 O O . TRP B 1 149 ? 4.004 -5.594 -14.344 1 96.44 149 TRP B O 1
ATOM 2891 N N . TYR B 1 150 ? 5.148 -3.719 -14.539 1 94.81 150 TYR B N 1
ATOM 2892 C CA . TYR B 1 150 ? 5.062 -3.725 -15.992 1 94.81 150 TYR B CA 1
ATOM 2893 C C . TYR B 1 150 ? 6.07 -4.699 -16.594 1 94.81 150 TYR B C 1
ATOM 2895 O O . TYR B 1 150 ? 5.824 -5.281 -17.656 1 94.81 150 TYR B O 1
ATOM 2903 N N . LYS B 1 151 ? 7.176 -4.832 -15.93 1 96.94 151 LYS B N 1
ATOM 2904 C CA . LYS B 1 151 ? 8.266 -5.504 -16.625 1 96.94 151 LYS B CA 1
ATOM 2905 C C . LYS B 1 151 ? 8.898 -6.582 -15.758 1 96.94 151 LYS B C 1
ATOM 2907 O O . LYS B 1 151 ? 8.93 -7.754 -16.125 1 96.94 151 LYS B O 1
ATOM 2912 N N . ASP B 1 152 ? 9.344 -6.238 -14.531 1 98.31 152 ASP B N 1
ATOM 2913 C CA . ASP B 1 152 ? 10.188 -7.137 -13.75 1 98.31 152 ASP B CA 1
ATOM 2914 C C . ASP B 1 152 ? 9.406 -8.367 -13.297 1 98.31 152 ASP B C 1
ATOM 2916 O O . ASP B 1 152 ? 9.859 -9.5 -13.492 1 98.31 152 ASP B O 1
ATOM 2920 N N . ILE B 1 153 ? 8.25 -8.172 -12.734 1 98.69 153 ILE B N 1
ATOM 2921 C CA . ILE B 1 153 ? 7.469 -9.281 -12.219 1 98.69 153 ILE B CA 1
ATOM 2922 C C . ILE B 1 153 ? 6.984 -10.156 -13.367 1 98.69 153 ILE B C 1
ATOM 2924 O O . ILE B 1 153 ? 7.141 -11.383 -13.336 1 98.69 153 ILE B O 1
ATOM 2928 N N . PRO B 1 154 ? 6.465 -9.609 -14.414 1 98.44 154 PRO B N 1
ATOM 2929 C CA . PRO B 1 154 ? 6.039 -10.445 -15.539 1 98.44 154 PRO B CA 1
ATOM 2930 C C . PRO B 1 154 ? 7.176 -11.297 -16.094 1 98.44 154 PRO B C 1
ATOM 2932 O O . PRO B 1 154 ? 6.973 -12.469 -16.422 1 98.44 154 PRO B O 1
ATOM 2935 N N . ALA B 1 155 ? 8.352 -10.742 -16.203 1 98.69 155 ALA B N 1
ATOM 2936 C CA . ALA B 1 155 ? 9.492 -11.492 -16.719 1 98.69 155 ALA B CA 1
ATOM 2937 C C . ALA B 1 155 ? 9.844 -12.656 -15.805 1 98.69 155 ALA B C 1
ATOM 2939 O O . ALA B 1 155 ? 10.078 -13.773 -16.266 1 98.69 155 ALA B O 1
ATOM 2940 N N . LEU B 1 156 ? 9.836 -12.422 -14.523 1 98.88 156 LEU B N 1
ATOM 2941 C CA . LEU B 1 156 ? 10.18 -13.438 -13.539 1 98.88 156 LEU B CA 1
ATOM 2942 C C . LEU B 1 156 ? 9.117 -14.531 -13.5 1 98.88 156 LEU B C 1
ATOM 2944 O O . LEU B 1 156 ? 9.438 -15.711 -13.352 1 98.88 156 LEU B O 1
ATOM 2948 N N . VAL B 1 157 ? 7.879 -14.141 -13.648 1 98.88 157 VAL B N 1
ATOM 2949 C CA . VAL B 1 157 ? 6.781 -15.102 -13.633 1 98.88 157 VAL B CA 1
ATOM 2950 C C . VAL B 1 157 ? 6.828 -15.961 -14.891 1 98.88 157 VAL B C 1
ATOM 2952 O O . VAL B 1 157 ? 6.621 -17.172 -14.828 1 98.88 157 VAL B O 1
ATOM 2955 N N . ALA B 1 158 ? 7.074 -15.32 -15.992 1 98.5 158 ALA B N 1
ATOM 2956 C CA . ALA B 1 158 ? 7.184 -16.062 -17.25 1 98.5 158 ALA B CA 1
ATOM 2957 C C . ALA B 1 158 ? 8.289 -17.109 -17.172 1 98.5 158 ALA B C 1
ATOM 2959 O O . ALA B 1 158 ? 8.117 -18.25 -17.609 1 98.5 158 ALA B O 1
ATOM 2960 N N . GLU B 1 159 ? 9.367 -16.703 -16.641 1 98.56 159 GLU B N 1
ATOM 2961 C CA . GLU B 1 159 ? 10.477 -17.641 -16.453 1 98.56 159 GLU B CA 1
ATOM 2962 C C . GLU B 1 159 ? 10.07 -18.812 -15.562 1 98.56 159 GLU B C 1
ATOM 2964 O O . GLU B 1 159 ? 10.344 -19.969 -15.883 1 98.56 159 GLU B O 1
ATOM 2969 N N . ALA B 1 160 ? 9.422 -18.531 -14.469 1 98.75 160 ALA B N 1
ATOM 2970 C CA . ALA B 1 160 ? 8.961 -19.562 -13.531 1 98.75 160 ALA B CA 1
ATOM 2971 C C . ALA B 1 160 ? 7.969 -20.5 -14.203 1 98.75 160 ALA B C 1
ATOM 2973 O O . ALA B 1 160 ? 8.07 -21.719 -14.062 1 98.75 160 ALA B O 1
ATOM 2974 N N . ALA B 1 161 ? 7.055 -19.938 -14.891 1 98.5 161 ALA B N 1
ATOM 2975 C CA . ALA B 1 161 ? 6.004 -20.703 -15.555 1 98.5 161 ALA B CA 1
ATOM 2976 C C . ALA B 1 161 ? 6.594 -21.641 -16.609 1 98.5 161 ALA B C 1
ATOM 2978 O O . ALA B 1 161 ? 6.062 -22.734 -16.844 1 98.5 161 ALA B O 1
ATOM 2979 N N . GLY B 1 162 ? 7.648 -21.172 -17.266 1 98 162 GLY B N 1
ATOM 2980 C CA . GLY B 1 162 ? 8.289 -21.953 -18.312 1 98 162 GLY B CA 1
ATOM 2981 C C . GLY B 1 162 ? 8.758 -23.328 -17.844 1 98 162 GLY B C 1
ATOM 2982 O O . GLY B 1 162 ? 8.945 -24.234 -18.656 1 98 162 GLY B O 1
ATOM 2983 N N . GLU B 1 163 ? 8.836 -23.484 -16.594 1 97.38 163 GLU B N 1
ATOM 2984 C CA . GLU B 1 163 ? 9.32 -24.734 -16.031 1 97.38 163 GLU B CA 1
ATOM 2985 C C . GLU B 1 163 ? 8.164 -25.672 -15.703 1 97.38 163 GLU B C 1
ATOM 2987 O O . GLU B 1 163 ? 8.383 -26.797 -15.25 1 97.38 163 GLU B O 1
ATOM 2992 N N . HIS B 1 164 ? 6.957 -25.219 -15.914 1 97.81 164 HIS B N 1
ATOM 2993 C CA . HIS B 1 164 ? 5.773 -25.984 -15.531 1 97.81 164 HIS B CA 1
ATOM 2994 C C . HIS B 1 164 ? 4.758 -26.031 -16.656 1 97.81 164 HIS B C 1
ATOM 2996 O O . HIS B 1 164 ? 3.928 -25.141 -16.797 1 97.81 164 HIS B O 1
ATOM 3002 N N . SER B 1 165 ? 4.766 -27.188 -17.375 1 95 165 SER B N 1
ATOM 3003 C CA . SER B 1 165 ? 3.85 -27.328 -18.5 1 95 165 SER B CA 1
ATOM 3004 C C . SER B 1 165 ? 2.406 -27.469 -18.016 1 95 165 SER B C 1
ATOM 3006 O O . SER B 1 165 ? 2.137 -28.125 -17.016 1 95 165 SER B O 1
ATOM 3008 N N . GLY B 1 166 ? 1.515 -26.781 -18.688 1 94.75 166 GLY B N 1
ATOM 3009 C CA . GLY B 1 166 ? 0.094 -26.953 -18.438 1 94.75 166 GLY B CA 1
ATOM 3010 C C . GLY B 1 166 ? -0.421 -26.047 -17.328 1 94.75 166 GLY B C 1
ATOM 3011 O O . GLY B 1 166 ? -1.583 -26.141 -16.938 1 94.75 166 GLY B O 1
ATOM 3012 N N . ILE B 1 167 ? 0.473 -25.234 -16.781 1 97.44 167 ILE B N 1
ATOM 3013 C CA . ILE B 1 167 ? 0.074 -24.312 -15.719 1 97.44 167 ILE B CA 1
ATOM 3014 C C . ILE B 1 167 ? -0.253 -22.953 -16.297 1 97.44 167 ILE B C 1
ATOM 3016 O O . ILE B 1 167 ? 0.559 -22.359 -17.016 1 97.44 167 ILE B O 1
ATOM 3020 N N . SER B 1 168 ? -1.407 -22.453 -16.078 1 97.69 168 SER B N 1
ATOM 3021 C CA . SER B 1 168 ? -1.771 -21.094 -16.453 1 97.69 168 SER B CA 1
ATOM 3022 C C . SER B 1 168 ? -1.512 -20.109 -15.328 1 97.69 168 SER B C 1
ATOM 3024 O O . SER B 1 168 ? -1.432 -20.5 -14.164 1 97.69 168 SER B O 1
ATOM 3026 N N . TYR B 1 169 ? -1.368 -18.859 -15.727 1 98.62 169 TYR B N 1
ATOM 3027 C CA . TYR B 1 169 ? -1.204 -17.859 -14.68 1 98.62 169 TYR B CA 1
ATOM 3028 C C . TYR B 1 169 ? -1.742 -16.5 -15.117 1 98.62 169 TYR B C 1
ATOM 3030 O O . TYR B 1 169 ? -1.956 -16.266 -16.312 1 98.62 169 TYR B O 1
ATOM 3038 N N . ILE B 1 170 ? -1.986 -15.664 -14.156 1 98.69 170 ILE B N 1
ATOM 3039 C CA . ILE B 1 170 ? -2.355 -14.266 -14.32 1 98.69 170 ILE B CA 1
ATOM 3040 C C . ILE B 1 170 ? -1.579 -13.398 -13.328 1 98.69 170 ILE B C 1
ATOM 3042 O O . ILE B 1 170 ? -1.268 -13.844 -12.227 1 98.69 170 ILE B O 1
ATOM 3046 N N . ILE B 1 171 ? -1.252 -12.234 -13.742 1 98.81 171 ILE B N 1
ATOM 3047 C CA . ILE B 1 171 ? -0.717 -11.203 -12.859 1 98.81 171 ILE B CA 1
ATOM 3048 C C . ILE B 1 171 ? -1.756 -10.109 -12.648 1 98.81 171 ILE B C 1
ATOM 3050 O O . ILE B 1 171 ? -2.176 -9.453 -13.609 1 98.81 171 ILE B O 1
ATOM 3054 N N . THR B 1 172 ? -2.145 -9.93 -11.422 1 98.62 172 THR B N 1
ATOM 3055 C CA . THR B 1 172 ? -3.23 -9 -11.133 1 98.62 172 THR B CA 1
ATOM 3056 C C . THR B 1 172 ? -2.691 -7.59 -10.93 1 98.62 172 THR B C 1
ATOM 3058 O O . THR B 1 172 ? -1.481 -7.395 -10.797 1 98.62 172 THR B O 1
ATOM 3061 N N . ALA B 1 173 ? -3.607 -6.652 -10.906 1 97.69 173 ALA B N 1
ATOM 3062 C CA . ALA B 1 173 ? -3.27 -5.254 -10.656 1 97.69 173 ALA B CA 1
ATOM 3063 C C . ALA B 1 173 ? -2.705 -5.07 -9.25 1 97.69 173 ALA B C 1
ATOM 3065 O O . ALA B 1 173 ? -3.074 -5.797 -8.328 1 97.69 173 ALA B O 1
ATOM 3066 N N . PRO B 1 174 ? -1.783 -4.102 -9.047 1 97.69 174 PRO B N 1
ATOM 3067 C CA . PRO B 1 174 ? -1.387 -3.715 -7.695 1 97.69 174 PRO B CA 1
ATOM 3068 C C . PRO B 1 174 ? -2.492 -2.973 -6.945 1 97.69 174 PRO B C 1
ATOM 3070 O O . PRO B 1 174 ? -3.604 -2.83 -7.461 1 97.69 174 PRO B O 1
ATOM 3073 N N . PHE B 1 175 ? -2.266 -2.541 -5.699 1 97 175 PHE B N 1
ATOM 3074 C CA . PHE B 1 175 ? -3.279 -1.882 -4.883 1 97 175 PHE B CA 1
ATOM 3075 C C . PHE B 1 175 ? -3.793 -0.623 -5.574 1 97 175 PHE B C 1
ATOM 3077 O O . PHE B 1 175 ? -4.996 -0.49 -5.816 1 97 175 PHE B O 1
ATOM 3084 N N . GLY B 1 176 ? -2.861 0.23 -5.992 1 87.31 176 GLY B N 1
ATOM 3085 C CA . GLY B 1 176 ? -3.178 1.414 -6.777 1 87.31 176 GLY B CA 1
ATOM 3086 C C . GLY B 1 176 ? -4.223 2.299 -6.121 1 87.31 176 GLY B C 1
ATOM 3087 O O . GLY B 1 176 ? -4.254 2.426 -4.895 1 87.31 176 GLY B O 1
ATOM 3088 N N . LEU B 1 177 ? -4.965 2.924 -7 1 91.62 177 LEU B N 1
ATOM 3089 C CA . LEU B 1 177 ? -6.094 3.752 -6.59 1 91.62 177 LEU B CA 1
ATOM 3090 C C . LEU B 1 177 ? -7.34 2.9 -6.359 1 91.62 177 LEU B C 1
ATOM 3092 O O . LEU B 1 177 ? -7.953 2.418 -7.312 1 91.62 177 LEU B O 1
ATOM 3096 N N . HIS B 1 178 ? -7.484 2.48 -5.207 1 95.25 178 HIS B N 1
ATOM 3097 C CA . HIS B 1 178 ? -8.648 1.707 -4.797 1 95.25 178 HIS B CA 1
ATOM 3098 C C . HIS B 1 178 ? -9.406 2.406 -3.672 1 95.25 178 HIS B C 1
ATOM 3100 O O . HIS B 1 178 ? -8.797 2.893 -2.717 1 95.25 178 HIS B O 1
ATOM 3106 N N . GLU B 1 179 ? -10.711 2.408 -3.736 1 95.88 179 GLU B N 1
ATOM 3107 C CA . GLU B 1 179 ? -11.523 3.107 -2.744 1 95.88 179 GLU B CA 1
ATOM 3108 C C . GLU B 1 179 ? -11.281 2.551 -1.344 1 95.88 179 GLU B C 1
ATOM 3110 O O . GLU B 1 179 ? -11.289 3.297 -0.363 1 95.88 179 GLU B O 1
ATOM 3115 N N . LEU B 1 180 ? -11.07 1.289 -1.281 1 97.62 180 LEU B N 1
ATOM 3116 C CA . LEU B 1 180 ? -10.836 0.68 0.024 1 97.62 180 LEU B CA 1
ATOM 3117 C C . LEU B 1 180 ? -9.508 1.136 0.612 1 97.62 180 LEU B C 1
ATOM 3119 O O . LEU B 1 180 ? -9.289 1.028 1.82 1 97.62 180 LEU B O 1
ATOM 3123 N N . MET B 1 181 ? -8.57 1.572 -0.236 1 98.06 181 MET B N 1
ATOM 3124 C CA . MET B 1 181 ? -7.328 2.131 0.288 1 98.06 181 MET B CA 1
ATOM 3125 C C . MET B 1 181 ? -7.594 3.396 1.094 1 98.06 181 MET B C 1
ATOM 3127 O O . MET B 1 181 ? -6.898 3.678 2.068 1 98.06 181 MET B O 1
ATOM 3131 N N . VAL B 1 182 ? -8.641 4.148 0.696 1 98.38 182 VAL B N 1
ATOM 3132 C CA . VAL B 1 182 ? -9.055 5.32 1.462 1 98.38 182 VAL B CA 1
ATOM 3133 C C . VAL B 1 182 ? -9.523 4.887 2.852 1 98.38 182 VAL B C 1
ATOM 3135 O O . VAL B 1 182 ? -9.156 5.508 3.854 1 98.38 182 VAL B O 1
ATOM 3138 N N . ASP B 1 183 ? -10.242 3.807 2.885 1 98.25 183 ASP B N 1
ATOM 3139 C CA . ASP B 1 183 ? -10.742 3.297 4.156 1 98.25 183 ASP B CA 1
ATOM 3140 C C . ASP B 1 183 ? -9.594 2.863 5.066 1 98.25 183 ASP B C 1
ATOM 3142 O O . ASP B 1 183 ? -9.633 3.094 6.273 1 98.25 183 ASP B O 1
ATOM 3146 N N . VAL B 1 184 ? -8.625 2.246 4.488 1 98.12 184 VAL B N 1
ATOM 3147 C CA . VAL B 1 184 ? -7.48 1.8 5.27 1 98.12 184 VAL B CA 1
ATOM 3148 C C . VAL B 1 184 ? -6.77 3.006 5.883 1 98.12 184 VAL B C 1
ATOM 3150 O O . VAL B 1 184 ? -6.52 3.037 7.09 1 98.12 184 VAL B O 1
ATOM 3153 N N . MET B 1 185 ? -6.48 3.99 5.059 1 98.44 185 MET B N 1
ATOM 3154 C CA . MET B 1 185 ? -5.754 5.16 5.543 1 98.44 185 MET B CA 1
ATOM 3155 C C . MET B 1 185 ? -6.566 5.91 6.59 1 98.44 185 MET B C 1
ATOM 3157 O O . MET B 1 185 ? -6.035 6.32 7.625 1 98.44 185 MET B O 1
ATOM 3161 N N . ASN B 1 186 ? -7.836 6.09 6.316 1 98.56 186 ASN B N 1
ATOM 3162 C CA . ASN B 1 186 ? -8.695 6.797 7.262 1 98.56 186 ASN B CA 1
ATOM 3163 C C . ASN B 1 186 ? -8.789 6.051 8.594 1 98.56 186 ASN B C 1
ATOM 3165 O O . ASN B 1 186 ? -8.859 6.672 9.656 1 98.56 186 ASN B O 1
ATOM 3169 N N . ASP B 1 187 ? -8.828 4.742 8.531 1 98.31 187 ASP B N 1
ATOM 3170 C CA . ASP B 1 187 ? -8.859 3.949 9.758 1 98.31 187 ASP B CA 1
ATOM 3171 C C . ASP B 1 187 ? -7.562 4.121 10.547 1 98.31 187 ASP B C 1
ATOM 3173 O O . ASP B 1 187 ? -7.586 4.223 11.773 1 98.31 187 ASP B O 1
ATOM 3177 N N . ARG B 1 188 ? -6.441 4.129 9.836 1 98.19 188 ARG B N 1
ATOM 3178 C CA . ARG B 1 188 ? -5.16 4.379 10.492 1 98.19 188 ARG B CA 1
ATOM 3179 C C . ARG B 1 188 ? -5.156 5.738 11.18 1 98.19 188 ARG B C 1
ATOM 3181 O O . ARG B 1 188 ? -4.742 5.852 12.336 1 98.19 188 ARG B O 1
ATOM 3188 N N . ILE B 1 189 ? -5.641 6.754 10.523 1 98.5 189 ILE B N 1
ATOM 3189 C CA . ILE B 1 189 ? -5.691 8.109 11.062 1 98.5 189 ILE B CA 1
ATOM 3190 C C . ILE B 1 189 ? -6.566 8.133 12.312 1 98.5 189 ILE B C 1
ATOM 3192 O O . ILE B 1 189 ? -6.137 8.602 13.367 1 98.5 189 ILE B O 1
ATOM 3196 N N . LYS B 1 190 ? -7.719 7.598 12.203 1 98.25 190 LYS B N 1
ATOM 3197 C CA . LYS B 1 190 ? -8.664 7.609 13.32 1 98.25 190 LYS B CA 1
ATOM 3198 C C . LYS B 1 190 ? -8.102 6.852 14.523 1 98.25 190 LYS B C 1
ATOM 3200 O O . LYS B 1 190 ? -8.25 7.293 15.664 1 98.25 190 LYS B O 1
ATOM 3205 N N . HIS B 1 191 ? -7.477 5.738 14.234 1 98.31 191 HIS B N 1
ATOM 3206 C CA . HIS B 1 191 ? -6.934 4.934 15.328 1 98.31 191 HIS B CA 1
ATOM 3207 C C . HIS B 1 191 ? -5.801 5.668 16.031 1 98.31 191 HIS B C 1
ATOM 3209 O O . HIS B 1 191 ? -5.754 5.707 17.266 1 98.31 191 HIS B O 1
ATOM 3215 N N . CYS B 1 192 ? -4.91 6.207 15.289 1 98.38 192 CYS B N 1
ATOM 3216 C CA . CYS B 1 192 ? -3.799 6.941 15.883 1 98.38 192 CYS B CA 1
ATOM 3217 C C . CYS B 1 192 ? -4.301 8.141 16.672 1 98.38 192 CYS B C 1
ATOM 3219 O O . CYS B 1 192 ? -3.811 8.414 17.766 1 98.38 192 CYS B O 1
ATOM 3221 N N . LEU B 1 193 ? -5.273 8.867 16.156 1 98 193 LEU B N 1
ATOM 3222 C CA . LEU B 1 193 ? -5.848 10.008 16.859 1 98 193 LEU B CA 1
ATOM 3223 C C . LEU B 1 193 ? -6.535 9.555 18.156 1 98 193 LEU B C 1
ATOM 3225 O O . LEU B 1 193 ? -6.438 10.227 19.172 1 98 193 LEU B O 1
ATOM 3229 N N . SER B 1 194 ? -7.215 8.453 18.078 1 98.31 194 SER B N 1
ATOM 3230 C CA . SER B 1 194 ? -7.867 7.91 19.266 1 98.31 194 SER B CA 1
ATOM 3231 C C . SER B 1 194 ? -6.84 7.539 20.328 1 98.31 194 SER B C 1
ATOM 3233 O O . SER B 1 194 ? -7.07 7.766 21.531 1 98.31 194 SER B O 1
ATOM 3235 N N . HIS B 1 195 ? -5.789 6.973 19.875 1 98.31 195 HIS B N 1
ATOM 3236 C CA . HIS B 1 195 ? -4.742 6.594 20.812 1 98.31 195 HIS B CA 1
ATOM 3237 C C . HIS B 1 195 ? -4.152 7.82 21.5 1 98.31 195 HIS B C 1
ATOM 3239 O O . HIS B 1 195 ? -4.02 7.84 22.734 1 98.31 195 HIS B O 1
ATOM 3245 N N . VAL B 1 196 ? -3.811 8.797 20.734 1 97.12 196 VAL B N 1
ATOM 3246 C CA . VAL B 1 196 ? -3.166 9.977 21.297 1 97.12 196 VAL B CA 1
ATOM 3247 C C . VAL B 1 196 ? -4.137 10.703 22.219 1 97.12 196 VAL B C 1
ATOM 3249 O O . VAL B 1 196 ? -3.721 11.391 23.156 1 97.12 196 VAL B O 1
ATOM 3252 N N . ALA B 1 197 ? -5.426 10.531 22.016 1 96.88 197 ALA B N 1
ATOM 3253 C CA . ALA B 1 197 ? -6.457 11.102 22.875 1 96.88 197 ALA B CA 1
ATOM 3254 C C . ALA B 1 197 ? -6.68 10.242 24.109 1 96.88 197 ALA B C 1
ATOM 3256 O O . ALA B 1 197 ? -7.5 10.57 24.969 1 96.88 197 ALA B O 1
ATOM 3257 N N . GLY B 1 198 ? -6.023 9.109 24.141 1 96.94 198 GLY B N 1
ATOM 3258 C CA . GLY B 1 198 ? -6.125 8.234 25.312 1 96.94 198 GLY B CA 1
ATOM 3259 C C . GLY B 1 198 ? -7.32 7.301 25.25 1 96.94 198 GLY B C 1
ATOM 3260 O O . GLY B 1 198 ? -7.746 6.766 26.266 1 96.94 198 GLY B O 1
ATOM 3261 N N . LYS B 1 199 ? -7.855 7.117 24.062 1 98.12 199 LYS B N 1
ATOM 3262 C CA . LYS B 1 199 ? -9.109 6.379 23.938 1 98.12 199 LYS B CA 1
ATOM 3263 C C . LYS B 1 199 ? -8.875 4.988 23.359 1 98.12 199 LYS B C 1
ATOM 3265 O O . LYS B 1 199 ? -9.812 4.195 23.234 1 98.12 199 LYS B O 1
ATOM 3270 N N . ALA B 1 200 ? -7.688 4.699 22.922 1 97.94 200 ALA B N 1
ATOM 3271 C CA . ALA B 1 200 ? -7.355 3.402 22.344 1 97.94 200 ALA B CA 1
ATOM 3272 C C . ALA B 1 200 ? -5.891 3.055 22.578 1 97.94 200 ALA B C 1
ATOM 3274 O O . ALA B 1 200 ? -5.07 3.939 22.828 1 97.94 200 ALA B O 1
ATOM 3275 N N . ASP B 1 201 ? -5.602 1.781 22.484 1 97.5 201 ASP B N 1
ATOM 3276 C CA . ASP B 1 201 ? -4.207 1.349 22.484 1 97.5 201 ASP B CA 1
ATOM 3277 C C . ASP B 1 201 ? -3.561 1.597 21.125 1 97.5 201 ASP B C 1
ATOM 3279 O O . ASP B 1 201 ? -4.25 1.93 20.156 1 97.5 201 ASP B O 1
ATOM 3283 N N . GLU B 1 202 ? -2.275 1.472 21.094 1 97 202 GLU B N 1
ATOM 3284 C CA . GLU B 1 202 ? -1.574 1.588 19.812 1 97 202 GLU B CA 1
ATOM 3285 C C . GLU B 1 202 ? -2.053 0.532 18.828 1 97 202 GLU B C 1
ATOM 3287 O O . GLU B 1 202 ? -2.4 -0.584 19.219 1 97 202 GLU B O 1
ATOM 3292 N N . CYS B 1 203 ? -2.059 0.911 17.594 1 94.75 203 CYS B N 1
ATOM 3293 C CA . CYS B 1 203 ? -2.363 -0.077 16.562 1 94.75 203 CYS B CA 1
ATOM 3294 C C . CYS B 1 203 ? -1.185 -1.019 16.344 1 94.75 203 CYS B C 1
ATOM 3296 O O . CYS B 1 203 ? -0.123 -0.84 16.938 1 94.75 203 CYS B O 1
ATOM 3298 N N . SER B 1 204 ? -1.361 -2.004 15.453 1 90.44 204 SER B N 1
ATOM 3299 C CA . SER B 1 204 ? -0.366 -3.049 15.234 1 90.44 204 SER B CA 1
ATOM 3300 C C . SER B 1 204 ? 0.912 -2.479 14.633 1 90.44 204 SER B C 1
ATOM 3302 O O . SER B 1 204 ? 2.002 -3.01 14.852 1 90.44 204 SER B O 1
ATOM 3304 N N . MET B 1 205 ? 0.835 -1.393 13.938 1 93.88 205 MET B N 1
ATOM 3305 C CA . MET B 1 205 ? 2.004 -0.806 13.289 1 93.88 205 MET B CA 1
ATOM 3306 C C . MET B 1 205 ? 2.758 0.108 14.25 1 93.88 205 MET B C 1
ATOM 3308 O O . MET B 1 205 ? 3.98 0.231 14.164 1 93.88 205 MET B O 1
ATOM 3312 N N . CYS B 1 206 ? 2.002 0.647 15.188 1 96.12 206 CYS B N 1
ATOM 3313 C CA . CYS B 1 206 ? 2.59 1.618 16.109 1 96.12 206 CYS B CA 1
ATOM 3314 C C . CYS B 1 206 ? 3.076 0.94 17.375 1 96.12 206 CYS B C 1
ATOM 3316 O O . CYS B 1 206 ? 3.898 1.497 18.109 1 96.12 206 CYS B O 1
ATOM 3318 N N . ALA B 1 207 ? 2.607 -0.219 17.641 1 94.12 207 ALA B N 1
ATOM 3319 C CA . ALA B 1 207 ? 2.852 -0.866 18.938 1 94.12 207 ALA B CA 1
ATOM 3320 C C . ALA B 1 207 ? 4.348 -1.034 19.188 1 94.12 207 ALA B C 1
ATOM 3322 O O . ALA B 1 207 ? 5.059 -1.624 18.375 1 94.12 207 ALA B O 1
ATOM 3323 N N . GLY B 1 208 ? 4.793 -0.41 20.281 1 93 208 GLY B N 1
ATOM 3324 C CA . GLY B 1 208 ? 6.168 -0.591 20.734 1 93 208 GLY B CA 1
ATOM 3325 C C . GLY B 1 208 ? 7.148 0.322 20.031 1 93 208 GLY B C 1
ATOM 3326 O O . GLY B 1 208 ? 8.352 0.283 20.297 1 93 208 GLY B O 1
ATOM 3327 N N . THR B 1 209 ? 6.691 1.136 19.141 1 93 209 THR B N 1
ATOM 3328 C CA . THR B 1 209 ? 7.609 1.944 18.344 1 93 209 THR B CA 1
ATOM 3329 C C . THR B 1 209 ? 7.891 3.277 19.031 1 93 209 THR B C 1
ATOM 3331 O O . THR B 1 209 ? 8.906 3.922 18.766 1 93 209 THR B O 1
ATOM 3334 N N . GLY B 1 210 ? 6.891 3.752 19.812 1 92.88 210 GLY B N 1
ATOM 3335 C CA . GLY B 1 210 ? 7.012 5.055 20.453 1 92.88 210 GLY B CA 1
ATOM 3336 C C . GLY B 1 210 ? 6.754 6.207 19.5 1 92.88 210 GLY B C 1
ATOM 3337 O O . GLY B 1 210 ? 7.066 7.359 19.812 1 92.88 210 GLY B O 1
ATOM 3338 N N . ARG B 1 211 ? 6.105 5.918 18.406 1 93 211 ARG B N 1
ATOM 3339 C CA . ARG B 1 211 ? 6.023 6.941 17.375 1 93 211 ARG B CA 1
ATOM 3340 C C . ARG B 1 211 ? 4.621 7.535 17.297 1 93 211 ARG B C 1
ATOM 3342 O O . ARG B 1 211 ? 4.41 8.555 16.641 1 93 211 ARG B O 1
ATOM 3349 N N . CYS B 1 212 ? 3.703 6.953 17.953 1 96.88 212 CYS B N 1
ATOM 3350 C CA . CYS B 1 212 ? 2.32 7.414 17.906 1 96.88 212 CYS B CA 1
ATOM 3351 C C . CYS B 1 212 ? 2.039 8.43 19 1 96.88 212 CYS B C 1
ATOM 3353 O O . CYS B 1 212 ? 1.473 8.086 20.031 1 96.88 212 CYS B O 1
ATOM 3355 N N . HIS B 1 213 ? 2.367 9.656 18.766 1 95.31 213 HIS B N 1
ATOM 3356 C CA . HIS B 1 213 ? 2.156 10.727 19.734 1 95.31 213 HIS B CA 1
ATOM 3357 C C . HIS B 1 213 ? 2.029 12.078 19.047 1 95.31 213 HIS B C 1
ATOM 3359 O O . HIS B 1 213 ? 2.363 12.219 17.875 1 95.31 213 HIS B O 1
ATOM 3365 N N . LEU B 1 214 ? 1.452 12.977 19.781 1 95.19 214 LEU B N 1
ATOM 3366 C CA . LEU B 1 214 ? 1.273 14.344 19.312 1 95.19 214 LEU B CA 1
ATOM 3367 C C . LEU B 1 214 ? 2.535 15.172 19.547 1 95.19 214 LEU B C 1
ATOM 3369 O O . LEU B 1 214 ? 3.15 15.086 20.609 1 95.19 214 LEU B O 1
ATOM 3373 N N . TYR B 1 215 ? 2.914 15.922 18.547 1 94.69 215 TYR B N 1
ATOM 3374 C CA . TYR B 1 215 ? 4.055 16.828 18.656 1 94.69 215 TYR B CA 1
ATOM 3375 C C . TYR B 1 215 ? 3.6 18.281 18.688 1 94.69 215 TYR B C 1
ATOM 3377 O O . TYR B 1 215 ? 2.604 18.641 18.062 1 94.69 215 TYR B O 1
#

Solvent-accessible surface area (backbone atoms only — not comparable to full-atom values): 26721 Å² total; per-residue (Å²): 132,89,89,86,77,91,76,83,72,86,73,86,82,74,88,67,84,71,86,76,85,80,71,93,71,88,80,72,85,77,87,82,87,83,72,87,79,86,84,79,83,81,85,84,82,75,78,75,72,75,69,74,76,73,77,68,78,66,73,66,68,68,66,61,65,64,64,72,68,77,89,72,82,32,61,13,36,34,42,32,33,61,46,40,88,47,64,70,56,50,50,48,49,51,52,44,47,54,51,37,34,73,73,69,63,57,84,37,73,33,54,20,12,72,37,82,36,83,46,33,52,45,55,27,52,51,51,29,43,74,73,61,26,46,30,36,39,35,35,42,64,41,57,63,78,45,64,56,66,72,44,54,48,53,53,48,49,51,58,39,46,71,77,38,87,87,48,33,35,35,53,39,52,43,56,49,89,37,76,56,55,42,52,47,52,51,49,35,46,52,44,46,55,33,24,61,70,69,73,43,69,69,50,88,78,34,54,91,65,83,56,67,48,78,81,137,91,76,94,74,92,74,93,72,94,81,94,85,85,89,87,74,93,89,81,90,86,83,88,91,82,92,79,88,90,85,89,82,90,84,92,86,89,94,88,94,85,91,84,84,84,78,76,76,76,74,75,78,73,78,69,78,69,72,70,70,71,68,62,67,67,65,71,70,78,88,74,83,31,62,13,36,35,43,32,32,59,47,39,89,46,63,70,58,50,49,49,50,50,53,43,48,52,52,37,34,71,74,68,66,58,84,39,72,34,55,19,11,73,40,81,37,83,46,33,53,46,55,28,52,50,51,30,43,74,73,60,26,44,31,37,40,36,36,44,66,42,58,61,81,44,63,55,68,73,44,53,48,53,53,48,49,51,58,38,45,73,76,39,89,86,48,33,35,35,55,38,53,44,57,48,89,38,76,56,55,43,52,47,52,52,50,36,46,52,45,47,54,34,24,61,71,70,72,42,69,69,52,88,78,34,53,92,66,82,56,66,48,78,84

Sequence (430 aa):
MQSITATLEVPFTSKFNKTAVSSATGYQKNPCRLFFSSSTIFQRSPRRRSFPIKSSLSVRNKDVRKREPPNHLKDGVVIVDHGSRRQESNLMLNDFVAMFKSRTGYQIVEPAHMELAEPAIKDAFRRCVQQGANHIIVSPFFLLPGRHWYKDIPALVAEAAGEHSGISYIITAPFGLHELMVDVMNDRIKHCLSHVAGKADECSMCAGTGRCHLYMQSITATLEVPFTSKFNKTAVSSATGYQKNPCRLFFSSSTIFQRSPRRRSFPIKSSLSVRNKDVRKREPPNHLKDGVVIVDHGSRRQESNLMLNDFVAMFKSRTGYQIVEPAHMELAEPAIKDAFRRCVQQGANHIIVSPFFLLPGRHWYKDIPALVAEAAGEHSGISYIITAPFGLHELMVDVMNDRIKHCLSHVAGKADECSMCAGTGRCHLY

pLDDT: mean 72.77, std 35.02, range [15.02, 98.94]